Protein AF-A0A382BN89-F1 (afdb_monomer_lite)

Radius of gyration: 46.48 Å; chains: 1; bounding box: 108×66×119 Å

Structure (mmCIF, N/CA/C/O backbone):
data_AF-A0A382BN89-F1
#
_entry.id   AF-A0A382BN89-F1
#
loop_
_atom_site.group_PDB
_atom_site.id
_atom_site.type_symbol
_atom_site.label_atom_id
_atom_site.label_alt_id
_atom_site.label_comp_id
_atom_site.label_asym_id
_atom_site.label_entity_id
_atom_site.label_seq_id
_atom_site.pdbx_PDB_ins_code
_atom_site.Cartn_x
_atom_site.Cartn_y
_atom_site.Cartn_z
_atom_site.occupancy
_atom_site.B_iso_or_equiv
_atom_site.auth_seq_id
_atom_site.auth_comp_id
_atom_site.auth_asym_id
_atom_site.auth_atom_id
_atom_site.pdbx_PDB_model_num
ATOM 1 N N . CYS A 1 1 ? 16.163 19.726 -10.196 1.00 53.50 1 CYS A N 1
ATOM 2 C CA . CYS A 1 1 ? 17.459 19.181 -9.715 1.00 53.50 1 CYS A CA 1
ATOM 3 C C . CYS A 1 1 ? 18.553 20.237 -9.928 1.00 53.50 1 CYS A C 1
ATOM 5 O O . CYS A 1 1 ? 18.219 21.359 -10.292 1.00 53.50 1 CYS A O 1
ATOM 7 N N . VAL A 1 2 ? 19.839 19.921 -9.718 1.00 55.44 2 VAL A N 1
ATOM 8 C CA . VAL A 1 2 ? 20.966 20.857 -9.963 1.00 55.44 2 VAL A CA 1
ATOM 9 C C . VAL A 1 2 ? 21.041 21.385 -11.410 1.00 55.44 2 VAL A C 1
ATOM 11 O O . VAL A 1 2 ? 21.708 22.376 -11.665 1.00 55.44 2 VAL A O 1
ATOM 14 N N . LEU A 1 3 ? 20.307 20.758 -12.338 1.00 62.34 3 LEU A N 1
ATOM 15 C CA . LEU A 1 3 ? 20.132 21.163 -13.737 1.00 62.34 3 LEU A CA 1
ATOM 16 C C . LEU A 1 3 ? 18.914 22.078 -13.985 1.00 62.34 3 LEU A C 1
ATOM 18 O O . LEU A 1 3 ? 18.556 22.311 -15.137 1.00 62.34 3 LEU A O 1
ATOM 22 N N . GLY A 1 4 ? 18.240 22.544 -12.930 1.00 66.25 4 GLY A N 1
ATOM 23 C CA . GLY A 1 4 ? 16.957 23.245 -13.017 1.00 66.25 4 GLY A CA 1
ATOM 24 C C . GLY A 1 4 ? 15.750 22.300 -13.046 1.00 66.25 4 GLY A C 1
ATOM 25 O O . GLY A 1 4 ? 15.849 21.122 -12.675 1.00 66.25 4 GLY A O 1
ATOM 26 N N . SER A 1 5 ? 14.593 22.834 -13.438 1.00 73.62 5 SER A N 1
ATOM 27 C CA . SER A 1 5 ? 13.358 22.067 -13.638 1.00 73.62 5 SER A CA 1
ATOM 28 C C . SER A 1 5 ? 13.319 21.518 -15.062 1.00 73.62 5 SER A C 1
ATOM 30 O O . SER A 1 5 ? 13.489 22.272 -16.017 1.00 73.62 5 SER A O 1
ATOM 32 N N . LYS A 1 6 ? 13.100 20.209 -15.203 1.00 75.56 6 LYS A N 1
ATOM 33 C CA . LYS A 1 6 ? 12.946 19.528 -16.494 1.00 75.56 6 LYS A CA 1
ATOM 34 C C . LYS A 1 6 ? 11.637 18.749 -16.500 1.00 75.56 6 LYS A C 1
ATOM 36 O O . LYS A 1 6 ? 11.270 18.180 -15.475 1.00 75.56 6 LYS A O 1
ATOM 41 N N . THR A 1 7 ? 10.974 18.701 -17.649 1.00 81.44 7 THR A N 1
ATOM 42 C CA . THR A 1 7 ? 9.819 17.824 -17.872 1.00 81.44 7 THR A CA 1
ATOM 43 C C . THR A 1 7 ? 10.314 16.409 -18.148 1.00 81.44 7 THR A C 1
ATOM 45 O O . THR A 1 7 ? 11.244 16.227 -18.934 1.00 81.44 7 THR A O 1
ATOM 48 N N . TYR A 1 8 ? 9.711 15.416 -17.497 1.00 78.81 8 TYR A N 1
ATOM 49 C CA . TYR A 1 8 ? 10.018 14.003 -17.698 1.00 78.81 8 TYR A CA 1
ATOM 50 C C . TYR A 1 8 ? 8.718 13.193 -17.878 1.00 78.81 8 TYR A C 1
ATOM 52 O O . TYR A 1 8 ? 7.753 13.478 -17.167 1.00 78.81 8 TYR A O 1
ATOM 60 N N . PRO A 1 9 ? 8.697 12.174 -18.761 1.00 82.88 9 PRO A N 1
ATOM 61 C CA . PRO A 1 9 ? 9.740 11.871 -19.742 1.00 82.88 9 PRO A CA 1
ATOM 62 C C . PRO A 1 9 ? 9.801 12.924 -20.855 1.00 82.88 9 PRO A C 1
ATOM 64 O O . PRO A 1 9 ? 8.826 13.618 -21.136 1.00 82.88 9 PRO A O 1
ATOM 67 N N . ILE A 1 10 ? 10.965 13.056 -21.492 1.00 83.00 10 ILE A N 1
ATOM 68 C CA . ILE A 1 10 ? 11.097 13.861 -22.712 1.00 83.00 10 ILE A CA 1
ATOM 69 C C . ILE A 1 10 ? 10.578 13.001 -23.858 1.00 83.00 10 ILE A C 1
ATOM 71 O O . ILE A 1 10 ? 11.221 12.020 -24.219 1.00 83.00 10 ILE A O 1
ATOM 75 N N . VAL A 1 11 ? 9.401 13.346 -24.373 1.00 80.50 11 VAL A N 1
ATOM 76 C CA . VAL A 1 11 ? 8.688 12.585 -25.417 1.00 80.50 11 VAL A CA 1
ATOM 77 C C . VAL A 1 11 ? 8.789 13.223 -26.802 1.00 80.50 11 VAL A C 1
ATOM 79 O O . VAL A 1 11 ? 8.400 12.612 -27.788 1.00 80.50 11 VAL A O 1
ATOM 82 N N . GLU A 1 12 ? 9.352 14.428 -26.885 1.00 77.00 12 GLU A N 1
ATOM 83 C CA . GLU A 1 12 ? 9.571 15.163 -28.128 1.00 77.00 12 GLU A CA 1
ATOM 84 C C . GLU A 1 12 ? 10.910 15.897 -28.054 1.00 77.00 12 GLU A C 1
ATOM 86 O O . GLU A 1 12 ? 11.265 16.455 -27.012 1.00 77.00 12 GLU A O 1
ATOM 91 N N . THR A 1 13 ? 11.642 15.922 -29.167 1.00 82.31 13 THR A N 1
ATOM 92 C CA . THR A 1 13 ? 12.875 16.704 -29.315 1.00 82.31 13 THR A CA 1
ATOM 93 C C . THR A 1 13 ? 13.010 17.242 -30.724 1.00 82.31 13 THR A C 1
ATOM 95 O O . THR A 1 13 ? 12.707 16.547 -31.690 1.00 82.31 13 THR A O 1
ATOM 98 N N . THR A 1 14 ? 13.539 18.455 -30.846 1.00 87.06 14 THR A N 1
ATOM 99 C CA . THR A 1 14 ? 13.849 19.048 -32.144 1.00 87.06 14 THR A CA 1
ATOM 100 C C . THR A 1 14 ? 15.172 18.508 -32.668 1.00 87.06 14 THR A C 1
ATOM 102 O O . THR A 1 14 ? 16.217 18.695 -32.044 1.00 87.06 14 THR A O 1
ATOM 105 N N . THR A 1 15 ? 15.130 17.876 -33.837 1.00 92.25 15 THR A N 1
ATOM 106 C CA . THR A 1 15 ? 16.325 17.489 -34.600 1.00 92.25 15 THR A CA 1
ATOM 107 C C . THR A 1 15 ? 16.607 18.440 -35.753 1.00 92.25 15 THR A C 1
ATOM 109 O O . THR A 1 15 ? 17.735 18.476 -36.229 1.00 92.25 15 THR A O 1
ATOM 112 N N . ALA A 1 16 ? 15.610 19.221 -36.178 1.00 94.19 16 ALA A N 1
ATOM 113 C CA . ALA A 1 16 ? 15.686 20.140 -37.304 1.00 94.19 16 ALA A CA 1
ATOM 114 C C . ALA A 1 16 ? 16.182 21.533 -36.886 1.00 94.19 16 ALA A C 1
ATOM 116 O O . ALA A 1 16 ? 15.582 22.184 -36.031 1.00 94.19 16 ALA A O 1
ATOM 117 N N . PHE A 1 17 ? 17.231 22.024 -37.544 1.00 95.69 17 PHE A N 1
ATOM 118 C CA . PHE A 1 17 ? 17.836 23.327 -37.279 1.00 95.69 17 PHE A CA 1
ATOM 119 C C . PHE A 1 17 ? 18.077 24.097 -38.575 1.00 95.69 17 PHE A C 1
ATOM 121 O O . PHE A 1 17 ? 18.435 23.520 -39.603 1.00 95.69 17 PHE A O 1
ATOM 128 N N . ALA A 1 18 ? 17.898 25.417 -38.517 1.00 96.19 18 ALA A N 1
ATOM 129 C CA . ALA A 1 18 ? 18.202 26.304 -39.631 1.00 96.19 18 ALA A CA 1
ATOM 130 C C . ALA A 1 18 ? 19.699 26.641 -39.656 1.00 96.19 18 ALA A C 1
ATOM 132 O O . ALA A 1 18 ? 20.263 27.075 -38.648 1.00 96.19 18 ALA A O 1
ATOM 133 N N . VAL A 1 19 ? 20.325 26.483 -40.820 1.00 96.44 19 VAL A N 1
ATOM 134 C CA . VAL A 1 19 ? 21.715 26.880 -41.058 1.00 96.44 19 VAL A CA 1
ATOM 135 C C . VAL A 1 19 ? 21.827 28.402 -40.987 1.00 96.44 19 VAL A C 1
ATOM 137 O O . VAL A 1 19 ? 21.118 29.133 -41.684 1.00 96.44 19 VAL A O 1
ATOM 140 N N . LEU A 1 20 ? 22.728 28.896 -40.146 1.00 95.38 20 LEU A N 1
ATOM 141 C CA . LEU A 1 20 ? 22.964 30.324 -39.980 1.00 95.38 20 LEU A CA 1
ATOM 142 C C . LEU A 1 20 ? 23.762 30.890 -41.154 1.00 95.38 20 LEU A C 1
ATOM 144 O O . LEU A 1 20 ? 24.606 30.232 -41.757 1.00 95.38 20 LEU A O 1
ATOM 148 N N . SER A 1 21 ? 23.522 32.165 -41.455 1.00 89.94 21 SER A N 1
ATOM 149 C CA . SER A 1 21 ? 24.325 32.906 -42.431 1.00 89.94 21 SER A CA 1
ATOM 150 C C . SER A 1 21 ? 25.722 33.249 -41.907 1.00 89.94 21 SER A C 1
ATOM 152 O O . SER A 1 21 ? 26.615 33.565 -42.692 1.00 89.94 21 SER A O 1
ATOM 154 N N . SER A 1 22 ? 25.912 33.241 -40.584 1.00 82.81 22 SER A N 1
ATOM 155 C CA . SER A 1 22 ? 27.219 33.406 -39.958 1.00 82.81 22 SER A CA 1
ATOM 156 C C . SER A 1 22 ? 28.018 32.112 -40.091 1.00 82.81 22 SER A C 1
ATOM 158 O O . SER A 1 22 ? 27.525 31.047 -39.743 1.00 82.81 22 SER A O 1
ATOM 160 N N . PHE A 1 23 ? 29.261 32.216 -40.571 1.00 87.56 23 PHE A N 1
ATOM 161 C CA . PHE A 1 23 ? 30.200 31.092 -40.649 1.00 87.56 23 PHE A CA 1
ATOM 162 C C . PHE A 1 23 ? 29.685 29.911 -41.500 1.00 87.56 23 PHE A C 1
ATOM 164 O O . PHE A 1 23 ? 29.565 28.788 -41.026 1.00 87.56 23 PHE A O 1
ATOM 171 N N . LEU A 1 24 ? 29.396 30.170 -42.780 1.00 92.56 24 LEU A N 1
ATOM 172 C CA . LEU A 1 24 ? 29.063 29.144 -43.771 1.00 92.56 24 LEU A CA 1
ATOM 173 C C . LEU A 1 24 ? 30.274 28.886 -44.678 1.00 92.56 24 LEU A C 1
ATOM 175 O O . LEU A 1 24 ? 30.556 29.655 -45.600 1.00 92.56 24 LEU A O 1
ATOM 179 N N . LEU A 1 25 ? 31.025 27.833 -44.370 1.00 94.38 25 LEU A N 1
ATOM 180 C CA . LEU A 1 25 ? 32.183 27.372 -45.137 1.00 94.38 25 LEU A CA 1
ATOM 181 C C . LEU A 1 25 ? 31.767 26.241 -46.089 1.00 94.38 25 LEU A C 1
ATOM 183 O O . LEU A 1 25 ? 30.589 25.979 -46.282 1.00 94.38 25 LEU A O 1
ATOM 187 N N . THR A 1 26 ? 32.724 25.587 -46.750 1.00 93.38 26 THR A N 1
ATOM 188 C CA . THR A 1 26 ? 32.432 24.452 -47.644 1.00 93.38 26 THR A CA 1
ATOM 189 C C . THR A 1 26 ? 32.148 23.158 -46.881 1.00 93.38 26 THR A C 1
ATOM 191 O O . THR A 1 26 ? 31.384 22.321 -47.360 1.00 93.38 26 THR A O 1
ATOM 194 N N . SER A 1 27 ? 32.782 22.973 -45.722 1.00 95.19 27 SER A N 1
ATOM 195 C CA . SER A 1 27 ? 32.684 21.781 -44.870 1.00 95.19 27 SER A CA 1
ATOM 196 C C . SER A 1 27 ? 32.338 22.113 -43.417 1.00 95.19 27 SER A C 1
ATOM 198 O O . SER A 1 27 ? 32.492 21.257 -42.554 1.00 95.19 27 SER A O 1
ATOM 200 N N . ALA A 1 28 ? 31.917 23.345 -43.124 1.00 96.62 28 ALA A N 1
ATOM 201 C CA . ALA A 1 28 ? 31.502 23.731 -41.783 1.00 96.62 28 ALA A CA 1
ATOM 202 C C . ALA A 1 28 ? 30.415 24.804 -41.820 1.00 96.62 28 ALA A C 1
ATOM 204 O O . ALA A 1 28 ? 30.458 25.705 -42.657 1.00 96.62 28 ALA A O 1
ATOM 205 N N . PHE A 1 29 ? 29.463 24.719 -40.899 1.00 97.50 29 PHE A N 1
ATOM 206 C CA . PHE A 1 29 ? 28.353 25.661 -40.785 1.00 97.50 29 PHE A CA 1
ATOM 207 C C . PHE A 1 29 ? 27.913 25.818 -39.328 1.00 97.50 29 PHE A C 1
ATOM 209 O O . PHE A 1 29 ? 28.292 25.022 -38.468 1.00 97.50 29 PHE A O 1
ATOM 216 N N . GLN A 1 30 ? 27.113 26.844 -39.042 1.00 97.50 30 GLN A N 1
ATOM 217 C CA . GLN A 1 30 ? 26.572 27.091 -37.705 1.00 97.50 30 GLN A CA 1
ATOM 218 C C . GLN A 1 30 ? 25.059 26.918 -37.650 1.00 97.50 30 GLN A C 1
ATOM 220 O O . GLN A 1 30 ? 24.356 27.160 -38.631 1.00 97.50 30 GLN A O 1
ATOM 225 N N . VAL A 1 31 ? 24.569 26.547 -36.473 1.00 96.38 31 VAL A N 1
ATOM 226 C CA . VAL A 1 31 ? 23.145 26.493 -36.116 1.00 96.38 31 VAL A CA 1
ATOM 227 C C . VAL A 1 31 ? 22.950 27.051 -34.706 1.00 96.38 31 VAL A C 1
ATOM 229 O O . VAL A 1 31 ? 23.880 27.048 -33.894 1.00 96.38 31 VAL A O 1
ATOM 232 N N . ASP A 1 32 ? 21.739 27.514 -34.408 1.00 94.62 32 ASP A N 1
ATOM 233 C CA . ASP A 1 32 ? 21.337 27.885 -33.049 1.00 94.62 32 ASP A CA 1
ATOM 234 C C . ASP A 1 32 ? 20.685 26.682 -32.355 1.00 94.62 32 ASP A C 1
ATOM 236 O O . ASP A 1 32 ? 19.668 26.161 -32.817 1.00 94.62 32 ASP A O 1
ATOM 240 N N . LEU A 1 33 ? 21.300 26.232 -31.264 1.00 91.25 33 LEU A N 1
ATOM 241 C CA . LEU A 1 33 ? 20.876 25.091 -30.452 1.00 91.25 33 LEU A CA 1
ATOM 242 C C . LEU A 1 33 ? 20.254 25.524 -29.114 1.00 91.25 33 LEU A C 1
ATOM 244 O O . LEU A 1 33 ? 19.847 24.668 -28.323 1.00 91.25 33 LEU A O 1
ATOM 248 N N . GLY A 1 34 ? 20.196 26.832 -28.843 1.00 90.19 34 GLY A N 1
ATOM 249 C CA . GLY A 1 34 ? 19.837 27.396 -27.545 1.00 90.19 34 GLY A CA 1
ATOM 250 C C . GLY A 1 34 ? 20.984 27.347 -26.531 1.00 90.19 34 GLY A C 1
ATOM 251 O O . GLY A 1 34 ? 21.948 26.595 -26.676 1.00 90.19 34 GLY A O 1
ATOM 252 N N . THR A 1 35 ? 20.909 28.181 -25.493 1.00 89.75 35 THR A N 1
ATOM 253 C CA . THR A 1 35 ? 21.959 28.310 -24.469 1.00 89.75 35 THR A CA 1
ATOM 254 C C . THR A 1 35 ? 21.933 27.170 -23.447 1.00 89.75 35 THR A C 1
ATOM 256 O O . THR A 1 35 ? 20.899 26.557 -23.177 1.00 89.75 35 THR A O 1
ATOM 259 N N . SER A 1 36 ? 23.084 26.894 -22.831 1.00 87.06 36 SER A N 1
ATOM 260 C CA . SER A 1 36 ? 23.227 25.904 -21.764 1.00 87.06 36 SER A CA 1
ATOM 261 C C . SER A 1 36 ? 24.208 26.391 -20.705 1.00 87.06 36 SER A C 1
ATOM 263 O O . SER A 1 36 ? 25.331 26.785 -21.008 1.00 87.06 36 SER A O 1
ATOM 265 N N . ALA A 1 37 ? 23.800 26.312 -19.437 1.00 85.50 37 ALA A N 1
ATOM 266 C CA . ALA A 1 37 ? 24.667 26.606 -18.293 1.00 85.50 37 ALA A CA 1
ATOM 267 C C . ALA A 1 37 ? 25.694 25.490 -18.011 1.00 85.50 37 ALA A C 1
ATOM 269 O O . ALA A 1 37 ? 26.571 25.653 -17.165 1.00 85.50 37 ALA A O 1
ATOM 270 N N . VAL A 1 38 ? 25.571 24.347 -18.690 1.00 84.81 38 VAL A N 1
ATOM 271 C CA . VAL A 1 38 ? 26.469 23.199 -18.556 1.00 84.81 38 VAL A CA 1
ATOM 272 C C . VAL A 1 38 ? 27.416 23.189 -19.749 1.00 84.81 38 VAL A C 1
ATOM 274 O O . VAL A 1 38 ? 26.971 23.290 -20.889 1.00 84.81 38 VAL A O 1
ATOM 277 N N . GLY A 1 39 ? 28.718 23.062 -19.491 1.00 86.38 39 GLY A N 1
ATOM 278 C CA . GLY A 1 39 ? 29.709 22.880 -20.549 1.00 86.38 39 GLY A CA 1
ATOM 279 C C . GLY A 1 39 ? 29.579 21.502 -21.200 1.00 86.38 39 GLY A C 1
ATOM 280 O O . GLY A 1 39 ? 29.445 20.498 -20.496 1.00 86.38 39 GLY A O 1
ATOM 281 N N . HIS A 1 40 ? 29.648 21.466 -22.530 1.00 89.81 40 HIS A N 1
ATOM 282 C CA . HIS A 1 40 ? 29.645 20.240 -23.329 1.00 89.81 40 HIS A CA 1
ATOM 283 C C . HIS A 1 40 ? 30.912 20.191 -24.173 1.00 89.81 40 HIS A C 1
ATOM 285 O O . HIS A 1 40 ? 31.307 21.197 -24.757 1.00 89.81 40 HIS A O 1
ATOM 291 N N . THR A 1 41 ? 31.540 19.025 -24.247 1.00 94.50 41 THR A N 1
ATOM 292 C CA . THR A 1 41 ? 32.717 18.786 -25.088 1.00 94.50 41 THR A CA 1
ATOM 293 C C . THR A 1 41 ? 32.395 17.671 -26.063 1.00 94.50 41 THR A C 1
ATOM 295 O O . THR A 1 41 ? 31.937 16.613 -25.639 1.00 94.50 41 THR A O 1
ATOM 298 N N . TYR A 1 42 ? 32.606 17.893 -27.357 1.00 95.62 42 TYR A N 1
ATOM 299 C CA . TYR A 1 42 ? 32.409 16.857 -28.365 1.00 95.62 42 TYR A CA 1
ATOM 300 C C . TYR A 1 42 ? 33.370 15.685 -28.162 1.00 95.62 42 TYR A C 1
ATOM 302 O O . TYR A 1 42 ? 34.537 15.869 -27.815 1.00 95.62 42 TYR A O 1
ATOM 310 N N . VAL A 1 43 ? 32.847 14.476 -28.346 1.00 94.62 43 VAL A N 1
ATOM 311 C CA . VAL A 1 43 ? 33.590 13.223 -28.201 1.00 94.62 43 VAL A CA 1
ATOM 312 C C . VAL A 1 43 ? 33.686 12.526 -29.551 1.00 94.62 43 VAL A C 1
ATOM 314 O O . VAL A 1 43 ? 34.788 12.209 -29.995 1.00 94.62 43 VAL A O 1
ATOM 317 N N . SER A 1 44 ? 32.544 12.263 -30.192 1.00 94.62 44 SER A N 1
ATOM 318 C CA . SER A 1 44 ? 32.470 11.522 -31.454 1.00 94.62 44 SER A CA 1
ATOM 319 C C . SER A 1 44 ? 31.052 11.525 -32.042 1.00 94.62 44 SER A C 1
ATOM 321 O O . SER A 1 44 ? 30.115 12.089 -31.473 1.00 94.62 44 SER A O 1
ATOM 323 N N . GLY A 1 45 ? 30.882 10.840 -33.174 1.00 92.81 45 GLY A N 1
ATOM 324 C CA . GLY A 1 45 ? 29.578 10.589 -33.777 1.00 92.81 45 GLY A CA 1
ATOM 325 C C . GLY A 1 45 ? 29.021 11.800 -34.516 1.00 92.81 45 GLY A C 1
ATOM 326 O O . GLY A 1 45 ? 29.750 12.677 -34.960 1.00 92.81 45 GLY A O 1
ATOM 327 N N . GLY A 1 46 ? 27.704 11.842 -34.656 1.00 95.00 46 GLY A N 1
ATOM 328 C CA . GLY A 1 46 ? 27.024 12.935 -35.326 1.00 95.00 46 GLY A CA 1
ATOM 329 C C . GLY A 1 46 ? 26.785 12.689 -36.814 1.00 95.00 46 GLY A C 1
ATOM 330 O O . GLY A 1 46 ? 27.665 12.270 -37.568 1.00 95.00 46 GLY A O 1
ATOM 331 N N . THR A 1 47 ? 25.568 12.980 -37.255 1.00 96.75 47 THR A N 1
ATOM 332 C CA . THR A 1 47 ? 25.179 12.993 -38.665 1.00 96.75 47 THR A CA 1
ATOM 333 C C . THR A 1 47 ? 24.339 14.227 -38.951 1.00 96.75 47 THR A C 1
ATOM 335 O O . THR A 1 47 ? 23.436 14.562 -38.186 1.00 96.75 47 THR A O 1
ATOM 338 N N . VAL A 1 48 ? 24.633 14.879 -40.072 1.00 97.38 48 VAL A N 1
ATOM 339 C CA . VAL A 1 48 ? 23.790 15.907 -40.683 1.00 97.38 48 VAL A CA 1
ATOM 340 C C . VAL A 1 48 ? 22.968 15.248 -41.781 1.00 97.38 48 VAL A C 1
ATOM 342 O O . VAL A 1 48 ? 23.534 14.661 -42.702 1.00 97.38 48 VAL A O 1
ATOM 345 N N . VAL A 1 49 ? 21.648 15.368 -41.716 1.00 96.38 49 VAL A N 1
ATOM 346 C CA . VAL A 1 49 ? 20.741 14.952 -42.789 1.00 96.38 49 VAL A CA 1
ATOM 347 C C . VAL A 1 49 ? 20.169 16.199 -43.442 1.00 96.38 49 VAL A C 1
ATOM 349 O O . VAL A 1 49 ? 19.519 17.020 -42.792 1.00 96.38 49 VAL A O 1
ATOM 352 N N . LYS A 1 50 ? 20.444 16.366 -44.733 1.00 95.31 50 LYS A N 1
ATOM 353 C CA . LYS A 1 50 ? 19.938 17.496 -45.520 1.00 95.31 50 LYS A CA 1
ATOM 354 C C . LYS A 1 50 ? 18.465 17.295 -45.887 1.00 95.31 50 LYS A C 1
ATOM 356 O O . LYS A 1 50 ? 17.950 16.182 -45.830 1.00 95.31 50 LYS A O 1
ATOM 361 N N . GLY A 1 51 ? 17.811 18.355 -46.368 1.00 90.69 51 GLY A N 1
ATOM 362 C CA . GLY A 1 51 ? 16.430 18.285 -46.867 1.00 90.69 51 GLY A CA 1
ATOM 363 C C . GLY A 1 51 ? 16.213 17.336 -48.059 1.00 90.69 51 GLY A C 1
ATOM 364 O O . GLY A 1 51 ? 15.083 16.935 -48.308 1.00 90.69 51 GLY A O 1
ATOM 365 N N . ASP A 1 52 ? 17.278 16.947 -48.769 1.00 91.69 52 ASP A N 1
ATOM 366 C CA . ASP A 1 52 ? 17.245 15.941 -49.844 1.00 91.69 52 ASP A CA 1
ATOM 367 C C . ASP A 1 52 ? 17.468 14.494 -49.351 1.00 91.69 52 ASP A C 1
ATOM 369 O O . ASP A 1 52 ? 17.525 13.573 -50.162 1.00 91.69 52 ASP A O 1
ATOM 373 N N . GLY A 1 53 ? 17.625 14.287 -48.037 1.00 90.56 53 GLY A N 1
ATOM 374 C CA . GLY A 1 53 ? 17.887 12.985 -47.418 1.00 90.56 53 GLY A CA 1
ATOM 375 C C . GLY A 1 53 ? 19.358 12.555 -47.410 1.00 90.56 53 GLY A C 1
ATOM 376 O O . GLY A 1 53 ? 19.692 11.550 -46.783 1.00 90.56 53 GLY A O 1
ATOM 377 N N . THR A 1 54 ? 20.270 13.299 -48.046 1.00 94.56 54 THR A N 1
ATOM 378 C CA . THR A 1 54 ? 21.702 12.958 -48.000 1.00 94.56 54 THR A CA 1
ATOM 379 C C . THR A 1 54 ? 22.219 13.077 -46.570 1.00 94.56 54 THR A C 1
ATOM 381 O O . THR A 1 54 ? 22.016 14.098 -45.904 1.00 94.56 54 THR A O 1
ATOM 384 N N . ARG A 1 55 ? 22.966 12.061 -46.140 1.00 95.69 55 ARG A N 1
ATOM 385 C CA . ARG A 1 55 ? 23.547 11.958 -44.802 1.00 95.69 55 ARG A CA 1
ATOM 386 C C . ARG A 1 55 ? 25.045 12.264 -44.855 1.00 95.69 55 ARG A C 1
ATOM 388 O O . ARG A 1 55 ? 25.767 11.682 -45.662 1.00 95.69 55 ARG A O 1
ATOM 395 N N . LEU A 1 56 ? 25.515 13.177 -44.010 1.00 96.69 56 LEU A N 1
ATOM 396 C CA . LEU A 1 56 ? 26.916 13.592 -43.908 1.00 96.69 56 LEU A CA 1
ATOM 397 C C . LEU A 1 56 ? 27.419 13.344 -42.485 1.00 96.69 56 LEU A C 1
ATOM 399 O O . LEU A 1 56 ? 26.820 13.827 -41.527 1.00 96.69 56 LEU A O 1
ATOM 403 N N . ALA A 1 57 ? 28.531 12.626 -42.341 1.00 96.94 57 ALA A N 1
ATOM 404 C CA . ALA A 1 57 ? 29.150 12.407 -41.037 1.00 96.94 57 ALA A CA 1
ATOM 405 C C . ALA A 1 57 ? 29.729 13.714 -40.471 1.00 96.94 57 ALA A C 1
ATOM 407 O O . ALA A 1 57 ? 30.346 14.494 -41.208 1.00 96.94 57 ALA A O 1
ATOM 408 N N . ILE A 1 58 ? 29.557 13.929 -39.168 1.00 97.69 58 ILE A N 1
ATOM 409 C CA . ILE A 1 58 ? 30.176 15.032 -38.429 1.00 97.69 58 ILE A CA 1
ATOM 410 C C . ILE A 1 58 ? 31.568 14.586 -37.976 1.00 97.69 58 ILE A C 1
ATOM 412 O O . ILE A 1 58 ? 31.749 13.492 -37.449 1.00 97.69 58 ILE A O 1
ATOM 416 N N . THR A 1 59 ? 32.575 15.421 -38.219 1.00 97.25 59 THR A N 1
ATOM 417 C CA . THR A 1 59 ? 33.954 15.175 -37.771 1.00 97.25 59 THR A CA 1
ATOM 418 C C . THR A 1 59 ? 34.336 16.028 -36.576 1.00 97.25 59 THR A C 1
ATOM 420 O O . THR A 1 59 ? 35.222 15.631 -35.827 1.00 97.25 59 THR A O 1
ATOM 423 N N . ASP A 1 60 ? 33.683 17.177 -36.397 1.00 96.81 60 ASP A N 1
ATOM 424 C CA . ASP A 1 60 ? 33.888 18.059 -35.251 1.00 96.81 60 ASP A CA 1
ATOM 425 C C . ASP A 1 60 ? 32.611 18.842 -34.920 1.00 96.81 60 ASP A C 1
ATOM 427 O O . ASP A 1 60 ? 31.838 19.194 -35.819 1.00 96.81 60 ASP A O 1
ATOM 431 N N . PHE A 1 61 ? 32.407 19.113 -33.633 1.00 97.06 61 PHE A N 1
ATOM 432 C CA . PHE A 1 61 ? 31.270 19.861 -33.105 1.00 97.06 61 PHE A CA 1
ATOM 433 C C . PHE A 1 61 ? 31.727 20.773 -31.963 1.00 97.06 61 PHE A C 1
ATOM 435 O O . PHE A 1 61 ? 32.043 20.311 -30.868 1.00 97.06 61 PHE A O 1
ATOM 442 N N . ASP A 1 62 ? 31.719 22.082 -32.201 1.00 95.19 62 ASP A N 1
ATOM 443 C CA . ASP A 1 62 ? 32.071 23.081 -31.192 1.00 95.19 62 ASP A CA 1
ATOM 444 C C . ASP A 1 62 ? 30.822 23.842 -30.740 1.00 95.19 62 ASP A C 1
ATOM 446 O O . ASP A 1 62 ? 30.191 24.549 -31.529 1.00 95.19 62 ASP A O 1
ATOM 450 N N . TYR A 1 63 ? 30.446 23.685 -29.471 1.00 95.00 63 TYR A N 1
ATOM 451 C CA . TYR A 1 63 ? 29.244 24.289 -28.904 1.00 95.00 63 TYR A CA 1
ATOM 452 C C . TYR A 1 63 ? 29.576 25.355 -27.866 1.00 95.00 63 TYR A C 1
ATOM 454 O O . TYR A 1 63 ? 30.145 25.083 -26.806 1.00 95.00 63 TYR A O 1
ATOM 462 N N . ASN A 1 64 ? 29.110 26.574 -28.126 1.00 92.88 64 ASN A N 1
ATOM 463 C CA . ASN A 1 64 ? 29.203 27.673 -27.182 1.00 92.88 64 ASN A CA 1
ATOM 464 C C . ASN A 1 64 ? 27.924 27.766 -26.339 1.00 92.88 64 ASN A C 1
ATOM 466 O O . ASN A 1 64 ? 26.932 28.367 -26.748 1.00 92.88 64 ASN A O 1
ATOM 470 N N . GLY A 1 65 ? 27.973 27.238 -25.114 1.00 88.44 65 GLY A N 1
ATOM 471 C CA . GLY A 1 65 ? 26.832 27.258 -24.189 1.00 88.44 65 GLY A CA 1
ATOM 472 C C . GLY A 1 65 ? 26.325 28.652 -23.798 1.00 88.44 65 GLY A C 1
ATOM 473 O O . GLY A 1 65 ? 25.162 28.791 -23.424 1.00 88.44 65 GLY A O 1
ATOM 474 N N . SER A 1 66 ? 27.152 29.698 -23.920 1.00 91.50 66 SER A N 1
ATOM 475 C CA . SER A 1 66 ? 26.751 31.074 -23.582 1.00 91.50 66 SER A CA 1
ATOM 476 C C . SER A 1 66 ? 25.950 31.746 -24.695 1.00 91.50 66 SER A C 1
ATOM 478 O O . SER A 1 66 ? 25.039 32.517 -24.401 1.00 91.50 66 SER A O 1
ATOM 480 N N . THR A 1 67 ? 26.277 31.472 -25.960 1.00 92.88 67 THR A N 1
ATOM 481 C CA . THR A 1 67 ? 25.562 32.036 -27.119 1.00 92.88 67 THR A CA 1
ATOM 482 C C . THR A 1 67 ? 24.507 31.092 -27.685 1.00 92.88 67 THR A C 1
ATOM 484 O O . THR A 1 67 ? 23.609 31.552 -28.378 1.00 92.88 67 THR A O 1
ATOM 487 N N . GLY A 1 68 ? 24.611 29.794 -27.393 1.00 92.06 68 GLY A N 1
ATOM 488 C CA . GLY A 1 68 ? 23.763 28.741 -27.946 1.00 92.06 68 GLY A CA 1
ATOM 489 C C . GLY A 1 68 ? 24.166 28.271 -29.343 1.00 92.06 68 GLY A C 1
ATOM 490 O O . GLY A 1 68 ? 23.497 27.423 -29.923 1.00 92.06 68 GLY A O 1
ATOM 491 N N . ILE A 1 69 ? 25.273 28.782 -29.884 1.00 95.00 69 ILE A N 1
ATOM 492 C CA . ILE A 1 69 ? 25.715 28.466 -31.244 1.00 95.00 69 ILE A CA 1
ATOM 493 C C . ILE A 1 69 ? 26.520 27.167 -31.257 1.00 95.00 69 ILE A C 1
ATOM 495 O O . ILE A 1 69 ? 27.507 27.037 -30.528 1.00 95.00 69 ILE A O 1
ATOM 499 N N . GLY A 1 70 ? 26.116 26.234 -32.119 1.00 95.50 70 GLY A N 1
ATOM 500 C CA . GLY A 1 70 ? 26.884 25.041 -32.469 1.00 95.50 70 GLY A CA 1
ATOM 501 C C . GLY A 1 70 ? 27.537 25.201 -33.840 1.00 95.50 70 GLY A C 1
ATOM 502 O O . GLY A 1 70 ? 26.846 25.476 -34.820 1.00 95.50 70 GLY A O 1
ATOM 503 N N . THR A 1 71 ? 28.854 25.024 -33.917 1.00 96.56 71 THR A N 1
ATOM 504 C CA . THR A 1 71 ? 29.617 24.954 -35.169 1.00 96.56 71 THR A CA 1
ATOM 505 C C . THR A 1 71 ? 29.835 23.488 -35.528 1.00 96.56 71 THR A C 1
ATOM 507 O O . THR A 1 71 ? 30.471 22.754 -34.775 1.00 96.56 71 THR A O 1
ATOM 510 N N . ILE A 1 72 ? 29.303 23.058 -36.671 1.00 97.75 72 ILE A N 1
ATOM 511 C CA . ILE A 1 72 ? 29.384 21.680 -37.165 1.00 97.75 72 ILE A CA 1
ATOM 512 C C . ILE A 1 72 ? 30.387 21.618 -38.307 1.00 97.75 72 ILE A C 1
ATOM 514 O O . ILE A 1 72 ? 30.256 22.374 -39.267 1.00 97.75 72 ILE A O 1
ATOM 518 N N . THR A 1 73 ? 31.326 20.676 -38.241 1.00 97.56 73 THR A N 1
ATOM 519 C CA . THR A 1 73 ? 32.225 20.336 -39.352 1.00 97.56 73 THR A CA 1
ATOM 520 C C . THR A 1 73 ? 31.854 18.969 -39.919 1.00 97.56 73 THR A C 1
ATOM 522 O O . THR A 1 73 ? 31.782 17.986 -39.181 1.00 97.56 73 THR A O 1
ATOM 525 N N . THR A 1 74 ? 31.628 18.890 -41.229 1.00 97.25 74 THR A N 1
ATOM 526 C CA . THR A 1 74 ? 31.281 17.654 -41.940 1.00 97.25 74 THR A CA 1
ATOM 527 C C . THR A 1 74 ? 32.503 17.016 -42.598 1.00 97.25 74 THR A C 1
ATOM 529 O O . THR A 1 74 ? 33.407 17.707 -43.066 1.00 97.25 74 THR A O 1
ATOM 532 N N . ALA A 1 75 ? 32.497 15.684 -42.714 1.00 94.38 75 ALA A N 1
ATOM 533 C CA . ALA A 1 75 ? 33.592 14.912 -43.315 1.00 94.38 75 ALA A CA 1
ATOM 534 C C . ALA A 1 75 ? 33.863 15.249 -44.795 1.00 94.38 75 ALA A C 1
ATOM 536 O O . ALA A 1 75 ? 34.955 15.010 -45.308 1.00 94.38 75 ALA A O 1
ATOM 537 N N . VAL A 1 76 ? 32.856 15.779 -45.489 1.00 94.69 76 VAL A N 1
ATOM 538 C CA . VAL A 1 76 ? 32.906 16.180 -46.900 1.00 94.69 76 VAL A CA 1
ATOM 539 C C . VAL A 1 76 ? 32.219 17.532 -47.086 1.00 94.69 76 VAL A C 1
ATOM 541 O O . VAL A 1 76 ? 31.569 18.039 -46.171 1.00 94.69 76 VAL A O 1
ATOM 544 N N . THR A 1 77 ? 32.343 18.124 -48.276 1.00 95.06 77 THR A N 1
ATOM 545 C CA . THR A 1 77 ? 31.640 19.364 -48.633 1.00 95.06 77 THR A CA 1
ATOM 546 C C . THR A 1 77 ? 30.123 19.196 -48.516 1.00 95.06 77 THR A C 1
ATOM 548 O O . THR A 1 77 ? 29.565 18.256 -49.082 1.00 95.06 77 THR A O 1
ATOM 551 N N . HIS A 1 78 ? 29.449 20.112 -47.813 1.00 94.00 78 HIS A N 1
ATOM 552 C CA . HIS A 1 78 ? 28.021 19.970 -47.500 1.00 94.00 78 HIS A CA 1
ATOM 553 C C . HIS A 1 78 ? 27.073 20.602 -48.531 1.00 94.00 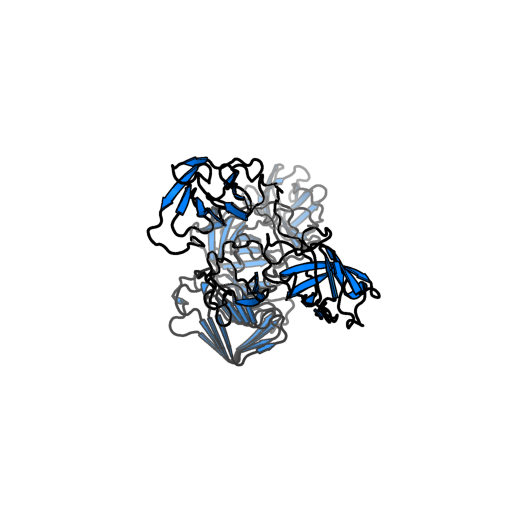78 HIS A C 1
ATOM 555 O O . HIS A 1 78 ? 25.931 20.162 -48.638 1.00 94.00 78 HIS A O 1
ATOM 561 N N . ASN A 1 79 ? 27.528 21.593 -49.312 1.00 94.06 79 ASN A N 1
ATOM 562 C CA . ASN A 1 79 ? 26.711 22.325 -50.300 1.00 94.06 79 ASN A CA 1
ATOM 563 C C . ASN A 1 79 ? 25.404 22.906 -49.712 1.00 94.06 79 ASN A C 1
ATOM 565 O O . ASN A 1 79 ? 24.351 22.819 -50.335 1.00 94.06 79 ASN A O 1
ATOM 569 N N . LEU A 1 80 ? 25.482 23.473 -48.505 1.00 95.00 80 LEU A N 1
ATOM 570 C CA . LEU A 1 80 ? 24.342 24.077 -47.804 1.00 95.00 80 LEU A CA 1
ATOM 571 C C . LEU A 1 80 ? 24.342 25.584 -48.035 1.00 95.00 80 LEU A C 1
ATOM 573 O O . LEU A 1 80 ? 25.407 26.191 -48.172 1.00 95.00 80 LEU A O 1
ATOM 577 N N . SER A 1 81 ? 23.154 26.168 -48.028 1.00 95.00 81 SER A N 1
ATOM 578 C CA . SER A 1 81 ? 22.903 27.604 -48.045 1.00 95.00 81 SER A CA 1
ATOM 579 C C . SER A 1 81 ? 22.394 28.078 -46.685 1.00 95.00 81 SER A C 1
ATOM 581 O O . SER A 1 81 ? 21.883 27.305 -45.876 1.00 95.00 81 SER A O 1
ATOM 583 N N . ALA A 1 82 ? 22.518 29.380 -46.425 1.00 93.75 82 ALA A N 1
ATOM 584 C CA . ALA A 1 82 ? 21.887 29.980 -45.256 1.00 93.75 82 ALA A CA 1
ATOM 585 C C . ALA A 1 82 ? 20.366 29.748 -45.299 1.00 93.75 82 ALA A C 1
ATOM 587 O O . ALA A 1 82 ? 19.754 29.849 -46.362 1.00 93.75 82 ALA A O 1
ATOM 588 N N . SER A 1 83 ? 19.775 29.471 -44.136 1.00 93.44 83 SER A N 1
ATOM 589 C CA . SER A 1 83 ? 18.364 29.106 -43.947 1.00 93.44 83 SER A CA 1
ATOM 590 C C . SER A 1 83 ? 17.944 27.727 -44.462 1.00 93.44 83 SER A C 1
ATOM 592 O O . SER A 1 83 ? 16.786 27.357 -44.258 1.00 93.44 83 SER A O 1
ATOM 594 N N . ASP A 1 84 ? 18.853 26.932 -45.039 1.00 96.31 84 ASP A N 1
ATOM 595 C CA . ASP A 1 84 ? 18.573 25.513 -45.256 1.00 96.31 84 ASP A CA 1
ATOM 596 C C . ASP A 1 84 ? 18.265 24.846 -43.910 1.00 96.31 84 ASP A C 1
ATOM 598 O O . ASP A 1 84 ? 18.884 25.147 -42.888 1.00 96.31 84 ASP A O 1
ATOM 602 N N . THR A 1 85 ? 17.289 23.940 -43.900 1.00 96.06 85 THR A N 1
ATOM 603 C CA . THR A 1 85 ? 16.972 23.140 -42.715 1.00 96.06 85 THR A CA 1
ATOM 604 C C . THR A 1 85 ? 17.718 21.818 -42.790 1.00 96.06 85 THR A C 1
ATOM 606 O O . THR A 1 85 ? 17.618 21.095 -43.784 1.00 96.06 85 THR A O 1
ATOM 609 N N . VAL A 1 86 ? 18.450 21.498 -41.728 1.00 96.44 86 VAL A N 1
ATOM 610 C CA . VAL A 1 86 ? 19.156 20.225 -41.572 1.00 96.44 86 VAL A CA 1
ATOM 611 C C . VAL A 1 86 ? 18.676 19.516 -40.321 1.00 96.44 86 VAL A C 1
ATOM 613 O O . VAL A 1 86 ? 18.366 20.165 -39.325 1.00 96.44 86 VAL A O 1
ATOM 616 N N . ASN A 1 87 ? 18.644 18.188 -40.354 1.00 95.94 87 ASN A N 1
ATOM 617 C CA . ASN A 1 87 ? 18.469 17.397 -39.148 1.00 95.94 87 ASN A CA 1
ATOM 618 C C . ASN A 1 87 ? 19.824 16.961 -38.591 1.00 95.94 87 ASN A C 1
ATOM 620 O O . ASN A 1 87 ? 20.699 16.540 -39.348 1.00 95.94 87 ASN A O 1
ATOM 624 N N . LEU A 1 88 ? 19.991 17.059 -37.276 1.00 96.19 88 LEU A N 1
ATOM 625 C CA . LEU A 1 88 ? 21.177 16.606 -36.557 1.00 96.19 88 LEU A CA 1
ATOM 626 C C . LEU A 1 88 ? 20.821 15.391 -35.704 1.00 96.19 88 LEU A C 1
ATOM 628 O O . LEU A 1 88 ? 19.820 15.419 -34.990 1.00 96.19 88 LEU A O 1
ATOM 632 N N . PHE A 1 89 ? 21.663 14.360 -35.744 1.00 95.31 89 PHE A N 1
ATOM 633 C CA . PHE A 1 89 ? 21.475 13.130 -34.972 1.00 95.31 89 PHE A CA 1
ATOM 634 C C . PHE A 1 89 ? 22.787 12.630 -34.384 1.00 95.31 89 PHE A C 1
ATOM 636 O O . PHE A 1 89 ? 23.832 12.748 -35.024 1.00 95.31 89 PHE A O 1
ATOM 643 N N . GLY A 1 90 ? 22.729 12.002 -33.209 1.00 93.69 90 GLY A N 1
ATOM 644 C CA . GLY A 1 90 ? 23.800 11.124 -32.729 1.00 93.69 90 GLY A CA 1
ATOM 645 C C . GLY A 1 90 ? 25.122 11.813 -32.370 1.00 93.69 90 GLY A C 1
ATOM 646 O O . GLY A 1 90 ? 26.160 11.154 -32.396 1.00 93.69 90 GLY A O 1
ATOM 647 N N . ILE A 1 91 ? 25.127 13.117 -32.076 1.00 95.12 91 ILE A N 1
ATOM 648 C CA . ILE A 1 91 ? 26.331 13.854 -31.658 1.00 95.12 91 ILE A CA 1
ATOM 649 C C . ILE A 1 91 ? 26.648 13.464 -30.214 1.00 95.12 91 ILE A C 1
ATOM 651 O O . ILE A 1 91 ? 25.862 13.747 -29.310 1.00 95.12 91 ILE A O 1
ATOM 655 N N . ILE A 1 92 ? 27.787 12.819 -29.976 1.00 94.19 92 ILE A N 1
ATOM 656 C CA . ILE A 1 92 ? 28.178 12.377 -28.637 1.00 94.19 92 ILE A CA 1
ATOM 657 C C . ILE A 1 92 ? 28.999 13.483 -27.980 1.00 94.19 92 ILE A C 1
ATOM 659 O O . ILE A 1 92 ? 30.055 13.880 -28.479 1.00 94.19 92 ILE A O 1
ATOM 663 N N . THR A 1 93 ? 28.524 13.967 -26.837 1.00 93.50 93 THR A N 1
ATOM 664 C CA . THR A 1 93 ? 29.211 14.967 -26.018 1.00 93.50 93 THR A CA 1
ATOM 665 C C . THR A 1 93 ? 29.453 14.442 -24.609 1.00 93.50 93 THR A C 1
ATOM 667 O O . THR A 1 93 ? 28.742 13.571 -24.109 1.00 93.50 93 THR A O 1
ATOM 670 N N . ASN A 1 94 ? 30.471 14.972 -23.941 1.00 92.88 94 ASN A N 1
ATOM 671 C CA . ASN A 1 94 ? 30.694 14.770 -22.521 1.00 92.88 94 ASN A CA 1
ATOM 672 C C . ASN A 1 94 ? 30.361 16.050 -21.757 1.00 92.88 94 ASN A C 1
ATOM 674 O O . ASN A 1 94 ? 30.686 17.154 -22.197 1.00 92.88 94 ASN A O 1
ATOM 678 N N . CYS A 1 95 ? 29.743 15.895 -20.593 1.00 88.00 95 CYS A N 1
ATOM 679 C CA . CYS A 1 95 ? 29.467 16.989 -19.671 1.00 88.00 95 CYS A CA 1
ATOM 680 C C . CYS A 1 95 ? 29.723 16.532 -18.228 1.00 88.00 95 CYS A C 1
ATOM 682 O O . CYS A 1 95 ? 30.061 15.375 -17.976 1.00 88.00 95 CYS A O 1
ATOM 684 N N . ALA A 1 96 ? 29.509 17.417 -17.253 1.00 85.81 96 ALA A N 1
ATOM 685 C CA . ALA A 1 96 ? 29.658 17.085 -15.831 1.00 85.81 96 ALA A CA 1
ATOM 686 C C . ALA A 1 96 ? 28.740 15.935 -15.344 1.00 85.81 96 ALA A C 1
ATOM 688 O O . ALA A 1 96 ? 28.936 15.425 -14.247 1.00 85.81 96 ALA A O 1
ATOM 689 N N . TYR A 1 97 ? 27.755 15.522 -16.150 1.00 81.31 97 TYR A N 1
ATOM 690 C CA . TYR A 1 97 ? 26.779 14.467 -15.846 1.00 81.31 97 TYR A CA 1
ATOM 691 C C . TYR A 1 97 ? 26.948 13.226 -16.739 1.00 81.31 97 TYR A C 1
ATOM 693 O O . TYR A 1 97 ? 25.990 12.478 -16.965 1.00 81.31 97 TYR A O 1
ATOM 701 N N . GLY A 1 98 ? 28.154 13.046 -17.283 1.00 84.12 98 GLY A N 1
ATOM 702 C CA . GLY A 1 98 ? 28.540 11.919 -18.125 1.00 84.12 98 GLY A CA 1
ATOM 703 C C . GLY A 1 98 ? 28.360 12.168 -19.621 1.00 84.12 98 GLY A C 1
ATOM 704 O O . GLY A 1 98 ? 28.072 13.285 -20.068 1.00 84.12 98 GLY A O 1
ATOM 705 N N . THR A 1 99 ? 28.531 11.092 -20.384 1.00 89.50 99 THR A N 1
ATOM 706 C CA . THR A 1 99 ? 28.382 11.072 -21.839 1.00 89.50 99 THR A CA 1
ATOM 707 C C . THR A 1 99 ? 26.906 11.151 -22.226 1.00 89.50 99 THR A C 1
ATOM 709 O O . THR A 1 99 ? 26.056 10.482 -21.634 1.00 89.50 99 THR A O 1
ATOM 712 N N . LYS A 1 100 ? 26.584 12.014 -23.190 1.00 88.31 100 LYS A N 1
ATOM 713 C CA . LYS A 1 100 ? 25.226 12.281 -23.672 1.00 88.31 100 LYS A CA 1
ATOM 714 C C . LYS A 1 100 ? 25.194 12.262 -25.194 1.00 88.31 100 LYS A C 1
ATOM 716 O O . LYS A 1 100 ? 26.194 12.538 -25.848 1.00 88.31 100 LYS A O 1
ATOM 721 N N . VAL A 1 101 ? 24.019 11.958 -25.734 1.00 91.94 101 VAL A N 1
ATOM 722 C CA . VAL A 1 101 ? 23.721 12.068 -27.163 1.00 91.94 101 VAL A CA 1
ATOM 723 C C . VAL A 1 101 ? 22.893 13.325 -27.395 1.00 91.94 101 VAL A C 1
ATOM 725 O O . VAL A 1 101 ? 21.924 13.572 -26.672 1.00 91.94 101 VAL A O 1
ATOM 728 N N . TYR A 1 102 ? 23.278 14.107 -28.397 1.00 90.62 102 TYR A N 1
ATOM 729 C CA . TYR A 1 102 ? 22.578 15.296 -28.851 1.00 90.62 102 TYR A CA 1
ATOM 730 C C . TYR A 1 102 ? 22.143 15.165 -30.327 1.00 90.62 102 TYR A C 1
ATOM 732 O O . TYR A 1 102 ? 22.928 14.697 -31.155 1.00 90.62 102 TYR A O 1
ATOM 740 N N . PRO A 1 103 ? 20.938 15.639 -30.692 1.00 91.62 103 PRO A N 1
ATOM 741 C CA . PRO A 1 103 ? 19.833 16.006 -29.801 1.00 91.62 103 PRO A CA 1
ATOM 742 C C . PRO A 1 103 ? 19.406 14.838 -28.907 1.00 91.62 103 PRO A C 1
ATOM 744 O O . PRO A 1 103 ? 19.598 13.679 -29.275 1.00 91.62 103 PRO A O 1
ATOM 747 N N . GLN A 1 104 ? 18.875 15.145 -27.719 1.00 87.94 104 GLN A N 1
ATOM 748 C CA . GLN A 1 104 ? 18.471 14.121 -26.753 1.00 87.94 104 GLN A CA 1
ATOM 749 C C . GLN A 1 104 ? 17.436 13.178 -27.383 1.00 87.94 104 GLN A C 1
ATOM 751 O O . GLN A 1 104 ? 16.498 13.634 -28.018 1.00 87.94 104 GLN A O 1
ATOM 756 N N . MET A 1 105 ? 17.588 11.867 -27.208 1.00 90.12 105 MET A N 1
ATOM 757 C CA . MET A 1 105 ? 16.635 10.902 -27.763 1.00 90.12 105 MET A CA 1
ATOM 758 C C . MET A 1 105 ? 15.328 10.897 -26.941 1.00 90.12 105 MET A C 1
ATOM 760 O O . MET A 1 105 ? 15.401 10.824 -25.705 1.00 90.12 105 MET A O 1
ATOM 764 N N . PRO A 1 106 ? 14.144 10.974 -27.580 1.00 90.69 106 PRO A N 1
ATOM 765 C CA . PRO A 1 106 ? 12.866 10.871 -26.886 1.00 90.69 106 PRO A CA 1
ATOM 766 C C . PRO A 1 106 ? 12.622 9.488 -26.278 1.00 90.69 106 PRO A C 1
ATOM 768 O O . PRO A 1 106 ? 13.052 8.466 -26.810 1.00 90.69 106 PRO A O 1
ATOM 771 N N . HIS A 1 107 ? 11.871 9.460 -25.182 1.00 88.81 107 HIS A N 1
ATOM 772 C CA . HIS A 1 107 ? 11.327 8.239 -24.596 1.00 88.81 107 HIS A CA 1
ATOM 773 C C . HIS A 1 107 ? 9.900 8.008 -25.094 1.00 88.81 107 HIS A C 1
ATOM 775 O O . HIS A 1 107 ? 9.162 8.958 -25.348 1.00 88.81 107 HIS A O 1
ATOM 781 N N . ALA A 1 108 ? 9.469 6.746 -25.138 1.00 89.62 108 ALA A N 1
ATOM 782 C CA . ALA A 1 108 ? 8.092 6.412 -25.495 1.00 89.62 108 ALA A CA 1
ATOM 783 C C . ALA A 1 108 ? 7.055 6.886 -24.460 1.00 89.62 108 ALA A C 1
ATOM 785 O O . ALA A 1 108 ? 5.892 7.073 -24.799 1.00 89.62 108 ALA A O 1
ATOM 786 N N . GLY A 1 109 ? 7.458 7.062 -23.195 1.00 89.25 109 GLY A N 1
ATOM 787 C CA . GLY A 1 109 ? 6.558 7.474 -22.112 1.00 89.25 109 GLY A CA 1
ATOM 788 C C . GLY A 1 109 ? 5.520 6.420 -21.711 1.00 89.25 109 GLY A C 1
ATOM 789 O O . GLY A 1 109 ? 4.535 6.752 -21.057 1.00 89.25 109 GLY A O 1
ATOM 790 N N . VAL A 1 110 ? 5.734 5.156 -22.089 1.00 90.31 110 VAL A N 1
ATOM 791 C CA . VAL A 1 110 ? 4.866 4.020 -21.752 1.00 90.31 110 VAL A CA 1
ATOM 792 C C . VAL A 1 110 ? 5.648 3.040 -20.884 1.00 90.31 110 VAL A C 1
ATOM 794 O O . VAL A 1 110 ? 6.677 2.518 -21.317 1.00 90.31 110 VAL A O 1
ATOM 797 N N . TYR A 1 111 ? 5.141 2.762 -19.682 1.00 89.12 111 TYR A N 1
ATOM 798 C CA . TYR A 1 111 ? 5.812 1.934 -18.677 1.00 89.12 111 TYR A CA 1
ATOM 799 C C . TYR A 1 111 ? 4.890 0.813 -18.178 1.00 89.12 111 TYR A C 1
ATOM 801 O O . TYR A 1 111 ? 3.690 1.052 -18.013 1.00 89.12 111 TYR A O 1
ATOM 809 N N . PRO A 1 112 ? 5.417 -0.397 -17.915 1.00 85.31 112 PRO A N 1
ATOM 810 C CA . PRO A 1 112 ? 4.661 -1.433 -17.228 1.00 85.31 112 PRO A CA 1
ATOM 811 C C . PRO A 1 112 ? 4.472 -1.034 -15.759 1.00 85.31 112 PRO A C 1
ATOM 813 O O . PRO A 1 112 ? 5.422 -0.643 -15.077 1.00 85.31 112 PRO A O 1
ATOM 816 N N . VAL A 1 113 ? 3.235 -1.120 -15.273 1.00 83.44 113 VAL A N 1
ATOM 817 C CA . VAL A 1 113 ? 2.906 -0.828 -13.873 1.00 83.44 113 VAL A CA 1
ATOM 818 C C . VAL A 1 113 ? 3.207 -2.062 -13.026 1.00 83.44 113 VAL A C 1
ATOM 820 O O . VAL A 1 113 ? 2.728 -3.152 -13.330 1.00 83.44 113 VAL A O 1
ATOM 823 N N . SER A 1 114 ? 4.002 -1.892 -11.970 1.00 66.12 114 SER A N 1
ATOM 824 C CA . SER A 1 114 ? 4.457 -2.978 -11.096 1.00 66.12 114 SER A CA 1
ATOM 825 C C . SER A 1 114 ? 3.583 -3.174 -9.855 1.00 66.12 114 SER A C 1
ATOM 827 O O . SER A 1 114 ? 3.496 -4.287 -9.345 1.00 66.12 114 SER A O 1
ATOM 829 N N . VAL A 1 115 ? 2.917 -2.120 -9.372 1.00 64.25 115 VAL A N 1
ATOM 830 C CA . VAL A 1 115 ? 1.957 -2.166 -8.253 1.00 64.25 115 VAL A CA 1
ATOM 831 C C . VAL A 1 115 ? 0.836 -1.168 -8.516 1.00 64.25 115 VAL A C 1
ATOM 833 O O . VAL A 1 115 ? 1.108 -0.048 -8.953 1.00 64.25 115 VAL A O 1
ATOM 836 N N . VAL A 1 116 ? -0.403 -1.558 -8.210 1.00 64.00 116 VAL A N 1
ATOM 837 C CA . VAL A 1 116 ? -1.591 -0.698 -8.286 1.00 64.00 116 VAL A CA 1
ATOM 838 C C . VAL A 1 116 ? -2.285 -0.680 -6.923 1.00 64.00 116 VAL A C 1
ATOM 840 O O . VAL A 1 116 ? -2.806 -1.700 -6.477 1.00 64.00 116 VAL A O 1
ATOM 843 N N . GLY A 1 117 ? -2.279 0.478 -6.266 1.00 64.81 117 GLY A N 1
ATOM 844 C CA . GLY A 1 117 ? -3.201 0.829 -5.185 1.00 64.81 117 GLY A CA 1
ATOM 845 C C . GLY A 1 117 ? -4.379 1.651 -5.719 1.00 64.81 117 GLY A C 1
ATOM 846 O O . GLY A 1 117 ? -4.477 1.899 -6.919 1.00 64.81 117 GLY A O 1
ATOM 847 N N . THR A 1 118 ? -5.274 2.106 -4.839 1.00 64.88 118 THR A N 1
ATOM 848 C CA . THR A 1 118 ? -6.417 2.948 -5.249 1.00 64.88 118 THR A CA 1
ATOM 849 C C . THR A 1 118 ? -5.980 4.301 -5.809 1.00 64.88 118 THR A C 1
ATOM 851 O O . THR A 1 118 ? -6.566 4.763 -6.781 1.00 64.88 118 THR A O 1
ATOM 854 N N . ASP A 1 119 ? -4.923 4.891 -5.238 1.00 78.38 119 ASP A N 1
ATOM 855 C CA . ASP A 1 119 ? -4.445 6.244 -5.569 1.00 78.38 119 ASP A CA 1
ATOM 856 C C . ASP A 1 119 ? -2.928 6.310 -5.834 1.00 78.38 119 ASP A C 1
ATOM 858 O O . ASP A 1 119 ? -2.360 7.388 -6.006 1.00 78.38 119 ASP A O 1
ATOM 862 N N . ILE A 1 120 ? -2.247 5.159 -5.838 1.00 79.50 120 ILE A N 1
ATOM 863 C CA . ILE A 1 120 ? -0.792 5.052 -6.002 1.00 79.50 120 ILE A CA 1
ATOM 864 C C . ILE A 1 120 ? -0.498 3.980 -7.045 1.00 79.50 120 ILE A C 1
ATOM 866 O O . ILE A 1 120 ? -1.053 2.884 -6.993 1.00 79.50 120 ILE A O 1
ATOM 870 N N . LEU A 1 121 ? 0.417 4.278 -7.960 1.00 83.00 121 LEU A N 1
ATOM 871 C CA . LEU A 1 121 ? 1.004 3.297 -8.862 1.00 83.00 121 LEU A CA 1
ATOM 872 C C . LEU A 1 121 ? 2.521 3.389 -8.792 1.00 83.00 121 LEU A C 1
ATOM 874 O O . LEU A 1 121 ? 3.070 4.470 -8.579 1.00 83.00 121 LEU A O 1
ATOM 878 N N . ASN A 1 122 ? 3.183 2.261 -9.022 1.00 81.81 122 ASN A N 1
ATOM 879 C CA . ASN A 1 122 ? 4.632 2.200 -9.165 1.00 81.81 122 ASN A CA 1
ATOM 880 C C . ASN A 1 122 ? 4.983 1.616 -10.532 1.00 81.81 122 ASN A C 1
ATOM 882 O O . ASN A 1 122 ? 4.280 0.749 -11.049 1.00 81.81 122 ASN A O 1
ATOM 886 N N . PHE A 1 123 ? 6.083 2.077 -11.111 1.00 82.44 123 PHE A N 1
ATOM 887 C CA . PHE A 1 123 ? 6.674 1.512 -12.319 1.00 82.44 123 PHE A CA 1
ATOM 888 C C . PHE A 1 123 ? 8.193 1.587 -12.207 1.00 82.44 123 PHE A C 1
ATOM 890 O O . PHE A 1 123 ? 8.735 2.364 -11.417 1.00 82.44 123 PHE A O 1
ATOM 897 N N . PHE A 1 124 ? 8.883 0.745 -12.969 1.00 79.19 124 PHE A N 1
ATOM 898 C CA . PHE A 1 124 ? 10.336 0.738 -12.959 1.00 79.19 124 PHE A CA 1
ATOM 899 C C . PHE A 1 124 ? 10.884 1.941 -13.731 1.00 79.19 124 PHE A C 1
ATOM 901 O O . PHE A 1 124 ? 10.473 2.214 -14.860 1.00 79.19 124 PHE A O 1
ATOM 908 N N . LEU A 1 125 ? 11.848 2.622 -13.118 1.00 80.19 125 LEU A N 1
ATOM 909 C CA . LEU A 1 125 ? 12.742 3.552 -13.786 1.00 80.19 125 LEU A CA 1
ATOM 910 C C . LEU A 1 125 ? 14.189 3.124 -13.513 1.00 80.19 125 LEU A C 1
ATOM 912 O O . LEU A 1 125 ? 14.478 2.641 -12.414 1.00 80.19 125 LEU A O 1
ATOM 916 N N . PRO A 1 126 ? 15.100 3.307 -14.481 1.00 74.38 126 PRO A N 1
ATOM 917 C CA . PRO A 1 126 ? 16.518 3.044 -14.284 1.00 74.38 126 PRO A CA 1
ATOM 918 C C . PRO A 1 126 ? 17.096 3.853 -13.127 1.00 74.38 126 PRO A C 1
ATOM 920 O O . PRO A 1 126 ? 16.641 4.957 -12.823 1.00 74.38 126 PRO A O 1
ATOM 923 N N . THR A 1 127 ? 18.159 3.315 -12.532 1.00 72.56 127 THR A N 1
ATOM 924 C CA . THR A 1 127 ? 18.923 3.996 -11.489 1.00 72.56 127 THR A CA 1
ATOM 925 C C . THR A 1 127 ? 19.503 5.319 -11.991 1.00 72.56 127 THR A C 1
ATOM 927 O O . THR A 1 127 ? 19.916 5.449 -13.141 1.00 72.56 127 THR A O 1
ATOM 930 N N . SER A 1 128 ? 19.587 6.294 -11.093 1.00 73.38 128 SER A N 1
ATOM 931 C CA . SER A 1 128 ? 20.025 7.657 -11.354 1.00 73.38 128 SER A CA 1
ATOM 932 C C . SER A 1 128 ? 20.810 8.144 -10.151 1.00 73.38 128 SER A C 1
ATOM 934 O O . SER A 1 128 ? 20.270 8.186 -9.046 1.00 73.38 128 SER A O 1
ATOM 936 N N . ASP A 1 129 ? 22.038 8.592 -10.400 1.00 71.38 129 ASP A N 1
ATOM 937 C CA . ASP A 1 129 ? 22.920 9.199 -9.393 1.00 71.38 129 ASP A CA 1
ATOM 938 C C . ASP A 1 129 ? 22.513 10.641 -9.042 1.00 71.38 129 ASP A C 1
ATOM 940 O O . ASP A 1 129 ? 23.087 11.287 -8.166 1.00 71.38 129 ASP A O 1
ATOM 944 N N . ILE A 1 130 ? 21.518 11.179 -9.751 1.00 73.31 130 ILE A N 1
ATOM 945 C CA . ILE A 1 130 ? 20.946 12.496 -9.495 1.00 73.31 130 ILE A CA 1
ATOM 946 C C . ILE A 1 130 ? 19.667 12.321 -8.680 1.00 73.31 130 ILE A C 1
ATOM 948 O O . ILE A 1 130 ? 18.767 11.584 -9.080 1.00 73.31 130 ILE A O 1
ATOM 952 N N . VAL A 1 131 ? 19.565 13.067 -7.578 1.00 75.12 131 VAL A N 1
ATOM 953 C CA . VAL A 1 131 ? 18.331 13.177 -6.791 1.00 75.12 131 VAL A CA 1
ATOM 954 C C . VAL A 1 131 ? 17.252 13.883 -7.615 1.00 75.12 131 VAL A C 1
ATOM 956 O O . VAL A 1 131 ? 17.434 15.019 -8.079 1.00 75.12 131 VAL A O 1
ATOM 959 N N . HIS A 1 132 ? 16.105 13.223 -7.761 1.00 78.69 132 HIS A N 1
ATOM 960 C CA . HIS A 1 132 ? 14.930 13.759 -8.442 1.00 78.69 132 HIS A CA 1
ATOM 961 C C . HIS A 1 132 ? 13.931 14.283 -7.417 1.00 78.69 132 HIS A C 1
ATOM 963 O O . HIS A 1 132 ? 13.385 13.523 -6.625 1.00 78.69 132 HIS A O 1
ATOM 969 N N . ASN A 1 133 ? 13.674 15.589 -7.464 1.00 83.12 133 ASN A N 1
ATOM 970 C CA . ASN A 1 133 ? 12.639 16.226 -6.659 1.00 83.12 133 ASN A CA 1
ATOM 971 C C . ASN A 1 133 ? 11.484 16.603 -7.577 1.00 83.12 133 ASN A C 1
ATOM 973 O O . ASN A 1 133 ? 11.675 17.395 -8.506 1.00 83.12 133 ASN A O 1
ATOM 977 N N . TYR A 1 134 ? 10.305 16.050 -7.307 1.00 87.62 134 TYR A N 1
ATOM 978 C CA . TYR A 1 134 ? 9.083 16.476 -7.969 1.00 87.62 134 TYR A CA 1
ATOM 979 C C . TYR A 1 134 ? 8.756 17.922 -7.591 1.00 87.62 134 TYR A C 1
ATOM 981 O O . TYR A 1 134 ? 8.750 18.276 -6.412 1.00 87.62 134 TYR A O 1
ATOM 989 N N . THR A 1 135 ? 8.505 18.758 -8.597 1.00 86.75 135 THR A N 1
ATOM 990 C CA . THR A 1 135 ? 8.149 20.168 -8.399 1.00 86.75 135 THR A CA 1
ATOM 991 C C . THR A 1 135 ? 6.663 20.416 -8.621 1.00 86.75 135 THR A C 1
ATOM 993 O O . THR A 1 135 ? 6.025 21.027 -7.768 1.00 86.75 135 THR A O 1
ATOM 996 N N . SER A 1 136 ? 6.116 19.977 -9.758 1.00 89.19 136 SER A N 1
ATOM 997 C CA . SER A 1 136 ? 4.705 20.144 -10.129 1.00 89.19 136 SER A CA 1
ATOM 998 C C . SER A 1 136 ? 4.387 19.471 -11.472 1.00 89.19 136 SER A C 1
ATOM 1000 O O . SER A 1 136 ? 5.283 19.243 -12.286 1.00 89.19 136 SER A O 1
ATOM 1002 N N . GLY A 1 137 ? 3.095 19.245 -11.728 1.00 88.81 137 GLY A N 1
ATOM 1003 C CA . GLY A 1 137 ? 2.549 18.845 -13.025 1.00 88.81 137 GLY A CA 1
ATOM 1004 C C . GLY A 1 137 ? 2.589 17.341 -13.305 1.00 88.81 137 GLY A C 1
ATOM 1005 O O . GLY A 1 137 ? 2.896 16.527 -12.445 1.00 88.81 137 GLY A O 1
ATOM 1006 N N . GLY A 1 138 ? 2.279 16.982 -14.549 1.00 88.12 138 GLY A N 1
ATOM 1007 C CA . GLY A 1 138 ? 2.269 15.600 -15.016 1.00 88.12 138 GLY A CA 1
ATOM 1008 C C . GLY A 1 138 ? 0.887 14.943 -14.962 1.00 88.12 138 GLY A C 1
ATOM 1009 O O . GLY A 1 138 ? 0.008 15.314 -14.182 1.00 88.12 138 GLY A O 1
ATOM 1010 N N . GLU A 1 139 ? 0.701 13.975 -15.852 1.00 90.38 139 GLU A N 1
ATOM 1011 C CA . GLU A 1 139 ? -0.569 13.301 -16.088 1.00 90.38 139 GLU A CA 1
ATOM 1012 C C . GLU A 1 139 ? -0.309 11.824 -16.375 1.00 90.38 139 GLU A C 1
ATOM 1014 O O . GLU A 1 139 ? 0.585 11.486 -17.153 1.00 90.38 139 GLU A O 1
ATOM 1019 N N . VAL A 1 140 ? -1.092 10.951 -15.752 1.00 90.19 140 VAL A N 1
ATOM 1020 C CA . VAL A 1 140 ? -1.088 9.511 -16.014 1.00 90.19 140 VAL A CA 1
ATOM 1021 C C . VAL A 1 140 ? -2.326 9.161 -16.822 1.00 90.19 140 VAL A C 1
ATOM 1023 O O . VAL A 1 140 ? -3.415 9.669 -16.558 1.00 90.19 140 VAL A O 1
ATOM 1026 N N . LYS A 1 141 ? -2.157 8.275 -17.805 1.00 91.62 141 LYS A N 1
ATOM 1027 C CA . LYS A 1 141 ? -3.236 7.744 -18.638 1.00 91.62 141 LYS A CA 1
ATOM 1028 C C . LYS A 1 141 ? -3.092 6.237 -18.771 1.00 91.62 141 LYS A C 1
ATOM 1030 O O . LYS A 1 141 ? -1.976 5.726 -18.857 1.00 91.62 141 LYS A O 1
ATOM 1035 N N . ASN A 1 142 ? -4.214 5.541 -18.894 1.00 89.50 142 ASN A N 1
ATOM 1036 C CA . ASN A 1 142 ? -4.205 4.148 -19.326 1.00 89.50 142 ASN A CA 1
ATOM 1037 C C . ASN A 1 142 ? -3.857 4.087 -20.813 1.00 89.50 142 ASN A C 1
ATOM 1039 O O . ASN A 1 142 ? -4.379 4.881 -21.594 1.00 89.50 142 ASN A O 1
ATOM 1043 N N . VAL A 1 143 ? -3.008 3.136 -21.201 1.00 90.69 143 VAL A N 1
ATOM 1044 C CA . VAL A 1 143 ? -2.550 2.954 -22.584 1.00 90.69 143 VAL A CA 1
ATOM 1045 C C . VAL A 1 143 ? -3.092 1.636 -23.128 1.00 90.69 143 VAL A C 1
ATOM 1047 O O . VAL A 1 143 ? -2.988 0.600 -22.476 1.00 90.69 143 VAL A O 1
ATOM 1050 N N . THR A 1 144 ? -3.659 1.660 -24.333 1.00 91.88 144 THR A N 1
ATOM 1051 C CA . THR A 1 144 ? -3.990 0.453 -25.109 1.00 91.88 144 THR A CA 1
ATOM 1052 C C . THR A 1 144 ? -3.172 0.451 -26.390 1.00 91.88 144 THR A C 1
ATOM 1054 O O . THR A 1 144 ? -3.255 1.400 -27.167 1.00 91.88 144 THR A O 1
ATOM 1057 N N . LEU A 1 145 ? -2.379 -0.601 -26.596 1.00 92.00 145 LEU A N 1
ATOM 1058 C CA . LEU A 1 145 ? -1.490 -0.748 -27.748 1.00 92.00 145 LEU A CA 1
ATOM 1059 C C . LEU A 1 145 ? -2.199 -1.436 -28.911 1.00 92.00 145 LEU A C 1
ATOM 1061 O O . LEU A 1 145 ? -2.950 -2.392 -28.721 1.00 92.00 145 LEU A O 1
ATOM 1065 N N . LEU A 1 146 ? -1.908 -0.967 -30.118 1.00 94.19 146 LEU A N 1
ATOM 1066 C CA . LEU A 1 146 ? -2.430 -1.488 -31.373 1.00 94.19 146 LEU A CA 1
ATOM 1067 C C . LEU A 1 146 ? -1.263 -1.728 -32.329 1.00 94.19 146 LEU A C 1
ATOM 1069 O O . LEU A 1 146 ? -0.476 -0.820 -32.597 1.00 94.19 146 LEU A O 1
ATOM 1073 N N . ASN A 1 147 ? -1.164 -2.939 -32.871 1.00 94.69 147 ASN A N 1
ATOM 1074 C CA . ASN A 1 147 ? -0.170 -3.246 -33.895 1.00 94.69 147 ASN A CA 1
ATOM 1075 C C . ASN A 1 147 ? -0.537 -2.534 -35.202 1.00 94.69 147 ASN A C 1
ATOM 1077 O O . ASN A 1 147 ? -1.689 -2.575 -35.639 1.00 94.69 147 ASN A O 1
ATOM 1081 N N . ALA A 1 148 ? 0.451 -1.908 -35.833 1.00 93.69 148 ALA A N 1
ATOM 1082 C CA . ALA A 1 148 ? 0.330 -1.313 -37.155 1.00 93.69 148 ALA A CA 1
ATOM 1083 C C . ALA A 1 148 ? 1.252 -2.062 -38.123 1.00 93.69 148 ALA A C 1
ATOM 1085 O O . ALA A 1 148 ? 2.464 -2.079 -37.941 1.00 93.69 148 ALA A O 1
ATOM 1086 N N . GLY A 1 149 ? 0.680 -2.691 -39.151 1.00 90.62 149 GLY A N 1
ATOM 1087 C CA . GLY A 1 149 ? 1.441 -3.538 -40.074 1.00 90.62 149 GLY A CA 1
ATOM 1088 C C . GLY A 1 149 ? 1.949 -4.834 -39.432 1.00 90.62 149 GLY A C 1
ATOM 1089 O O . GLY A 1 149 ? 1.522 -5.217 -38.340 1.00 90.62 149 GLY A O 1
ATOM 1090 N N . SER A 1 150 ? 2.849 -5.518 -40.135 1.00 91.69 150 SER A N 1
ATOM 1091 C CA . SER A 1 150 ? 3.445 -6.784 -39.696 1.00 91.69 150 SER A CA 1
ATOM 1092 C C . SER A 1 150 ? 4.760 -6.555 -38.956 1.00 91.69 150 SER A C 1
ATOM 1094 O O . SER A 1 150 ? 5.485 -5.613 -39.264 1.00 91.69 150 SER A O 1
ATOM 1096 N N . ALA A 1 151 ? 5.088 -7.451 -38.027 1.00 94.38 151 ALA A N 1
ATOM 1097 C CA . ALA A 1 151 ? 6.403 -7.471 -37.405 1.00 94.38 151 ALA A CA 1
ATOM 1098 C C . ALA A 1 151 ? 7.493 -7.911 -38.398 1.00 94.38 151 ALA A C 1
ATOM 1100 O O . ALA A 1 151 ? 7.259 -8.765 -39.259 1.00 94.38 151 ALA A O 1
ATOM 1101 N N . THR A 1 152 ? 8.692 -7.365 -38.232 1.00 96.44 152 THR A N 1
ATOM 1102 C CA . THR A 1 152 ? 9.904 -7.722 -38.978 1.00 96.44 152 THR A CA 1
ATOM 1103 C C . THR A 1 152 ? 10.954 -8.315 -38.040 1.00 96.44 152 THR A C 1
ATOM 1105 O O . THR A 1 152 ? 10.967 -8.045 -36.838 1.00 96.44 152 THR A O 1
ATOM 1108 N N . ASN A 1 153 ? 11.838 -9.160 -38.574 1.00 97.44 153 ASN A N 1
ATOM 1109 C CA . ASN A 1 153 ? 12.866 -9.825 -37.774 1.00 97.44 153 ASN A CA 1
ATOM 1110 C C . ASN A 1 153 ? 14.082 -8.923 -37.569 1.00 97.44 153 ASN A C 1
ATOM 1112 O O . ASN A 1 153 ? 14.539 -8.256 -38.498 1.00 97.44 153 ASN A O 1
ATOM 1116 N N . ILE A 1 154 ? 14.653 -8.983 -36.370 1.00 97.81 154 ILE A N 1
ATOM 1117 C CA . ILE A 1 154 ? 15.926 -8.339 -36.058 1.00 97.81 154 ILE A CA 1
ATOM 1118 C C . ILE A 1 154 ? 17.057 -9.260 -36.505 1.00 97.81 154 ILE A C 1
ATOM 1120 O O . ILE A 1 154 ? 17.088 -10.441 -36.164 1.00 97.81 154 ILE A O 1
ATOM 1124 N N . THR A 1 155 ? 18.000 -8.707 -37.262 1.00 97.19 155 THR A N 1
ATOM 1125 C CA . THR A 1 155 ? 19.247 -9.383 -37.654 1.00 97.19 155 THR A CA 1
ATOM 1126 C C . THR A 1 155 ? 20.483 -8.717 -37.058 1.00 97.19 155 THR A C 1
ATOM 1128 O O . THR A 1 155 ? 21.581 -9.262 -37.153 1.00 97.19 155 THR A O 1
ATOM 1131 N N . GLY A 1 156 ? 20.320 -7.547 -36.438 1.00 96.38 156 GLY A N 1
ATOM 1132 C CA . GLY A 1 156 ? 21.377 -6.847 -35.724 1.00 96.38 156 GLY A CA 1
ATOM 1133 C C . GLY A 1 156 ? 20.803 -5.967 -34.622 1.00 96.38 156 GLY A C 1
ATOM 1134 O O . GLY A 1 156 ? 19.863 -5.213 -34.851 1.00 96.38 156 GLY A O 1
ATOM 1135 N N . PHE A 1 157 ? 21.385 -6.059 -33.431 1.00 96.69 157 PHE A N 1
ATOM 1136 C CA . PHE A 1 157 ? 21.095 -5.194 -32.291 1.00 96.69 157 PHE A CA 1
ATOM 1137 C C . PHE A 1 157 ? 22.430 -4.668 -31.762 1.00 96.69 157 PHE A C 1
ATOM 1139 O O . PHE A 1 157 ? 23.245 -5.437 -31.250 1.00 96.69 157 PHE A O 1
ATOM 1146 N N . ASN A 1 158 ? 22.682 -3.373 -31.935 1.00 95.19 158 ASN A N 1
ATOM 1147 C CA . ASN A 1 158 ? 23.924 -2.741 -31.502 1.00 95.19 158 ASN A CA 1
ATOM 1148 C C . ASN A 1 158 ? 23.617 -1.685 -30.444 1.00 95.19 158 ASN A C 1
ATOM 1150 O O . ASN A 1 158 ? 23.101 -0.619 -30.769 1.00 95.19 158 ASN A O 1
ATOM 1154 N N . TYR A 1 159 ? 23.925 -2.010 -29.193 1.00 92.75 159 TYR A N 1
ATOM 1155 C CA . TYR A 1 159 ? 23.689 -1.168 -28.027 1.00 92.75 159 TYR A CA 1
ATOM 1156 C C . TYR A 1 159 ? 25.000 -0.538 -27.553 1.00 92.75 159 TYR A C 1
ATOM 1158 O O . TYR A 1 159 ? 25.912 -1.250 -27.130 1.00 92.75 159 TYR A O 1
ATOM 1166 N N . ALA A 1 160 ? 25.090 0.793 -27.592 1.00 90.62 160 ALA A N 1
ATOM 1167 C CA . ALA A 1 160 ? 26.234 1.519 -27.049 1.00 90.62 160 ALA A CA 1
ATOM 1168 C C . ALA A 1 160 ? 26.070 1.739 -25.535 1.00 90.62 160 ALA A C 1
ATOM 1170 O O . ALA A 1 160 ? 25.290 2.588 -25.097 1.00 90.62 160 ALA A O 1
ATOM 1171 N N . ASN A 1 161 ? 26.821 0.995 -24.718 1.00 86.56 161 ASN A N 1
ATOM 1172 C CA . ASN A 1 161 ? 26.696 1.019 -23.255 1.00 86.56 161 ASN A CA 1
ATOM 1173 C C . ASN A 1 161 ? 27.060 2.371 -22.618 1.00 86.56 161 ASN A C 1
ATOM 1175 O O . ASN A 1 161 ? 26.560 2.687 -21.539 1.00 86.56 161 ASN A O 1
ATOM 1179 N N . GLU A 1 162 ? 27.900 3.183 -23.261 1.00 85.06 162 GLU A N 1
ATOM 1180 C CA . GLU A 1 162 ? 28.346 4.472 -22.716 1.00 85.06 162 GLU A CA 1
ATOM 1181 C C . GLU A 1 162 ? 27.294 5.580 -22.828 1.00 85.06 162 GLU A C 1
ATOM 1183 O O . GLU A 1 162 ? 27.349 6.558 -22.081 1.00 85.06 162 GLU A O 1
ATOM 1188 N N . ASN A 1 163 ? 26.372 5.478 -23.788 1.00 87.62 163 ASN A N 1
ATOM 1189 C CA . ASN A 1 163 ? 25.490 6.592 -24.147 1.00 87.62 163 ASN A CA 1
ATOM 1190 C C . ASN A 1 163 ? 24.045 6.189 -24.487 1.00 87.62 163 ASN A C 1
ATOM 1192 O O . ASN A 1 163 ? 23.201 7.074 -24.638 1.00 87.62 163 ASN A O 1
ATOM 1196 N N . GLY A 1 164 ? 23.751 4.890 -24.579 1.00 89.38 164 GLY A N 1
ATOM 1197 C CA . GLY A 1 164 ? 22.410 4.365 -24.828 1.00 89.38 164 GLY A CA 1
ATOM 1198 C C . GLY A 1 164 ? 21.936 4.466 -26.281 1.00 89.38 164 GLY A C 1
ATOM 1199 O O . GLY A 1 164 ? 20.799 4.092 -26.573 1.00 89.38 164 GLY A O 1
ATOM 1200 N N . TYR A 1 165 ? 22.771 4.961 -27.202 1.00 92.88 165 TYR A N 1
ATOM 1201 C CA . TYR A 1 165 ? 22.454 5.004 -28.628 1.00 92.88 165 TYR A CA 1
ATOM 1202 C C . TYR A 1 165 ? 22.405 3.584 -29.184 1.00 92.88 165 TYR A C 1
ATOM 1204 O O . TYR A 1 165 ? 23.410 2.869 -29.173 1.00 92.88 165 TYR A O 1
ATOM 1212 N N . THR A 1 166 ? 21.234 3.174 -29.660 1.00 95.31 166 THR A N 1
ATOM 1213 C CA . THR A 1 166 ? 21.005 1.800 -30.106 1.00 95.31 166 THR A CA 1
ATOM 1214 C C . THR A 1 166 ? 20.557 1.787 -31.551 1.00 95.31 166 THR A C 1
ATOM 1216 O O . THR A 1 166 ? 19.638 2.520 -31.907 1.00 95.31 166 THR A O 1
ATOM 1219 N N . THR A 1 167 ? 21.177 0.941 -32.375 1.00 96.50 167 THR A N 1
ATOM 1220 C CA . THR A 1 167 ? 20.745 0.710 -33.760 1.00 96.50 167 THR A CA 1
ATOM 1221 C C . THR A 1 167 ? 20.232 -0.709 -33.943 1.00 96.50 167 THR A C 1
ATOM 1223 O O . THR A 1 167 ? 20.865 -1.669 -33.492 1.00 96.50 167 THR A O 1
ATOM 1226 N N . ILE A 1 168 ? 19.123 -0.837 -34.664 1.00 98.12 168 ILE A N 1
ATOM 1227 C CA . ILE A 1 168 ? 18.528 -2.112 -35.053 1.00 98.12 168 ILE A CA 1
ATOM 1228 C C . ILE A 1 168 ? 18.650 -2.281 -36.552 1.00 98.12 168 ILE A C 1
ATOM 1230 O O . ILE A 1 168 ? 18.235 -1.400 -37.299 1.00 98.12 168 ILE A O 1
ATOM 1234 N N . THR A 1 169 ? 19.146 -3.440 -36.974 1.00 98.12 169 THR A N 1
ATOM 1235 C CA . THR A 1 169 ? 19.031 -3.901 -38.354 1.00 98.12 169 THR A CA 1
ATOM 1236 C C . THR A 1 169 ? 17.830 -4.833 -38.459 1.00 98.12 169 THR A C 1
ATOM 1238 O O . THR A 1 169 ? 17.797 -5.895 -37.832 1.00 98.12 169 THR A O 1
ATOM 1241 N N . SER A 1 170 ? 16.847 -4.415 -39.245 1.00 97.25 170 SER A N 1
ATOM 1242 C CA . SER A 1 170 ? 15.614 -5.128 -39.553 1.00 97.25 170 SER A CA 1
ATOM 1243 C C . SER A 1 170 ? 15.241 -4.804 -40.994 1.00 97.25 170 SER A C 1
ATOM 1245 O O . SER A 1 170 ? 14.867 -3.671 -41.283 1.00 97.25 170 SER A O 1
ATOM 1247 N N . ALA A 1 171 ? 15.333 -5.788 -41.884 1.00 95.50 171 ALA A N 1
ATOM 1248 C CA . ALA A 1 171 ? 15.141 -5.552 -43.310 1.00 95.50 171 ALA A CA 1
ATOM 1249 C C . ALA A 1 171 ? 13.732 -5.036 -43.646 1.00 95.50 171 ALA A C 1
ATOM 1251 O O . ALA A 1 171 ? 12.754 -5.516 -43.064 1.00 95.50 171 ALA A O 1
ATOM 1252 N N . ASP A 1 172 ? 13.656 -4.084 -44.581 1.00 93.19 172 ASP A N 1
ATOM 1253 C CA . ASP A 1 172 ? 12.415 -3.502 -45.117 1.00 93.19 172 ASP A CA 1
ATOM 1254 C C . ASP A 1 172 ? 11.410 -3.071 -44.030 1.00 93.19 172 ASP A C 1
ATOM 1256 O O . ASP A 1 172 ? 10.204 -3.314 -44.127 1.00 93.19 172 ASP A O 1
ATOM 1260 N N . HIS A 1 173 ? 11.896 -2.440 -42.957 1.00 94.38 173 HIS A N 1
ATOM 1261 C CA . HIS A 1 173 ? 11.075 -2.173 -41.771 1.00 94.38 173 HIS A CA 1
ATOM 1262 C C . HIS A 1 173 ? 9.950 -1.146 -42.008 1.00 94.38 173 HIS A C 1
ATOM 1264 O O . HIS A 1 173 ? 8.988 -1.109 -41.242 1.00 94.38 173 HIS A O 1
ATOM 1270 N N . GLY A 1 174 ? 10.056 -0.297 -43.040 1.00 93.88 174 GLY A N 1
ATOM 1271 C CA . GLY A 1 174 ? 9.011 0.669 -43.416 1.00 93.88 174 GLY A CA 1
ATOM 1272 C C . GLY A 1 174 ? 8.660 1.683 -42.317 1.00 93.88 174 GLY A C 1
ATOM 1273 O O . GLY A 1 174 ? 7.502 2.077 -42.184 1.00 93.88 174 GLY A O 1
ATOM 1274 N N . LEU A 1 175 ? 9.650 2.055 -41.501 1.00 96.44 175 LEU A N 1
ATOM 1275 C CA . LEU A 1 175 ? 9.489 2.970 -40.369 1.00 96.44 175 LEU A CA 1
ATOM 1276 C C . LEU A 1 175 ? 9.889 4.378 -40.787 1.00 96.44 175 LEU A C 1
ATOM 1278 O O . LEU A 1 175 ? 10.791 4.559 -41.605 1.00 96.44 175 LEU A O 1
ATOM 1282 N N . GLU A 1 176 ? 9.265 5.355 -40.152 1.00 94.31 176 GLU A N 1
ATOM 1283 C CA . GLU A 1 176 ? 9.591 6.769 -40.260 1.00 94.31 176 GLU A CA 1
ATOM 1284 C C . GLU A 1 176 ? 10.037 7.308 -38.895 1.00 94.31 176 GLU A C 1
ATOM 1286 O O . GLU A 1 176 ? 9.735 6.741 -37.841 1.00 94.31 176 GLU A O 1
ATOM 1291 N N . ILE A 1 177 ? 10.772 8.422 -38.902 1.00 92.50 177 ILE A N 1
ATOM 1292 C CA . ILE A 1 177 ? 11.115 9.130 -37.663 1.00 92.50 177 ILE A CA 1
ATOM 1293 C C . ILE A 1 177 ? 9.816 9.531 -36.956 1.00 92.50 177 ILE A C 1
ATOM 1295 O O . ILE A 1 177 ? 8.916 10.098 -37.574 1.00 92.50 177 ILE A O 1
ATOM 1299 N N . GLY A 1 178 ? 9.732 9.247 -35.658 1.00 92.12 178 GLY A N 1
ATOM 1300 C CA . GLY A 1 178 ? 8.532 9.491 -34.859 1.00 92.12 178 GLY A CA 1
ATOM 1301 C C . GLY A 1 178 ? 7.564 8.320 -34.752 1.00 92.12 178 GLY A C 1
ATOM 1302 O O . GLY A 1 178 ? 6.630 8.391 -33.952 1.00 92.12 178 GLY A O 1
ATOM 1303 N N . ASP A 1 179 ? 7.800 7.230 -35.481 1.00 95.50 179 ASP A N 1
ATOM 1304 C CA . ASP A 1 179 ? 7.087 5.983 -35.232 1.00 95.50 179 ASP A CA 1
ATOM 1305 C C . ASP A 1 179 ? 7.428 5.407 -33.853 1.00 95.50 179 ASP A C 1
ATOM 1307 O O . ASP A 1 179 ? 8.514 5.613 -33.304 1.00 95.50 179 ASP A O 1
ATOM 1311 N N . TYR A 1 180 ? 6.505 4.612 -33.313 1.00 95.62 180 TYR A N 1
ATOM 1312 C CA . TYR A 1 180 ? 6.751 3.798 -32.132 1.00 95.62 180 TYR A CA 1
ATOM 1313 C C . TYR A 1 180 ? 6.881 2.336 -32.522 1.00 95.62 180 TYR A C 1
ATOM 1315 O O . TYR A 1 180 ? 6.085 1.807 -33.303 1.00 95.62 180 TYR A O 1
ATOM 1323 N N . VAL A 1 181 ? 7.867 1.666 -31.940 1.00 96.56 181 VAL A N 1
ATOM 1324 C CA . VAL A 1 181 ? 8.107 0.242 -32.162 1.00 96.56 181 VAL A CA 1
ATOM 1325 C C . VAL A 1 181 ? 8.117 -0.509 -30.848 1.00 96.56 181 VAL A C 1
ATOM 1327 O O . VAL A 1 181 ? 8.655 -0.028 -29.855 1.00 96.56 181 VAL A O 1
ATOM 1330 N N . LYS A 1 182 ? 7.534 -1.705 -30.852 1.00 95.88 182 LYS A N 1
ATOM 1331 C CA . LYS A 1 182 ? 7.649 -2.684 -29.780 1.00 95.88 182 LYS A CA 1
ATOM 1332 C C . LYS A 1 182 ? 8.678 -3.734 -30.177 1.00 95.88 182 LYS A C 1
ATOM 1334 O O . LYS A 1 182 ? 8.539 -4.371 -31.223 1.00 95.88 182 LYS A O 1
ATOM 1339 N N . LEU A 1 183 ? 9.684 -3.910 -29.332 1.00 95.69 183 LEU A N 1
ATOM 1340 C CA . LEU A 1 183 ? 10.684 -4.961 -29.455 1.00 95.69 183 LEU A CA 1
ATOM 1341 C C . LEU A 1 183 ? 10.310 -6.158 -28.581 1.00 95.69 183 LEU A C 1
ATOM 1343 O O . LEU A 1 183 ? 9.726 -5.992 -27.509 1.00 95.69 183 LEU A O 1
ATOM 1347 N N . ALA A 1 184 ? 10.655 -7.357 -29.036 1.00 93.12 184 ALA A N 1
ATOM 1348 C CA . ALA A 1 184 ? 10.450 -8.605 -28.304 1.00 93.12 184 ALA A CA 1
ATOM 1349 C C . ALA A 1 184 ? 11.547 -9.613 -28.649 1.00 93.12 184 ALA A C 1
ATOM 1351 O O . ALA A 1 184 ? 12.089 -9.542 -29.747 1.00 93.12 184 ALA A O 1
ATOM 1352 N N . ASP A 1 185 ? 11.834 -10.544 -27.738 1.00 92.00 185 ASP A N 1
ATOM 1353 C CA . ASP A 1 185 ? 12.612 -11.772 -27.969 1.00 92.00 185 ASP A CA 1
ATOM 1354 C C . ASP A 1 185 ? 14.062 -11.603 -28.461 1.00 92.00 185 ASP A C 1
ATOM 1356 O O . ASP A 1 185 ? 14.615 -12.475 -29.138 1.00 92.00 185 ASP A O 1
ATOM 1360 N N . ILE A 1 186 ? 14.713 -10.491 -28.117 1.00 94.12 186 ILE A N 1
ATOM 1361 C CA . ILE A 1 186 ? 16.110 -10.217 -28.473 1.00 94.12 186 ILE A CA 1
ATOM 1362 C C . ILE A 1 186 ? 17.021 -10.946 -27.489 1.00 94.12 186 ILE A C 1
ATOM 1364 O O . ILE A 1 186 ? 17.078 -10.604 -26.308 1.00 94.12 186 ILE A O 1
ATOM 1368 N N . LYS A 1 187 ? 17.783 -11.929 -27.963 1.00 89.81 187 LYS A N 1
ATOM 1369 C CA . LYS A 1 187 ? 18.739 -12.650 -27.124 1.00 89.81 187 LYS A CA 1
ATOM 1370 C C . LYS A 1 187 ? 20.078 -11.917 -27.087 1.00 89.81 187 LYS A C 1
ATOM 1372 O O . LYS A 1 187 ? 20.712 -11.727 -28.127 1.00 89.81 187 LYS A O 1
ATOM 1377 N N . VAL A 1 188 ? 20.533 -11.561 -25.888 1.00 89.44 188 VAL A N 1
ATOM 1378 C CA . VAL A 1 188 ? 21.813 -10.875 -25.649 1.00 89.44 188 VAL A CA 1
ATOM 1379 C C . VAL A 1 188 ? 22.657 -11.610 -24.610 1.00 89.44 188 VAL A C 1
ATOM 1381 O O . VAL A 1 188 ? 22.117 -12.213 -23.684 1.00 89.44 188 VAL A O 1
ATOM 1384 N N . SER A 1 189 ? 23.983 -11.549 -24.725 1.00 86.50 189 SER A N 1
ATOM 1385 C CA . SER A 1 189 ? 24.891 -11.890 -23.623 1.00 86.50 189 SER A CA 1
ATOM 1386 C C . SER A 1 189 ? 25.153 -10.650 -22.777 1.00 86.50 189 SER A C 1
ATOM 1388 O O . SER A 1 189 ? 25.505 -9.613 -23.341 1.00 86.50 189 SER A O 1
ATOM 1390 N N . CYS A 1 190 ? 25.064 -10.756 -21.454 1.00 79.81 190 CYS A N 1
ATOM 1391 C CA . CYS A 1 190 ? 25.357 -9.653 -20.540 1.00 79.81 190 CYS A CA 1
ATOM 1392 C C . CYS A 1 190 ? 26.699 -9.905 -19.848 1.00 79.81 190 CYS A C 1
ATOM 1394 O O . CYS A 1 190 ? 26.823 -10.907 -19.160 1.00 79.81 190 CYS A O 1
ATOM 1396 N N . THR A 1 191 ? 27.689 -9.017 -19.957 1.00 76.31 191 THR A N 1
ATOM 1397 C CA . THR A 1 191 ? 28.982 -9.172 -19.254 1.00 76.31 191 THR A CA 1
ATOM 1398 C C . THR A 1 191 ? 29.278 -7.952 -18.387 1.00 76.31 191 THR A C 1
ATOM 1400 O O . THR A 1 191 ? 29.226 -6.824 -18.873 1.00 76.31 191 THR A O 1
ATOM 1403 N N . HIS A 1 192 ? 29.599 -8.161 -17.104 1.00 69.00 192 HIS A N 1
ATOM 1404 C CA . HIS A 1 192 ? 30.007 -7.072 -16.213 1.00 69.00 192 HIS A CA 1
ATOM 1405 C C . HIS A 1 192 ? 31.523 -6.826 -16.324 1.00 69.00 192 HIS A C 1
ATOM 1407 O O . HIS A 1 192 ? 32.294 -7.756 -16.080 1.00 69.00 192 HIS A O 1
ATOM 1413 N N . PRO A 1 193 ? 31.986 -5.596 -16.603 1.00 61.16 193 PRO A N 1
ATOM 1414 C CA . PRO A 1 193 ? 33.407 -5.306 -16.820 1.00 61.16 193 PRO A CA 1
ATOM 1415 C C . PRO A 1 193 ? 34.298 -5.515 -15.578 1.00 61.16 193 PRO A C 1
ATOM 1417 O O . PRO A 1 193 ? 35.496 -5.731 -15.718 1.00 61.16 193 PRO A O 1
ATOM 1420 N N . ALA A 1 194 ? 33.733 -5.487 -14.364 1.00 54.72 194 ALA A N 1
ATOM 1421 C CA . ALA A 1 194 ? 34.469 -5.680 -13.101 1.00 54.72 194 ALA A CA 1
ATOM 1422 C C . ALA A 1 194 ? 34.501 -7.124 -12.545 1.00 54.72 194 ALA A C 1
ATOM 1424 O O . ALA A 1 194 ? 35.031 -7.333 -11.455 1.00 54.72 194 ALA A O 1
ATOM 1425 N N . VAL A 1 195 ? 33.933 -8.120 -13.238 1.00 48.91 195 VAL A N 1
ATOM 1426 C CA . VAL A 1 195 ? 33.908 -9.519 -12.762 1.00 48.91 195 VAL A CA 1
ATOM 1427 C C . VAL A 1 195 ? 34.890 -10.361 -13.580 1.00 48.91 195 VAL A C 1
ATOM 1429 O O . VAL A 1 195 ? 34.833 -10.378 -14.807 1.00 48.91 195 VAL A O 1
ATOM 1432 N N . ALA A 1 196 ? 35.814 -11.049 -12.900 1.00 38.78 196 ALA A N 1
ATOM 1433 C CA . ALA A 1 196 ? 36.824 -11.896 -13.532 1.00 38.78 196 ALA A CA 1
ATOM 1434 C C . ALA A 1 196 ? 36.194 -13.050 -14.336 1.00 38.78 196 ALA A C 1
ATOM 1436 O O . ALA A 1 196 ? 35.185 -13.637 -13.943 1.00 38.78 196 ALA A O 1
ATOM 1437 N N . VAL A 1 197 ? 36.831 -13.384 -15.462 1.00 41.06 197 VAL A N 1
ATOM 1438 C CA . VAL A 1 197 ? 36.444 -14.453 -16.394 1.00 41.06 197 VAL A CA 1
ATOM 1439 C C . VAL A 1 197 ? 36.275 -15.781 -15.640 1.00 41.06 197 VAL A C 1
ATOM 1441 O O . VAL A 1 197 ? 37.256 -16.362 -15.183 1.00 41.06 197 VAL A O 1
ATOM 1444 N N . GLY A 1 198 ? 35.029 -16.250 -15.497 1.00 43.56 198 GLY A N 1
ATOM 1445 C CA . GLY A 1 198 ? 34.693 -17.522 -14.835 1.00 43.56 198 GLY A CA 1
ATOM 1446 C C . GLY A 1 198 ? 33.356 -17.542 -14.082 1.00 43.56 198 GLY A C 1
ATOM 1447 O O . GLY A 1 198 ? 32.786 -18.612 -13.898 1.00 43.56 198 GLY A O 1
ATOM 1448 N N . SER A 1 199 ? 32.813 -16.383 -13.710 1.00 45.53 199 SER A N 1
ATOM 1449 C CA . SER A 1 199 ? 31.450 -16.230 -13.172 1.00 45.53 199 SER A CA 1
ATOM 1450 C C . SER A 1 199 ? 30.607 -15.470 -14.195 1.00 45.53 199 SER A C 1
ATOM 1452 O O . SER A 1 199 ? 30.526 -14.245 -14.185 1.00 45.53 199 SER A O 1
ATOM 1454 N N . SER A 1 200 ? 30.095 -16.230 -15.163 1.00 42.56 200 SER A N 1
ATOM 1455 C CA . SER A 1 200 ? 29.437 -15.775 -16.388 1.00 42.56 200 SER A CA 1
ATOM 1456 C C . SER A 1 200 ? 28.253 -14.856 -16.112 1.00 42.56 200 SER A C 1
ATOM 1458 O O . SER A 1 200 ? 27.265 -15.273 -15.507 1.00 42.56 200 SER A O 1
ATOM 1460 N N . GLY A 1 201 ? 28.309 -13.634 -16.639 1.00 52.31 201 GLY A N 1
ATOM 1461 C CA . GLY A 1 201 ? 27.079 -12.928 -16.939 1.00 52.31 201 GLY A CA 1
ATOM 1462 C C . GLY A 1 201 ? 26.320 -13.722 -18.014 1.00 52.31 201 GLY A C 1
ATOM 1463 O O . GLY A 1 201 ? 26.897 -14.171 -19.005 1.00 52.31 201 GLY A O 1
ATOM 1464 N N . GLY A 1 202 ? 25.070 -14.058 -17.705 1.00 68.19 202 GLY A N 1
ATOM 1465 C CA . GLY A 1 202 ? 24.272 -14.995 -18.491 1.00 68.19 202 GLY A CA 1
ATOM 1466 C C . GLY A 1 202 ? 23.752 -14.404 -19.800 1.00 68.19 202 GLY A C 1
ATOM 1467 O O . GLY A 1 202 ? 23.833 -13.199 -20.051 1.00 68.19 202 GLY A O 1
ATOM 1468 N N . GLU A 1 203 ? 23.179 -15.273 -20.625 1.00 79.50 203 GLU A N 1
ATOM 1469 C CA . GLU A 1 203 ? 22.320 -14.860 -21.731 1.00 79.50 203 GLU A CA 1
ATOM 1470 C C . GLU A 1 203 ? 20.966 -14.405 -21.171 1.00 79.50 203 GLU A C 1
ATOM 1472 O O . GLU A 1 203 ? 20.435 -15.017 -20.241 1.00 79.50 203 GLU A O 1
ATOM 1477 N N . LYS A 1 204 ? 20.395 -13.344 -21.735 1.00 81.06 204 LYS A N 1
ATOM 1478 C CA . LYS A 1 204 ? 19.058 -12.852 -21.394 1.00 81.06 204 LYS A CA 1
ATOM 1479 C C . LYS A 1 204 ? 18.229 -12.642 -22.649 1.00 81.06 204 LYS A C 1
ATOM 1481 O O . LYS A 1 204 ? 18.769 -12.380 -23.723 1.00 81.06 204 LYS A O 1
ATOM 1486 N N . ILE A 1 205 ? 16.916 -12.735 -22.482 1.00 83.25 205 ILE A N 1
ATOM 1487 C CA . ILE A 1 205 ? 15.944 -12.289 -23.473 1.00 83.25 205 ILE A CA 1
ATOM 1488 C C . ILE A 1 205 ? 15.510 -10.874 -23.097 1.00 83.25 205 ILE A C 1
ATOM 1490 O O . ILE A 1 205 ? 15.157 -10.609 -21.950 1.00 83.25 205 ILE A O 1
ATOM 1494 N N . TYR A 1 206 ? 15.594 -9.967 -24.060 1.00 85.25 206 TYR A N 1
ATOM 1495 C CA . TYR A 1 206 ? 15.227 -8.567 -23.941 1.00 85.25 206 TYR A CA 1
ATOM 1496 C C . TYR A 1 206 ? 14.042 -8.254 -24.870 1.00 85.25 206 TYR A C 1
ATOM 1498 O O . TYR A 1 206 ? 14.023 -8.738 -26.004 1.00 85.25 206 TYR A O 1
ATOM 1506 N N . PRO A 1 207 ? 13.086 -7.405 -24.458 1.00 88.25 207 PRO A N 1
ATOM 1507 C CA . PRO A 1 207 ? 12.958 -6.770 -23.149 1.00 88.25 207 PRO A CA 1
ATOM 1508 C C . PRO A 1 207 ? 12.352 -7.708 -22.100 1.00 88.25 207 PRO A C 1
ATOM 1510 O O . PRO A 1 207 ? 11.526 -8.559 -22.412 1.00 88.25 207 PRO A O 1
ATOM 1513 N N . ASP A 1 208 ? 12.728 -7.508 -20.836 1.00 79.75 208 ASP A N 1
ATOM 1514 C CA . ASP A 1 208 ? 12.000 -8.083 -19.703 1.00 79.75 208 ASP A CA 1
ATOM 1515 C C . ASP A 1 208 ? 10.716 -7.272 -19.495 1.00 79.75 208 ASP A C 1
ATOM 1517 O O . ASP A 1 208 ? 10.755 -6.106 -19.083 1.00 79.75 208 ASP A O 1
ATOM 1521 N N . THR A 1 209 ? 9.576 -7.890 -19.799 1.00 75.50 209 THR A N 1
ATOM 1522 C CA . THR A 1 209 ? 8.265 -7.230 -19.795 1.00 75.50 209 THR A CA 1
ATOM 1523 C C . THR A 1 209 ? 7.794 -6.807 -18.405 1.00 75.50 209 THR A C 1
ATOM 1525 O O . THR A 1 209 ? 6.824 -6.057 -18.296 1.00 75.50 209 THR A O 1
ATOM 1528 N N . THR A 1 210 ? 8.453 -7.268 -17.338 1.00 67.06 210 THR A N 1
ATOM 1529 C CA . THR A 1 210 ? 8.129 -6.872 -15.959 1.00 67.06 210 THR A CA 1
ATOM 1530 C C . THR A 1 210 ? 8.716 -5.512 -15.580 1.00 67.06 210 THR A C 1
ATOM 1532 O O . THR A 1 210 ? 8.192 -4.845 -14.688 1.00 67.06 210 THR A O 1
ATOM 1535 N N . ILE A 1 211 ? 9.774 -5.074 -16.272 1.00 73.19 211 ILE A N 1
ATOM 1536 C CA . ILE A 1 211 ? 10.501 -3.827 -15.976 1.00 73.19 211 ILE A CA 1
ATOM 1537 C C . ILE A 1 211 ? 10.610 -2.881 -17.179 1.00 73.19 211 ILE A C 1
ATOM 1539 O O . ILE A 1 211 ? 10.949 -1.713 -17.009 1.00 73.19 211 ILE A O 1
ATOM 1543 N N . SER A 1 212 ? 10.311 -3.349 -18.391 1.00 84.69 212 SER A N 1
ATOM 1544 C CA . SER A 1 212 ? 10.310 -2.542 -19.611 1.00 84.69 212 SER A CA 1
ATOM 1545 C C . SER A 1 212 ? 9.071 -2.827 -20.451 1.00 84.69 212 SER A C 1
ATOM 1547 O O . SER A 1 212 ? 8.659 -3.971 -20.610 1.00 84.69 212 SER A O 1
ATOM 1549 N N . SER A 1 213 ? 8.484 -1.784 -21.040 1.00 88.25 213 SER A N 1
ATOM 1550 C CA . SER A 1 213 ? 7.388 -1.945 -22.003 1.00 88.25 213 SER A CA 1
ATOM 1551 C C . SER A 1 213 ? 7.875 -2.522 -23.335 1.00 88.25 213 SER A C 1
ATOM 1553 O O . SER A 1 213 ? 7.066 -3.005 -24.131 1.00 88.25 213 SER A O 1
ATOM 1555 N N . GLY A 1 214 ? 9.187 -2.454 -23.591 1.00 91.75 214 GLY A N 1
ATOM 1556 C CA . GLY A 1 214 ? 9.777 -2.778 -24.882 1.00 91.75 214 GLY A CA 1
ATOM 1557 C C . GLY A 1 214 ? 9.440 -1.778 -25.984 1.00 91.75 214 GLY A C 1
ATOM 1558 O O . GLY A 1 214 ? 9.667 -2.089 -27.149 1.00 91.75 214 GLY A O 1
ATOM 1559 N N . ILE A 1 215 ? 8.862 -0.621 -25.643 1.00 94.25 215 ILE A N 1
ATOM 1560 C CA . ILE A 1 215 ? 8.399 0.369 -26.614 1.00 94.25 215 ILE A CA 1
ATOM 1561 C C . ILE A 1 215 ? 9.412 1.498 -26.727 1.00 94.25 215 ILE A C 1
ATOM 1563 O O . ILE A 1 215 ? 9.777 2.116 -25.727 1.00 94.25 215 ILE A O 1
ATOM 1567 N N . PHE A 1 216 ? 9.799 1.809 -27.960 1.00 94.56 216 PHE A N 1
ATOM 1568 C CA . PHE A 1 216 ? 10.778 2.842 -28.270 1.00 94.56 216 PHE A CA 1
ATOM 1569 C C . PHE A 1 216 ? 10.248 3.806 -29.319 1.00 94.56 216 PHE A C 1
ATOM 1571 O O . PHE A 1 216 ? 9.489 3.427 -30.210 1.00 94.56 216 PHE A O 1
ATOM 1578 N N . TYR A 1 217 ? 10.669 5.059 -29.187 1.00 94.56 217 TYR A N 1
ATOM 1579 C CA . TYR A 1 217 ? 10.471 6.098 -30.185 1.00 94.56 217 TYR A CA 1
ATOM 1580 C C . TYR A 1 217 ? 11.580 5.991 -31.236 1.00 94.56 217 TYR A C 1
ATOM 1582 O O . TYR A 1 217 ? 12.759 6.013 -30.876 1.00 94.56 217 TYR A O 1
ATOM 1590 N N . VAL A 1 218 ? 11.223 5.891 -32.516 1.00 95.56 218 VAL A N 1
ATOM 1591 C CA . VAL A 1 218 ? 12.189 5.879 -33.623 1.00 95.56 218 VAL A CA 1
ATOM 1592 C C . VAL A 1 218 ? 12.799 7.273 -33.756 1.00 95.56 218 VAL A C 1
ATOM 1594 O O . VAL A 1 218 ? 12.155 8.213 -34.222 1.00 95.56 218 VAL A O 1
ATOM 1597 N N . TYR A 1 219 ? 14.050 7.399 -33.313 1.00 95.19 219 TYR A N 1
ATOM 1598 C CA . TYR A 1 219 ? 14.799 8.655 -33.276 1.00 95.19 219 TYR A CA 1
ATOM 1599 C C . TYR A 1 219 ? 15.395 9.018 -34.638 1.00 95.19 219 TYR A C 1
ATOM 1601 O O . TYR A 1 219 ? 15.377 10.183 -35.023 1.00 95.19 219 TYR A O 1
ATOM 1609 N N . ASP A 1 220 ? 15.915 8.029 -35.364 1.00 95.12 220 ASP A N 1
ATOM 1610 C CA . ASP A 1 220 ? 16.540 8.207 -36.675 1.00 95.12 220 ASP A CA 1
ATOM 1611 C C . ASP A 1 220 ? 16.302 6.965 -37.539 1.00 95.12 220 ASP A C 1
ATOM 1613 O O . ASP A 1 220 ? 16.326 5.837 -37.041 1.00 95.12 220 ASP A O 1
ATOM 1617 N N . VAL A 1 221 ? 16.093 7.173 -38.835 1.00 95.56 221 VAL A N 1
ATOM 1618 C CA . VAL A 1 221 ? 16.021 6.113 -39.846 1.00 95.56 221 VAL A CA 1
ATOM 1619 C C . VAL A 1 221 ? 17.264 6.255 -40.714 1.00 95.56 221 VAL A C 1
ATOM 1621 O O . VAL A 1 221 ? 17.381 7.180 -41.521 1.00 95.56 221 VAL A O 1
ATOM 1624 N N . ILE A 1 222 ? 18.238 5.376 -40.482 1.00 95.44 222 ILE A N 1
ATOM 1625 C CA . ILE A 1 222 ? 19.571 5.448 -41.089 1.00 95.44 222 ILE A CA 1
ATOM 1626 C C . ILE A 1 222 ? 19.486 5.059 -42.566 1.00 95.44 222 ILE A C 1
ATOM 1628 O O . ILE A 1 222 ? 20.044 5.758 -43.415 1.00 95.44 222 ILE A O 1
ATOM 1632 N N . ASP A 1 223 ? 18.757 3.983 -42.853 1.00 94.81 223 ASP A N 1
ATOM 1633 C CA . ASP A 1 223 ? 18.435 3.481 -44.188 1.00 94.81 223 ASP A CA 1
ATOM 1634 C C . ASP A 1 223 ? 17.168 2.601 -44.136 1.00 94.81 223 ASP A C 1
ATOM 1636 O O . ASP A 1 223 ? 16.501 2.536 -43.109 1.00 94.81 223 ASP A O 1
ATOM 1640 N N . GLU A 1 224 ? 16.813 1.939 -45.243 1.00 95.25 224 GLU A N 1
ATOM 1641 C CA . GLU A 1 224 ? 15.615 1.083 -45.355 1.00 95.25 224 GLU A CA 1
ATOM 1642 C C . GLU A 1 224 ? 15.631 -0.162 -44.440 1.00 95.25 224 GLU A C 1
ATOM 1644 O O . GLU A 1 224 ? 14.594 -0.792 -44.221 1.00 95.25 224 GLU A O 1
ATOM 1649 N N . ASN A 1 225 ? 16.809 -0.521 -43.921 1.00 97.06 225 ASN A N 1
ATOM 1650 C CA . ASN A 1 225 ? 17.049 -1.717 -43.121 1.00 97.06 225 ASN A CA 1
ATOM 1651 C C . ASN A 1 225 ? 17.512 -1.392 -41.698 1.00 97.06 225 ASN A C 1
ATOM 1653 O O . ASN A 1 225 ? 17.650 -2.313 -40.889 1.00 97.06 225 ASN A O 1
ATOM 1657 N N . THR A 1 226 ? 17.790 -0.127 -41.378 1.00 97.44 226 THR A N 1
ATOM 1658 C CA . THR A 1 226 ? 18.434 0.256 -40.123 1.00 97.44 226 THR A CA 1
ATOM 1659 C C . THR A 1 226 ? 17.823 1.521 -39.540 1.00 97.44 226 THR A C 1
ATOM 1661 O O . THR A 1 226 ? 17.802 2.577 -40.171 1.00 97.44 226 THR A O 1
ATOM 1664 N N . PHE A 1 227 ? 17.420 1.448 -38.274 1.00 97.56 227 PHE A N 1
ATOM 1665 C CA . PHE A 1 227 ? 16.921 2.592 -37.512 1.00 97.56 227 PHE A CA 1
ATOM 1666 C C . PHE A 1 227 ? 17.571 2.660 -36.128 1.00 97.56 227 PHE A C 1
ATOM 1668 O O . PHE A 1 227 ? 18.192 1.696 -35.669 1.00 97.56 227 PHE A O 1
ATOM 1675 N N . ALA A 1 228 ? 17.440 3.806 -35.464 1.00 96.19 228 ALA A N 1
ATOM 1676 C CA . ALA A 1 228 ? 18.018 4.064 -34.154 1.00 96.19 228 ALA A CA 1
ATOM 1677 C C . ALA A 1 228 ? 17.001 4.633 -33.160 1.00 96.19 228 ALA A C 1
ATOM 1679 O O . ALA A 1 228 ? 16.044 5.314 -33.535 1.00 96.19 228 ALA A O 1
ATOM 1680 N N . PHE A 1 229 ? 17.239 4.374 -31.877 1.00 95.19 229 PHE A N 1
ATOM 1681 C CA . PHE A 1 229 ? 16.485 4.933 -30.756 1.00 95.19 229 PHE A CA 1
ATOM 1682 C C . PHE A 1 229 ? 17.343 4.992 -29.489 1.00 95.19 229 PHE A C 1
ATOM 1684 O O . PHE A 1 229 ? 18.447 4.442 -29.426 1.00 95.19 229 PHE A O 1
ATOM 1691 N N . GLY A 1 230 ? 16.821 5.681 -28.473 1.00 90.50 230 GLY A N 1
ATOM 1692 C CA . GLY A 1 230 ? 17.467 5.805 -27.173 1.00 90.50 230 GLY A CA 1
ATOM 1693 C C . GLY A 1 230 ? 17.069 4.702 -26.206 1.00 90.50 230 GLY A C 1
ATOM 1694 O O . GLY A 1 230 ? 15.887 4.406 -26.038 1.00 90.50 230 GLY A O 1
ATOM 1695 N N . MET A 1 231 ? 18.069 4.139 -25.539 1.00 88.69 231 MET A N 1
ATOM 1696 C CA . MET A 1 231 ? 17.916 3.249 -24.395 1.00 88.69 231 MET A CA 1
ATOM 1697 C C . MET A 1 231 ? 18.628 3.830 -23.178 1.00 88.69 231 MET A C 1
ATOM 1699 O O . MET A 1 231 ? 19.537 4.652 -23.300 1.00 88.69 231 MET A O 1
ATOM 1703 N N . ASP A 1 232 ? 18.250 3.363 -21.996 1.00 84.94 232 ASP A N 1
ATOM 1704 C CA . ASP A 1 232 ? 18.992 3.675 -20.783 1.00 84.94 232 ASP A CA 1
ATOM 1705 C C . ASP A 1 232 ? 20.371 3.006 -20.782 1.00 84.94 232 ASP A C 1
ATOM 1707 O O . ASP A 1 232 ? 20.585 1.942 -21.374 1.00 84.94 232 ASP A O 1
ATOM 1711 N N . ILE A 1 233 ? 21.328 3.647 -20.111 1.00 84.38 233 ILE A N 1
ATOM 1712 C CA . ILE A 1 233 ? 22.692 3.131 -19.985 1.00 84.38 233 ILE A CA 1
ATOM 1713 C C . ILE A 1 233 ? 22.750 1.957 -19.001 1.00 84.38 233 ILE A C 1
ATOM 1715 O O . ILE A 1 233 ? 22.012 1.897 -18.018 1.00 84.38 233 ILE A O 1
ATOM 1719 N N . SER A 1 234 ? 23.663 1.026 -19.255 1.00 79.50 234 SER A N 1
ATOM 1720 C CA . SER A 1 234 ? 23.866 -0.177 -18.459 1.00 79.50 234 SER A CA 1
ATOM 1721 C C . SER A 1 234 ? 25.340 -0.306 -18.121 1.00 79.50 234 SER A C 1
ATOM 1723 O O . SER A 1 234 ? 26.208 -0.097 -18.965 1.00 79.50 234 SER A O 1
ATOM 1725 N N . THR A 1 235 ? 25.630 -0.699 -16.883 1.00 77.94 235 THR A N 1
ATOM 1726 C CA . THR A 1 235 ? 26.990 -1.064 -16.465 1.00 77.94 235 THR A CA 1
ATOM 1727 C C . THR A 1 235 ? 27.440 -2.402 -17.054 1.00 77.94 235 THR A C 1
ATOM 1729 O O . THR A 1 235 ? 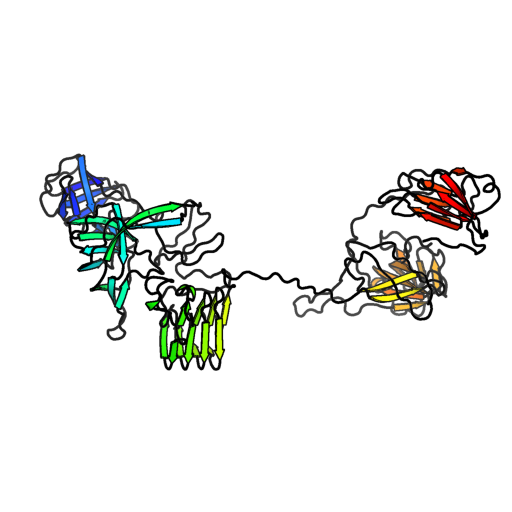28.624 -2.728 -17.003 1.00 77.94 235 THR A O 1
ATOM 1732 N N . PHE A 1 236 ? 26.511 -3.179 -17.617 1.00 78.44 236 PHE A N 1
ATOM 1733 C CA . PHE A 1 236 ? 26.794 -4.414 -18.331 1.00 78.44 236 PHE A CA 1
ATOM 1734 C C . PHE A 1 236 ? 26.942 -4.132 -19.823 1.00 78.44 236 PHE A C 1
ATOM 1736 O O . PHE A 1 236 ? 26.149 -3.405 -20.420 1.00 78.44 236 PHE A O 1
ATOM 1743 N N . VAL A 1 237 ? 27.929 -4.779 -20.432 1.00 84.62 237 VAL A N 1
ATOM 1744 C CA . VAL A 1 237 ? 28.063 -4.832 -21.885 1.00 84.62 237 VAL A CA 1
ATOM 1745 C C . VAL A 1 237 ? 27.085 -5.878 -22.410 1.00 84.62 237 VAL A C 1
ATOM 1747 O O . VAL A 1 237 ? 27.099 -7.022 -21.943 1.00 84.62 237 VAL A O 1
ATOM 1750 N N . HIS A 1 238 ? 26.252 -5.491 -23.378 1.00 87.00 238 HIS A N 1
ATOM 1751 C CA . HIS A 1 238 ? 25.284 -6.375 -24.029 1.00 87.00 238 HIS A CA 1
ATOM 1752 C C . HIS A 1 238 ? 25.726 -6.657 -25.459 1.00 87.00 238 HIS A C 1
ATOM 1754 O O . HIS A 1 238 ? 25.852 -5.730 -26.254 1.00 87.00 238 HIS A O 1
ATOM 1760 N N . ALA A 1 239 ? 25.942 -7.927 -25.794 1.00 90.25 239 ALA A N 1
ATOM 1761 C CA . ALA A 1 239 ? 26.224 -8.336 -27.169 1.00 90.25 239 ALA A CA 1
ATOM 1762 C C . ALA A 1 239 ? 25.048 -9.133 -27.730 1.00 90.25 239 ALA A C 1
ATOM 1764 O O . ALA A 1 239 ? 24.552 -10.056 -27.083 1.00 90.25 239 ALA A O 1
ATOM 1765 N N . TYR A 1 240 ? 24.599 -8.770 -28.929 1.00 94.44 240 TYR A N 1
ATOM 1766 C CA . TYR A 1 240 ? 23.530 -9.478 -29.622 1.00 94.44 240 TYR A CA 1
ATOM 1767 C C . TYR A 1 240 ? 23.963 -10.887 -30.013 1.00 94.44 240 TYR A C 1
ATOM 1769 O O . TYR A 1 240 ? 25.033 -11.083 -30.589 1.00 94.44 240 TYR A O 1
ATOM 1777 N N . LEU A 1 241 ? 23.110 -11.861 -29.705 1.00 91.88 241 LEU A N 1
ATOM 1778 C CA . LEU A 1 241 ? 23.336 -13.260 -30.040 1.00 91.88 241 LEU A CA 1
ATOM 1779 C C . LEU A 1 241 ? 22.419 -13.708 -31.175 1.00 91.88 241 LEU A C 1
ATOM 1781 O O . LEU A 1 241 ? 22.893 -14.287 -32.149 1.00 91.88 241 LEU A O 1
ATOM 1785 N N . SER A 1 242 ? 21.107 -13.498 -31.033 1.00 94.06 242 SER A N 1
ATOM 1786 C CA . SER A 1 242 ? 20.102 -13.953 -32.007 1.00 94.06 242 SER A CA 1
ATOM 1787 C C . SER A 1 242 ? 18.697 -13.452 -31.659 1.00 94.06 242 SER A C 1
ATOM 1789 O O . SER A 1 242 ? 18.482 -12.858 -30.602 1.00 94.06 242 SER A O 1
ATOM 1791 N N . GLY A 1 243 ? 17.730 -13.764 -32.522 1.00 93.44 243 GLY A N 1
ATOM 1792 C CA . GLY A 1 243 ? 16.311 -13.527 -32.270 1.00 93.44 243 GLY A CA 1
ATOM 1793 C C . GLY A 1 243 ? 15.926 -12.059 -32.389 1.00 93.44 243 GLY A C 1
ATOM 1794 O O . GLY A 1 243 ? 16.707 -11.225 -32.850 1.00 93.44 243 GLY A O 1
ATOM 1795 N N . GLY A 1 244 ? 14.717 -11.750 -31.951 1.00 95.88 244 GLY A N 1
ATOM 1796 C CA . GLY A 1 244 ? 14.211 -10.394 -31.938 1.00 95.88 244 GLY A CA 1
ATOM 1797 C C . GLY A 1 244 ? 13.195 -10.105 -33.036 1.00 95.88 244 GLY A C 1
ATOM 1798 O O . GLY A 1 244 ? 13.402 -10.455 -34.199 1.00 95.88 244 GLY A O 1
ATOM 1799 N N . THR A 1 245 ? 12.133 -9.389 -32.680 1.00 96.56 245 THR A N 1
ATOM 1800 C CA . THR A 1 245 ? 11.179 -8.813 -33.638 1.00 96.56 245 THR A CA 1
ATOM 1801 C C . THR A 1 245 ? 10.965 -7.330 -33.376 1.00 96.56 245 THR A C 1
ATOM 1803 O O . THR A 1 245 ? 10.963 -6.904 -32.219 1.00 96.56 245 THR A O 1
ATOM 1806 N N . VAL A 1 246 ? 10.720 -6.569 -34.439 1.00 97.44 246 VAL A N 1
ATOM 1807 C CA . VAL A 1 246 ? 10.260 -5.179 -34.403 1.00 97.44 246 VAL A CA 1
ATOM 1808 C C . VAL A 1 246 ? 8.812 -5.147 -34.874 1.00 97.44 246 VAL A C 1
ATOM 1810 O O . VAL A 1 246 ? 8.519 -5.560 -35.990 1.00 97.44 246 VAL A O 1
ATOM 1813 N N . GLN A 1 247 ? 7.900 -4.639 -34.051 1.00 96.69 247 GLN A N 1
ATOM 1814 C CA . GLN A 1 247 ? 6.512 -4.389 -34.438 1.00 96.69 247 GLN A CA 1
ATOM 1815 C C . GLN A 1 247 ? 6.230 -2.894 -34.341 1.00 96.69 247 GLN A C 1
ATOM 1817 O O . GLN A 1 247 ? 6.290 -2.334 -33.248 1.00 96.69 247 GLN A O 1
ATOM 1822 N N . LYS A 1 248 ? 5.859 -2.241 -35.446 1.00 96.81 248 LYS A N 1
ATOM 1823 C CA . LYS A 1 248 ? 5.328 -0.873 -35.381 1.00 96.81 248 LYS A CA 1
ATOM 1824 C C . LYS A 1 248 ? 4.017 -0.876 -34.592 1.00 96.81 248 LYS A C 1
ATOM 1826 O O . LYS A 1 248 ? 3.151 -1.729 -34.814 1.00 96.81 248 LYS A O 1
ATOM 1831 N N . VAL A 1 249 ? 3.872 0.057 -33.658 1.00 96.31 249 VAL A N 1
ATOM 1832 C CA . VAL A 1 249 ? 2.707 0.167 -32.776 1.00 96.31 249 VAL A CA 1
ATOM 1833 C C . VAL A 1 249 ? 2.154 1.585 -32.768 1.00 96.31 249 VAL A C 1
ATOM 1835 O O . VAL A 1 249 ? 2.865 2.567 -32.952 1.00 96.31 249 VAL A O 1
ATOM 1838 N N . THR A 1 250 ? 0.855 1.680 -32.524 1.00 94.38 250 THR A N 1
ATOM 1839 C CA . THR A 1 250 ? 0.165 2.915 -32.148 1.00 94.38 250 THR A CA 1
ATOM 1840 C C . THR A 1 250 ? -0.554 2.685 -30.823 1.00 94.38 250 THR A C 1
ATOM 1842 O O . THR A 1 250 ? -0.636 1.552 -30.340 1.00 94.38 250 THR A O 1
ATOM 1845 N N . TRP A 1 251 ? -1.072 3.742 -30.202 1.00 92.25 251 TRP A N 1
ATOM 1846 C CA . TRP A 1 251 ? -1.846 3.593 -28.977 1.00 92.25 251 TRP A CA 1
ATOM 1847 C C . TRP A 1 251 ? -2.995 4.580 -28.860 1.00 92.25 251 TRP A C 1
ATOM 1849 O O . TRP A 1 251 ? -2.970 5.686 -29.400 1.00 92.25 251 TRP A O 1
ATOM 1859 N N . THR A 1 252 ? -3.980 4.184 -28.063 1.00 92.88 252 THR A N 1
ATOM 1860 C CA . THR A 1 252 ? -5.017 5.071 -27.537 1.00 92.88 252 THR A CA 1
ATOM 1861 C C . THR A 1 252 ? -4.830 5.250 -26.040 1.00 92.88 252 THR A C 1
ATOM 1863 O O . THR A 1 252 ? -4.364 4.336 -25.355 1.00 92.88 252 THR A O 1
ATOM 1866 N N . THR A 1 253 ? -5.223 6.416 -25.526 1.00 92.81 253 THR A N 1
ATOM 1867 C CA . THR A 1 253 ? -5.162 6.713 -24.093 1.00 92.81 253 THR A CA 1
ATOM 1868 C C . THR A 1 253 ? -6.538 7.013 -23.514 1.00 92.81 253 THR A C 1
ATOM 1870 O O . THR A 1 253 ? -7.410 7.533 -24.210 1.00 92.81 253 THR A O 1
ATOM 1873 N N . SER A 1 254 ? -6.742 6.684 -22.240 1.00 92.44 254 SER A N 1
ATOM 1874 C CA . SER A 1 254 ? -7.975 6.981 -21.502 1.00 92.44 254 SER A CA 1
ATOM 1875 C C . SER A 1 254 ? -7.683 7.322 -20.040 1.00 92.44 254 SER A C 1
ATOM 1877 O O . SER A 1 254 ? -6.582 7.077 -19.551 1.00 92.44 254 SER A O 1
ATOM 1879 N N . ASN A 1 255 ? -8.691 7.843 -19.335 1.00 88.94 255 ASN A N 1
ATOM 1880 C CA . ASN A 1 255 ? -8.653 8.131 -17.893 1.00 88.94 255 ASN A CA 1
ATOM 1881 C C . ASN A 1 255 ? -7.478 9.029 -17.468 1.00 88.94 255 ASN A C 1
ATOM 1883 O O . ASN A 1 255 ? -6.627 8.589 -16.698 1.00 88.94 255 ASN A O 1
ATOM 1887 N N . PRO A 1 256 ? -7.408 10.271 -17.974 1.00 91.75 256 PRO A N 1
ATOM 1888 C CA . PRO A 1 256 ? -6.365 11.200 -17.572 1.00 91.75 256 PRO A CA 1
ATOM 1889 C C . PRO A 1 256 ? -6.491 11.559 -16.087 1.00 91.75 256 PRO A C 1
ATOM 1891 O O . PRO A 1 256 ? -7.541 12.027 -15.643 1.00 91.75 256 PRO A O 1
ATOM 1894 N N . LEU A 1 257 ? -5.418 11.351 -15.328 1.00 89.94 257 LEU A N 1
ATOM 1895 C CA . LEU A 1 257 ? -5.318 11.707 -13.914 1.00 89.94 257 LEU A CA 1
ATOM 1896 C C . LEU A 1 257 ? -4.107 12.612 -13.689 1.00 89.94 257 LEU A C 1
ATOM 1898 O O . LEU A 1 257 ? -2.992 12.282 -14.091 1.00 89.94 257 LEU A O 1
ATOM 1902 N N . SER A 1 258 ? -4.315 13.754 -13.033 1.00 92.25 258 SER A N 1
ATOM 1903 C CA . SER A 1 258 ? -3.224 14.662 -12.672 1.00 92.25 258 SER A CA 1
ATOM 1904 C C . SER A 1 258 ? -2.391 14.094 -11.526 1.00 92.25 258 SER A C 1
ATOM 1906 O O . SER A 1 258 ? -2.935 13.613 -10.532 1.00 92.25 258 SER A O 1
ATOM 1908 N N . LEU A 1 259 ? -1.068 14.195 -11.642 1.00 90.06 259 LEU A N 1
ATOM 1909 C CA . LEU A 1 259 ? -0.145 13.758 -10.598 1.00 90.06 259 LEU A CA 1
ATOM 1910 C C . LEU A 1 259 ? -0.148 14.741 -9.419 1.00 90.06 259 LEU A C 1
ATOM 1912 O O . LEU A 1 259 ? 0.108 15.936 -9.577 1.00 90.06 259 LEU A O 1
ATOM 1916 N N . LEU A 1 260 ? -0.406 14.224 -8.215 1.00 89.50 260 LEU A N 1
ATOM 1917 C CA . LEU A 1 260 ? -0.277 14.997 -6.977 1.00 89.50 260 LEU A CA 1
ATOM 1918 C C . LEU A 1 260 ? 1.182 15.057 -6.509 1.00 89.50 260 LEU A C 1
ATOM 1920 O O . LEU A 1 260 ? 1.662 16.111 -6.094 1.00 89.50 260 LEU A O 1
ATOM 1924 N N . SER A 1 261 ? 1.889 13.932 -6.599 1.00 88.56 261 SER A N 1
ATOM 1925 C CA . SER A 1 261 ? 3.302 13.796 -6.258 1.00 88.56 261 SER A CA 1
ATOM 1926 C C . SER A 1 261 ? 3.975 12.743 -7.138 1.00 88.56 261 SER A C 1
ATOM 1928 O O . SER A 1 261 ? 3.320 11.878 -7.719 1.00 88.56 261 SER A O 1
ATOM 1930 N N . PHE A 1 262 ? 5.301 12.820 -7.228 1.00 86.44 262 PHE A N 1
ATOM 1931 C CA . PHE A 1 262 ? 6.140 11.778 -7.804 1.00 86.44 262 PHE A CA 1
ATOM 1932 C C . PHE A 1 262 ? 7.350 11.563 -6.895 1.00 86.44 262 PHE A C 1
ATOM 1934 O O . PHE A 1 262 ? 8.050 12.515 -6.537 1.00 86.44 262 PHE A O 1
ATOM 1941 N N . THR A 1 263 ? 7.595 10.313 -6.515 1.00 84.69 263 THR A N 1
ATOM 1942 C CA . THR A 1 263 ? 8.741 9.932 -5.689 1.00 84.69 263 THR A CA 1
ATOM 1943 C C . THR A 1 263 ? 9.625 8.992 -6.484 1.00 84.69 263 THR A C 1
ATOM 1945 O O . THR A 1 263 ? 9.219 7.891 -6.839 1.00 84.69 263 THR A O 1
ATOM 1948 N N . TYR A 1 264 ? 10.854 9.426 -6.732 1.00 81.25 264 TYR A N 1
ATOM 1949 C CA . TYR A 1 264 ? 11.898 8.579 -7.283 1.00 81.25 264 TYR A CA 1
ATOM 1950 C C . TYR A 1 264 ? 12.772 8.061 -6.141 1.00 81.25 264 TYR A C 1
ATOM 1952 O O . TYR A 1 264 ? 13.283 8.854 -5.349 1.00 81.25 264 TYR A O 1
ATOM 1960 N N . ASN A 1 265 ? 12.952 6.744 -6.056 1.00 73.62 265 ASN A N 1
ATOM 1961 C CA . ASN A 1 265 ? 13.783 6.110 -5.038 1.00 73.62 265 ASN A CA 1
ATOM 1962 C C . ASN A 1 265 ? 14.789 5.166 -5.707 1.00 73.62 265 ASN A C 1
ATOM 1964 O O . ASN A 1 265 ? 14.397 4.153 -6.283 1.00 73.62 265 ASN A O 1
ATOM 1968 N N . SER A 1 266 ? 16.076 5.509 -5.621 1.00 66.06 266 SER A N 1
ATOM 1969 C CA . SER A 1 266 ? 17.177 4.728 -6.198 1.00 66.06 266 SER A CA 1
ATOM 1970 C C . SER A 1 266 ? 17.408 3.383 -5.502 1.00 66.06 266 SER A C 1
ATOM 1972 O O . SER A 1 266 ? 17.948 2.475 -6.126 1.00 66.06 266 SER A O 1
ATOM 1974 N N . ASP A 1 267 ? 16.970 3.241 -4.247 1.00 60.47 267 ASP A N 1
ATOM 1975 C CA . ASP A 1 267 ? 17.289 2.106 -3.365 1.00 60.47 267 ASP A CA 1
ATOM 1976 C C . ASP A 1 267 ? 16.081 1.177 -3.146 1.00 60.47 267 ASP A C 1
ATOM 1978 O O . ASP A 1 267 ? 16.041 0.388 -2.191 1.00 60.47 267 ASP A O 1
ATOM 1982 N N . GLY A 1 268 ? 15.060 1.313 -3.997 1.00 62.59 268 GLY A N 1
ATOM 1983 C CA . GLY A 1 268 ? 13.777 0.634 -3.865 1.00 62.59 268 GLY A CA 1
ATOM 1984 C C . GLY A 1 268 ? 12.861 1.283 -2.822 1.00 62.59 268 GLY A C 1
ATOM 1985 O O . GLY A 1 268 ? 13.287 1.754 -1.764 1.00 62.59 268 GLY A O 1
ATOM 1986 N N . ILE A 1 269 ? 11.565 1.304 -3.126 1.00 63.78 269 ILE A N 1
ATOM 1987 C CA . ILE A 1 269 ? 10.537 1.898 -2.269 1.00 63.78 269 ILE A CA 1
ATOM 1988 C C . ILE A 1 269 ? 10.247 0.943 -1.102 1.00 63.78 269 ILE A C 1
ATOM 1990 O O . ILE A 1 269 ? 9.905 -0.216 -1.327 1.00 63.78 269 ILE A O 1
ATOM 1994 N N . ILE A 1 270 ? 10.392 1.433 0.136 1.00 76.19 270 ILE A N 1
ATOM 1995 C CA . ILE A 1 270 ? 9.861 0.750 1.324 1.00 76.19 270 ILE A CA 1
ATOM 1996 C C . ILE A 1 270 ? 8.338 0.865 1.261 1.00 76.19 270 ILE A C 1
ATOM 1998 O O . ILE A 1 270 ? 7.819 1.975 1.127 1.00 76.19 270 ILE A O 1
ATOM 2002 N N . ASN A 1 271 ? 7.635 -0.261 1.325 1.00 73.06 271 ASN A N 1
ATOM 2003 C CA . ASN A 1 271 ? 6.177 -0.272 1.320 1.00 73.06 271 ASN A CA 1
ATOM 2004 C C . ASN A 1 271 ? 5.594 0.097 2.699 1.00 73.06 271 ASN A C 1
ATOM 2006 O O . ASN A 1 271 ? 6.317 0.306 3.674 1.00 73.06 271 ASN A O 1
ATOM 2010 N N . GLU A 1 272 ? 4.267 0.158 2.801 1.00 76.06 272 GLU A N 1
ATOM 2011 C CA . GLU A 1 272 ? 3.561 0.469 4.055 1.00 76.06 272 GLU A CA 1
ATOM 2012 C C . GLU A 1 272 ? 3.819 -0.539 5.191 1.00 76.06 272 GLU A C 1
ATOM 2014 O O . GLU A 1 272 ? 3.599 -0.230 6.361 1.00 76.06 272 GLU A O 1
ATOM 2019 N N . HIS A 1 273 ? 4.333 -1.724 4.859 1.00 78.50 273 HIS A N 1
ATOM 2020 C CA . HIS A 1 273 ? 4.685 -2.787 5.796 1.00 78.50 273 HIS A CA 1
ATOM 2021 C C . HIS A 1 273 ? 6.160 -2.748 6.228 1.00 78.50 273 HIS A C 1
ATOM 2023 O O . HIS A 1 273 ? 6.595 -3.590 7.013 1.00 78.50 273 HIS A O 1
ATOM 2029 N N . GLY A 1 274 ? 6.933 -1.762 5.760 1.00 84.44 274 GLY A N 1
ATOM 2030 C CA . GLY A 1 274 ? 8.339 -1.601 6.125 1.00 84.44 274 GLY A CA 1
ATOM 2031 C C . GLY A 1 274 ? 9.302 -2.502 5.347 1.00 84.44 274 GLY A C 1
ATOM 2032 O O . GLY A 1 274 ? 10.475 -2.576 5.712 1.00 84.44 274 GLY A O 1
ATOM 2033 N N . THR A 1 275 ? 8.846 -3.162 4.277 1.00 88.06 275 THR A N 1
ATOM 2034 C CA . THR A 1 275 ? 9.654 -4.091 3.476 1.00 88.06 275 THR A CA 1
ATOM 2035 C C . THR A 1 275 ? 9.902 -3.569 2.055 1.00 88.06 275 THR A C 1
ATOM 2037 O O . THR A 1 275 ? 9.243 -2.639 1.583 1.00 88.06 275 THR A O 1
ATOM 2040 N N . LYS A 1 276 ? 10.892 -4.139 1.359 1.00 85.19 276 LYS A N 1
ATOM 2041 C CA . LYS A 1 276 ? 11.269 -3.794 -0.025 1.00 85.19 276 LYS A CA 1
ATOM 2042 C C . LYS A 1 276 ? 11.128 -4.997 -0.956 1.00 85.19 276 LYS A C 1
ATOM 2044 O O . LYS A 1 276 ? 11.108 -6.146 -0.508 1.00 85.19 276 LYS A O 1
ATOM 2049 N N . ARG A 1 277 ? 11.044 -4.749 -2.267 1.00 83.25 277 ARG A N 1
ATOM 2050 C CA . ARG A 1 277 ? 11.063 -5.800 -3.298 1.00 83.25 277 ARG A CA 1
ATOM 2051 C C . ARG A 1 277 ? 12.312 -5.698 -4.173 1.00 83.25 277 ARG A C 1
ATOM 2053 O O . ARG A 1 277 ? 12.646 -4.593 -4.601 1.00 83.25 277 ARG A O 1
ATOM 2060 N N . PRO A 1 278 ? 12.990 -6.826 -4.451 1.00 81.75 278 PRO A N 1
ATOM 2061 C CA . PRO A 1 278 ? 14.077 -6.862 -5.411 1.00 81.75 278 PRO A CA 1
ATOM 2062 C C . PRO A 1 278 ? 13.542 -6.574 -6.816 1.00 81.75 278 PRO A C 1
ATOM 2064 O O . PRO A 1 278 ? 12.434 -6.981 -7.165 1.00 81.75 278 PRO A O 1
ATOM 2067 N N . THR A 1 279 ? 14.347 -5.891 -7.624 1.00 67.38 279 THR A N 1
ATOM 2068 C CA . THR A 1 279 ? 14.048 -5.618 -9.038 1.00 67.38 279 THR A CA 1
ATOM 2069 C C . THR A 1 279 ? 14.658 -6.655 -9.977 1.00 67.38 279 THR A C 1
ATOM 2071 O O . THR A 1 279 ? 14.285 -6.706 -11.146 1.00 67.38 279 THR A O 1
ATOM 2074 N N . ALA A 1 280 ? 15.587 -7.490 -9.497 1.00 73.81 280 ALA A N 1
ATOM 2075 C CA . ALA A 1 280 ? 16.114 -8.599 -10.279 1.00 73.81 280 ALA A CA 1
ATOM 2076 C C . ALA A 1 280 ? 15.153 -9.801 -10.276 1.00 73.81 280 ALA A C 1
ATOM 2078 O O . ALA A 1 280 ? 14.326 -9.964 -9.376 1.00 73.81 280 ALA A O 1
ATOM 2079 N N . GLY A 1 281 ? 15.290 -10.652 -11.295 1.00 77.75 281 GLY A N 1
ATOM 2080 C CA . GLY A 1 281 ? 14.432 -11.817 -11.510 1.00 77.75 281 GLY A CA 1
ATOM 2081 C C . GLY A 1 281 ? 14.557 -12.915 -10.448 1.00 77.75 281 GLY A C 1
ATOM 2082 O O . GLY A 1 281 ? 15.294 -12.800 -9.464 1.00 77.75 281 GLY A O 1
ATOM 2083 N N . ALA A 1 282 ? 13.821 -14.004 -10.669 1.00 89.75 282 ALA A N 1
ATOM 2084 C CA . ALA A 1 282 ? 13.840 -15.183 -9.813 1.00 89.75 282 ALA A CA 1
ATOM 2085 C C . ALA A 1 282 ? 14.701 -16.307 -10.411 1.00 89.75 282 ALA A C 1
ATOM 2087 O O . ALA A 1 282 ? 14.686 -16.498 -11.626 1.00 89.75 282 ALA A O 1
ATOM 2088 N N . PHE A 1 283 ? 15.397 -17.091 -9.580 1.00 92.38 283 PHE A N 1
ATOM 2089 C CA . PHE A 1 283 ? 16.074 -18.310 -10.053 1.00 92.38 283 PHE A CA 1
ATOM 2090 C C . PHE A 1 283 ? 15.077 -19.391 -10.478 1.00 92.38 283 PHE A C 1
ATOM 2092 O O . PHE A 1 283 ? 15.325 -20.124 -11.432 1.00 92.38 283 PHE A O 1
ATOM 2099 N N . VAL A 1 284 ? 13.950 -19.488 -9.771 1.00 94.50 284 VAL A N 1
ATOM 2100 C CA . VAL A 1 284 ? 12.849 -20.400 -10.089 1.00 94.50 284 VAL A CA 1
ATOM 2101 C C . VAL A 1 284 ? 11.547 -19.610 -10.135 1.00 94.50 284 VAL A C 1
ATOM 2103 O O . VAL A 1 284 ? 11.224 -18.893 -9.187 1.00 94.50 284 VAL A O 1
ATOM 2106 N N . SER A 1 285 ? 10.782 -19.756 -11.217 1.00 93.56 285 SER A N 1
ATOM 2107 C CA . SER A 1 285 ? 9.439 -19.180 -11.334 1.00 93.56 285 SER A CA 1
ATOM 2108 C C . SER A 1 285 ? 8.530 -20.000 -12.245 1.00 93.56 285 SER A C 1
ATOM 2110 O O . SER A 1 285 ? 8.997 -20.923 -12.915 1.00 93.56 285 SER A O 1
ATOM 2112 N N . LEU A 1 286 ? 7.229 -19.698 -12.227 1.00 88.75 286 LEU A N 1
ATOM 2113 C CA . LEU A 1 286 ? 6.291 -20.226 -13.218 1.00 88.75 286 LEU A CA 1
ATOM 2114 C C . LEU A 1 286 ? 6.608 -19.625 -14.593 1.00 88.75 286 LEU A C 1
ATOM 2116 O O . LEU A 1 286 ? 6.948 -18.448 -14.688 1.00 88.75 286 LEU A O 1
ATOM 2120 N N . ASP A 1 287 ? 6.488 -20.435 -15.642 1.00 90.12 287 ASP A N 1
ATOM 2121 C CA . ASP A 1 287 ? 6.693 -19.988 -17.019 1.00 90.12 287 ASP A CA 1
ATOM 2122 C C . ASP A 1 287 ? 5.531 -19.068 -17.442 1.00 90.12 287 ASP A C 1
ATOM 2124 O O . ASP A 1 287 ? 4.379 -19.510 -17.389 1.00 90.12 287 ASP A O 1
ATOM 2128 N N . PRO A 1 288 ? 5.789 -17.802 -17.824 1.00 81.81 288 PRO A N 1
ATOM 2129 C CA . PRO A 1 288 ? 4.737 -16.863 -18.207 1.00 81.81 288 PRO A CA 1
ATOM 2130 C C . PRO A 1 288 ? 4.078 -17.187 -19.560 1.00 81.81 288 PRO A C 1
ATOM 2132 O O . PRO A 1 288 ? 3.019 -16.627 -19.857 1.00 81.81 288 PRO A O 1
ATOM 2135 N N . GLY A 1 289 ? 4.690 -18.046 -20.386 1.00 83.94 289 GLY A N 1
ATOM 2136 C CA . GLY A 1 289 ? 4.239 -18.333 -21.749 1.00 83.94 289 GLY A CA 1
ATOM 2137 C C . GLY A 1 289 ? 4.058 -17.067 -22.589 1.00 83.94 289 GLY A C 1
ATOM 2138 O O . GLY A 1 289 ? 4.770 -16.074 -22.427 1.00 83.94 289 GLY A O 1
ATOM 2139 N N . THR A 1 290 ? 3.065 -17.077 -23.476 1.00 74.94 290 THR A N 1
ATOM 2140 C CA . THR A 1 290 ? 2.636 -15.876 -24.222 1.00 74.94 290 THR A CA 1
ATOM 2141 C C . THR A 1 290 ? 1.653 -14.988 -23.442 1.00 74.94 290 THR A C 1
ATOM 2143 O O . THR A 1 290 ? 1.232 -13.938 -23.934 1.00 74.94 290 THR A O 1
ATOM 2146 N N . GLY A 1 291 ? 1.294 -15.389 -22.218 1.00 70.12 291 GLY A N 1
ATOM 2147 C CA . GLY A 1 291 ? 0.403 -14.684 -21.298 1.00 70.12 291 GLY A CA 1
ATOM 2148 C C . GLY A 1 291 ? -0.458 -15.640 -20.456 1.00 70.12 291 GLY A C 1
ATOM 2149 O O . GLY A 1 291 ? -0.439 -16.850 -20.680 1.00 70.12 291 GLY A O 1
ATOM 2150 N N . PRO A 1 292 ? -1.295 -15.124 -19.529 1.00 77.31 292 PRO A N 1
ATOM 2151 C CA . PRO A 1 292 ? -1.988 -15.966 -18.547 1.00 77.31 292 PRO A CA 1
ATOM 2152 C C . PRO A 1 292 ? -2.945 -17.024 -19.095 1.00 77.31 292 PRO A C 1
ATOM 2154 O O . PRO A 1 292 ? -3.255 -17.990 -18.400 1.00 77.31 292 PRO A O 1
ATOM 2157 N N . ALA A 1 293 ? -3.421 -16.858 -20.330 1.00 83.56 293 ALA A N 1
ATOM 2158 C CA . ALA A 1 293 ? -4.303 -17.802 -21.014 1.00 83.56 293 ALA A CA 1
ATOM 2159 C C . ALA A 1 293 ? -3.555 -18.909 -21.788 1.00 83.56 293 ALA A C 1
ATOM 2161 O O . ALA A 1 293 ? -4.205 -19.752 -22.401 1.00 83.56 293 ALA A O 1
ATOM 2162 N N . ASP A 1 294 ? -2.220 -18.899 -21.806 1.00 88.38 294 ASP A N 1
ATOM 2163 C CA . ASP A 1 294 ? -1.419 -19.864 -22.558 1.00 88.38 294 ASP A CA 1
ATOM 2164 C C . ASP A 1 294 ? -1.378 -21.228 -21.858 1.00 88.38 294 ASP A C 1
ATOM 2166 O O . ASP A 1 294 ? -0.564 -21.479 -20.971 1.00 88.38 294 ASP A O 1
ATOM 2170 N N . GLU A 1 295 ? -2.259 -22.133 -22.278 1.00 95.50 295 GLU A N 1
ATOM 2171 C CA . GLU A 1 295 ? -2.374 -23.465 -21.678 1.00 95.50 295 GLU A CA 1
ATOM 2172 C C . GLU A 1 295 ? -1.133 -24.352 -21.896 1.00 95.50 295 GLU A C 1
ATOM 2174 O O . GLU A 1 295 ? -0.990 -25.374 -21.223 1.00 95.50 295 GLU A O 1
ATOM 2179 N N . THR A 1 296 ? -0.222 -23.994 -22.812 1.00 93.94 296 THR A N 1
ATOM 2180 C CA . THR A 1 296 ? 0.944 -24.835 -23.146 1.00 93.94 296 THR A CA 1
ATOM 2181 C C . THR A 1 296 ? 2.010 -24.850 -22.053 1.00 93.94 296 THR A C 1
ATOM 2183 O O . THR A 1 296 ? 2.778 -25.810 -21.962 1.00 93.94 296 THR A O 1
ATOM 2186 N N . VAL A 1 297 ? 2.019 -23.824 -21.199 1.00 91.88 297 VAL A N 1
ATOM 2187 C CA . VAL A 1 297 ? 2.963 -23.667 -20.081 1.00 91.88 297 VAL A CA 1
ATOM 2188 C C . VAL A 1 297 ? 2.339 -23.991 -18.720 1.00 91.88 297 VAL A C 1
ATOM 2190 O O . VAL A 1 297 ? 3.019 -23.969 -17.691 1.00 91.88 297 VAL A O 1
ATOM 2193 N N . TRP A 1 298 ? 1.042 -24.311 -18.688 1.00 94.50 298 TRP A N 1
ATOM 2194 C CA . TRP A 1 298 ? 0.337 -24.606 -17.445 1.00 94.50 298 TRP A CA 1
ATOM 2195 C C . TRP A 1 298 ? 0.758 -25.947 -16.849 1.00 94.50 298 TRP A C 1
ATOM 2197 O O . TRP A 1 298 ? 0.880 -26.975 -17.522 1.00 94.50 298 TRP A O 1
ATOM 2207 N N . ILE A 1 299 ? 0.881 -25.971 -15.525 1.00 94.06 299 ILE A N 1
ATOM 2208 C CA . ILE A 1 299 ? 1.139 -27.198 -14.775 1.00 94.06 299 ILE A CA 1
ATOM 2209 C C . ILE A 1 299 ? -0.192 -27.934 -14.582 1.00 94.06 299 ILE A C 1
ATOM 2211 O O . ILE A 1 299 ? -1.018 -27.536 -13.768 1.00 94.06 299 ILE A O 1
ATOM 2215 N N . THR A 1 300 ? -0.436 -29.021 -15.310 1.00 93.12 300 THR A N 1
ATOM 2216 C CA . THR A 1 300 ? -1.775 -29.651 -15.334 1.00 93.12 300 THR A CA 1
ATOM 2217 C C . THR A 1 300 ? -1.944 -30.841 -14.395 1.00 93.12 300 THR A C 1
ATOM 2219 O O . THR A 1 300 ? -3.060 -31.126 -13.967 1.00 93.12 300 THR A O 1
ATOM 2222 N N . THR A 1 301 ? -0.871 -31.573 -14.081 1.00 90.62 301 THR A N 1
ATOM 2223 C CA . THR A 1 301 ? -0.997 -32.878 -13.402 1.00 90.62 301 THR A CA 1
ATOM 2224 C C . THR A 1 301 ? -0.533 -32.862 -11.951 1.00 90.62 301 THR A C 1
ATOM 2226 O O . THR A 1 301 ? -1.203 -33.421 -11.085 1.00 90.62 301 THR A O 1
ATOM 2229 N N . LYS A 1 302 ? 0.644 -32.285 -11.682 1.00 91.94 302 LYS A N 1
ATOM 2230 C CA . LYS A 1 302 ? 1.285 -32.247 -10.359 1.00 91.94 302 LYS A CA 1
ATOM 2231 C C . LYS A 1 302 ? 2.185 -31.024 -10.270 1.00 91.94 302 LYS A C 1
ATOM 2233 O O . LYS A 1 302 ? 2.818 -30.689 -11.265 1.00 91.94 302 LYS A O 1
ATOM 2238 N N . SER A 1 303 ? 2.267 -30.416 -9.091 1.00 93.44 303 SER A N 1
ATOM 2239 C CA . SER A 1 303 ? 3.174 -29.301 -8.814 1.00 93.44 303 SER A CA 1
ATOM 2240 C C . SER A 1 303 ? 4.618 -29.656 -9.170 1.00 93.44 303 SER A C 1
ATOM 2242 O O . SER A 1 303 ? 5.064 -30.783 -8.934 1.00 93.44 303 SER A O 1
ATOM 2244 N N . THR A 1 304 ? 5.357 -28.685 -9.700 1.00 93.69 304 THR A N 1
ATOM 2245 C CA . THR A 1 304 ? 6.789 -28.835 -9.986 1.00 93.69 304 THR A CA 1
ATOM 2246 C C . THR A 1 304 ? 7.551 -29.111 -8.694 1.00 93.69 304 THR A C 1
ATOM 2248 O O . THR A 1 304 ? 7.333 -28.414 -7.707 1.00 93.69 304 THR A O 1
ATOM 2251 N N . TYR A 1 305 ? 8.449 -30.102 -8.695 1.00 95.19 305 TYR A N 1
ATOM 2252 C CA . TYR A 1 305 ? 9.287 -30.436 -7.542 1.00 95.19 305 TYR A CA 1
ATOM 2253 C C . TYR A 1 305 ? 10.734 -30.006 -7.759 1.00 95.19 305 TYR A C 1
ATOM 2255 O O . TYR A 1 305 ? 11.411 -30.511 -8.654 1.00 95.19 305 TYR A O 1
ATOM 2263 N N . VAL A 1 306 ? 11.195 -29.070 -6.931 1.00 95.62 306 VAL A N 1
ATOM 2264 C CA . VAL A 1 306 ? 12.550 -28.512 -6.967 1.00 95.62 306 VAL A CA 1
ATOM 2265 C C . VAL A 1 306 ? 13.341 -29.088 -5.803 1.00 95.62 306 VAL A C 1
ATOM 2267 O O . VAL A 1 306 ? 12.967 -28.894 -4.648 1.00 95.62 306 VAL A O 1
ATOM 2270 N N . GLN A 1 307 ? 14.426 -29.809 -6.092 1.00 95.50 307 GLN A N 1
ATOM 2271 C CA . GLN A 1 307 ? 15.206 -30.475 -5.054 1.00 95.50 307 GLN A CA 1
ATOM 2272 C C . GLN A 1 307 ? 16.715 -30.340 -5.238 1.00 95.50 307 GLN A C 1
ATOM 2274 O O . GLN A 1 307 ? 17.203 -30.406 -6.364 1.00 95.50 307 GLN A O 1
ATOM 2279 N N . ASN A 1 308 ? 17.440 -30.255 -4.117 1.00 95.19 308 ASN A N 1
ATOM 2280 C CA . ASN A 1 308 ? 18.903 -30.306 -4.054 1.00 95.19 308 ASN A CA 1
ATOM 2281 C C . ASN A 1 308 ? 19.552 -29.162 -4.843 1.00 95.19 308 ASN A C 1
ATOM 2283 O O . ASN A 1 308 ? 20.427 -29.364 -5.688 1.00 95.19 308 ASN A O 1
ATOM 2287 N N . VAL A 1 309 ? 19.069 -27.949 -4.579 1.00 94.19 309 VAL A N 1
ATOM 2288 C CA . VAL A 1 309 ? 19.505 -26.730 -5.261 1.00 94.19 309 VAL A CA 1
ATOM 2289 C C . VAL A 1 309 ? 20.091 -25.762 -4.239 1.00 94.19 309 VAL A C 1
ATOM 2291 O O . VAL A 1 309 ? 19.667 -25.696 -3.085 1.00 94.19 309 VAL A O 1
ATOM 2294 N N . THR A 1 310 ? 21.097 -24.999 -4.655 1.00 94.88 310 THR A N 1
ATOM 2295 C CA . THR A 1 310 ? 21.548 -23.806 -3.937 1.00 94.88 310 THR A CA 1
ATOM 2296 C C . THR A 1 310 ? 21.625 -22.642 -4.902 1.00 94.88 310 THR A C 1
ATOM 2298 O O . THR A 1 310 ? 22.196 -22.779 -5.983 1.00 94.88 310 THR A O 1
ATOM 2301 N N . THR A 1 311 ? 21.058 -21.508 -4.519 1.00 94.19 311 THR A N 1
ATOM 2302 C CA . THR A 1 311 ? 21.154 -20.260 -5.281 1.00 94.19 311 THR A CA 1
ATOM 2303 C C . THR A 1 311 ? 22.074 -19.282 -4.566 1.00 94.19 311 THR A C 1
ATOM 2305 O O . THR A 1 311 ? 22.125 -19.225 -3.335 1.00 94.19 311 THR A O 1
ATOM 2308 N N . PHE A 1 312 ? 22.802 -18.510 -5.367 1.00 94.56 312 PHE A N 1
ATOM 2309 C CA . PHE A 1 312 ? 23.701 -17.461 -4.908 1.00 94.56 312 PHE A CA 1
ATOM 2310 C C . PHE A 1 312 ? 23.383 -16.186 -5.672 1.00 94.56 312 PHE A C 1
ATOM 2312 O O . PHE A 1 312 ? 23.481 -16.176 -6.899 1.00 94.56 312 PHE A O 1
ATOM 2319 N N . GLY A 1 313 ? 23.019 -15.119 -4.971 1.00 88.19 313 GLY A N 1
ATOM 2320 C CA . GLY A 1 313 ? 22.689 -13.859 -5.628 1.00 88.19 313 GLY A CA 1
ATOM 2321 C C . GLY A 1 313 ? 22.669 -12.654 -4.699 1.00 88.19 313 GLY A C 1
ATOM 2322 O O . GLY A 1 313 ? 22.869 -12.757 -3.493 1.00 88.19 313 GLY A O 1
ATOM 2323 N N . GLU A 1 314 ? 22.403 -11.494 -5.284 1.00 86.25 314 GLU A N 1
ATOM 2324 C CA . GLU A 1 314 ? 22.192 -10.230 -4.582 1.00 86.25 314 GLU A CA 1
ATOM 2325 C C . GLU A 1 314 ? 20.939 -9.573 -5.173 1.00 86.25 314 GLU A C 1
ATOM 2327 O O . GLU A 1 314 ? 20.748 -9.603 -6.391 1.00 86.25 314 GLU A O 1
ATOM 2332 N N . ARG A 1 315 ? 20.063 -9.034 -4.316 1.00 84.06 315 ARG A N 1
ATOM 2333 C CA . ARG A 1 315 ? 18.853 -8.273 -4.678 1.00 84.06 315 ARG A CA 1
ATOM 2334 C C . ARG A 1 315 ? 17.976 -8.962 -5.731 1.00 84.06 315 ARG A C 1
ATOM 2336 O O . ARG A 1 315 ? 17.435 -8.305 -6.617 1.00 84.06 315 ARG A O 1
ATOM 2343 N N . CYS A 1 316 ? 17.831 -10.282 -5.631 1.00 86.94 316 CYS A N 1
ATOM 2344 C CA . CYS A 1 316 ? 17.017 -11.122 -6.516 1.00 86.94 316 CYS A CA 1
ATOM 2345 C C . CYS A 1 316 ? 16.085 -12.031 -5.709 1.00 86.94 316 CYS A C 1
ATOM 2347 O O . CYS A 1 316 ? 16.034 -11.948 -4.477 1.00 86.94 316 CYS A O 1
ATOM 2349 N N . VAL A 1 317 ? 15.324 -12.877 -6.403 1.00 95.69 317 VAL A N 1
ATOM 2350 C CA . VAL A 1 317 ? 14.422 -13.839 -5.765 1.00 95.69 317 VAL A CA 1
ATOM 2351 C C . VAL A 1 317 ? 14.943 -15.259 -5.953 1.00 95.69 317 VAL A C 1
ATOM 2353 O O . VAL A 1 317 ? 15.363 -15.645 -7.040 1.00 95.69 317 VAL A O 1
ATOM 2356 N N . GLY A 1 318 ? 14.884 -16.065 -4.904 1.00 95.38 318 GLY A N 1
ATOM 2357 C CA . GLY A 1 318 ? 15.183 -17.484 -4.987 1.00 95.38 318 GLY A CA 1
ATOM 2358 C C . GLY A 1 318 ? 14.134 -18.244 -5.783 1.00 95.38 318 GLY A C 1
ATOM 2359 O O . GLY A 1 318 ? 14.364 -18.679 -6.911 1.00 95.38 318 GLY A O 1
ATOM 2360 N N . MET A 1 319 ? 12.939 -18.349 -5.211 1.00 96.06 319 MET A N 1
ATOM 2361 C CA . MET A 1 319 ? 11.785 -18.959 -5.864 1.00 96.06 319 MET A CA 1
ATOM 2362 C C . MET A 1 319 ? 10.571 -18.038 -5.778 1.00 96.06 319 MET A C 1
ATOM 2364 O O . MET A 1 319 ? 10.138 -17.689 -4.679 1.00 96.06 319 MET A O 1
ATOM 2368 N N . LYS A 1 320 ? 10.014 -17.661 -6.933 1.00 95.25 320 LYS A N 1
ATOM 2369 C CA . LYS A 1 320 ? 8.813 -16.826 -7.044 1.00 95.25 320 LYS A CA 1
ATOM 2370 C C . LYS A 1 320 ? 7.653 -17.620 -7.643 1.00 95.25 320 LYS A C 1
ATOM 2372 O O . LYS A 1 320 ? 7.768 -18.153 -8.740 1.00 95.25 320 LYS A O 1
ATOM 2377 N N . ILE A 1 321 ? 6.525 -17.676 -6.944 1.00 96.06 321 ILE A N 1
ATOM 2378 C CA . ILE A 1 321 ? 5.311 -18.376 -7.372 1.00 96.06 321 ILE A CA 1
ATOM 2379 C C . ILE A 1 321 ? 4.206 -17.341 -7.549 1.00 96.06 321 ILE A C 1
ATOM 2381 O O . ILE A 1 321 ? 3.472 -17.040 -6.608 1.00 96.06 321 ILE A O 1
ATOM 2385 N N . ASP A 1 322 ? 4.125 -16.777 -8.751 1.00 92.25 322 ASP A N 1
ATOM 2386 C CA . ASP A 1 322 ? 3.113 -15.791 -9.118 1.00 92.25 322 ASP A CA 1
ATOM 2387 C C . ASP A 1 322 ? 1.917 -16.472 -9.785 1.00 92.25 322 ASP A C 1
ATOM 2389 O O . ASP A 1 322 ? 1.968 -16.829 -10.962 1.00 92.25 322 ASP A O 1
ATOM 2393 N N . GLY A 1 323 ? 0.837 -16.670 -9.029 1.00 88.69 323 GLY A N 1
ATOM 2394 C CA . GLY A 1 323 ? -0.351 -17.340 -9.552 1.00 88.69 323 GLY A CA 1
ATOM 2395 C C . GLY A 1 323 ? -1.128 -16.531 -10.593 1.00 88.69 323 GLY A C 1
ATOM 2396 O O . GLY A 1 323 ? -1.985 -17.103 -11.255 1.00 88.69 323 GLY A O 1
ATOM 2397 N N . SER A 1 324 ? -0.818 -15.245 -10.801 1.00 85.12 324 SER A N 1
ATOM 2398 C CA . SER A 1 324 ? -1.426 -14.461 -11.887 1.00 85.12 324 SER A CA 1
ATOM 2399 C C . SER A 1 324 ? -0.893 -14.841 -13.274 1.00 85.12 324 SER A C 1
ATOM 2401 O O . SER A 1 324 ? -1.513 -14.502 -14.282 1.00 85.12 324 SER A O 1
ATOM 2403 N N . LEU A 1 325 ? 0.227 -15.573 -13.337 1.00 87.38 325 LEU A N 1
ATOM 2404 C CA . LEU A 1 325 ? 0.830 -16.001 -14.596 1.00 87.38 325 LEU A CA 1
ATOM 2405 C C . LEU A 1 325 ? 0.047 -17.107 -15.302 1.00 87.38 325 LEU A C 1
ATOM 2407 O O . LEU A 1 325 ? 0.224 -17.244 -16.503 1.00 87.38 325 LEU A O 1
ATOM 2411 N N . HIS A 1 326 ? -0.816 -17.866 -14.612 1.00 89.56 326 HIS A N 1
ATOM 2412 C CA . HIS A 1 326 ? -1.653 -18.914 -15.214 1.00 89.56 326 HIS A CA 1
ATOM 2413 C C . HIS A 1 326 ? -3.120 -18.748 -14.782 1.00 89.56 326 HIS A C 1
ATOM 2415 O O . HIS A 1 326 ? -3.434 -18.803 -13.596 1.00 89.56 326 HIS A O 1
ATOM 2421 N N . ASN A 1 327 ? -4.046 -18.619 -15.739 1.00 87.88 327 ASN A N 1
ATOM 2422 C CA . ASN A 1 327 ? -5.495 -18.557 -15.469 1.00 87.88 327 ASN A CA 1
ATOM 2423 C C . ASN A 1 327 ? -6.111 -19.923 -15.106 1.00 87.88 327 ASN A C 1
ATOM 2425 O O . ASN A 1 327 ? -7.291 -20.002 -14.755 1.00 87.88 327 ASN A O 1
ATOM 2429 N N . GLY A 1 328 ? -5.335 -21.000 -15.216 1.00 89.50 328 GLY A N 1
ATOM 2430 C CA . GLY A 1 328 ? -5.749 -22.361 -14.908 1.00 89.50 328 GLY A CA 1
ATOM 2431 C C . GLY A 1 328 ? -4.568 -23.234 -14.491 1.00 89.50 328 GLY A C 1
ATOM 2432 O O . GLY A 1 328 ? -3.473 -22.750 -14.222 1.00 89.50 328 GLY A O 1
ATOM 2433 N N . GLY A 1 329 ? -4.801 -24.544 -14.408 1.00 92.62 329 GLY A N 1
ATOM 2434 C CA . GLY A 1 329 ? -3.795 -25.484 -13.914 1.00 92.62 329 GLY A CA 1
ATOM 2435 C C . GLY A 1 329 ? -3.446 -25.286 -12.433 1.00 92.62 329 GLY A C 1
ATOM 2436 O O . GLY A 1 329 ? -4.194 -24.700 -11.649 1.00 92.62 329 GLY A O 1
ATOM 2437 N N . LEU A 1 330 ? -2.311 -25.850 -12.033 1.00 93.81 330 LEU A N 1
ATOM 2438 C CA . LEU A 1 330 ? -1.761 -25.782 -10.687 1.00 93.81 330 LEU A CA 1
ATOM 2439 C C . LEU A 1 330 ? -0.748 -24.637 -10.599 1.00 93.81 330 LEU A C 1
ATOM 2441 O O . LEU A 1 330 ? 0.385 -24.766 -11.049 1.00 93.81 330 LEU A O 1
ATOM 2445 N N . VAL A 1 331 ? -1.099 -23.561 -9.902 1.00 93.56 331 VAL A N 1
ATOM 2446 C CA . VAL A 1 331 ? -0.185 -22.442 -9.601 1.00 93.56 331 VAL A CA 1
ATOM 2447 C C . VAL A 1 331 ? 0.690 -22.743 -8.380 1.00 93.56 331 VAL A C 1
ATOM 2449 O O . VAL A 1 331 ? 0.651 -22.052 -7.359 1.00 93.56 331 VAL A O 1
ATOM 2452 N N . SER A 1 332 ? 1.434 -23.851 -8.436 1.00 95.12 332 SER A N 1
ATOM 2453 C CA . SER A 1 332 ? 2.189 -24.341 -7.280 1.00 95.12 332 SER A CA 1
ATOM 2454 C C . SER A 1 332 ? 3.520 -24.999 -7.617 1.00 95.12 332 SER A C 1
ATOM 2456 O O . SER A 1 332 ? 3.647 -25.738 -8.594 1.00 95.12 332 SER A O 1
ATOM 2458 N N . ILE A 1 333 ? 4.496 -24.767 -6.740 1.00 95.81 333 ILE A N 1
ATOM 2459 C CA . ILE A 1 333 ? 5.829 -25.374 -6.777 1.00 95.81 333 ILE A CA 1
ATOM 2460 C C . ILE A 1 333 ? 6.108 -25.946 -5.391 1.00 95.81 333 ILE A C 1
ATOM 2462 O O . ILE A 1 333 ? 5.862 -25.278 -4.393 1.00 95.81 333 ILE A O 1
ATOM 2466 N N . VAL A 1 334 ? 6.619 -27.166 -5.302 1.00 95.56 334 VAL A N 1
ATOM 2467 C CA . VAL A 1 334 ? 7.058 -27.787 -4.049 1.00 95.56 334 VAL A CA 1
ATOM 2468 C C . VAL A 1 334 ? 8.580 -27.877 -4.032 1.00 95.56 334 VAL A C 1
ATOM 2470 O O . VAL A 1 334 ? 9.192 -28.158 -5.063 1.00 95.56 334 VAL A O 1
ATOM 2473 N N . ALA A 1 335 ? 9.201 -27.618 -2.884 1.00 96.44 335 ALA A N 1
ATOM 2474 C CA . ALA A 1 335 ? 10.656 -27.586 -2.771 1.00 96.44 335 ALA A CA 1
ATOM 2475 C C . ALA A 1 335 ? 11.169 -28.407 -1.588 1.00 96.44 335 ALA A C 1
ATOM 2477 O O . ALA A 1 335 ? 10.588 -28.375 -0.500 1.00 96.44 335 ALA A O 1
ATOM 2478 N N . ASN A 1 336 ? 12.281 -29.112 -1.810 1.00 95.44 336 ASN A N 1
ATOM 2479 C CA . ASN A 1 336 ? 13.020 -29.804 -0.762 1.00 95.44 336 ASN A CA 1
ATOM 2480 C C . ASN A 1 336 ? 14.534 -29.612 -0.890 1.00 95.44 336 ASN A C 1
ATOM 2482 O O . ASN A 1 336 ? 15.039 -29.497 -1.999 1.00 95.44 336 ASN A O 1
ATOM 2486 N N . ASP A 1 337 ? 15.273 -29.614 0.218 1.00 94.81 337 ASP A N 1
ATOM 2487 C CA . ASP A 1 337 ? 16.737 -29.458 0.226 1.00 94.81 337 ASP A CA 1
ATOM 2488 C C . ASP A 1 337 ? 17.186 -28.276 -0.658 1.00 94.81 337 ASP A C 1
ATOM 2490 O O . ASP A 1 337 ? 18.003 -28.423 -1.573 1.00 94.81 337 ASP A O 1
ATOM 2494 N N . PHE A 1 338 ? 16.568 -27.109 -0.439 1.00 95.44 338 PHE A N 1
ATOM 2495 C CA . PHE A 1 338 ? 16.761 -25.923 -1.274 1.00 95.44 338 PHE A CA 1
ATOM 2496 C C . PHE A 1 338 ? 17.237 -24.733 -0.433 1.00 95.44 338 PHE A C 1
ATOM 2498 O O . PHE A 1 338 ? 16.482 -24.143 0.348 1.00 95.44 338 PHE A O 1
ATOM 2505 N N . SER A 1 339 ? 18.511 -24.379 -0.609 1.00 95.75 339 SER A N 1
ATOM 2506 C CA . SER A 1 339 ? 19.167 -23.272 0.092 1.00 95.75 339 SER A CA 1
ATOM 2507 C C . SER A 1 339 ? 19.216 -22.002 -0.763 1.00 95.75 339 SER A C 1
ATOM 2509 O O . SER A 1 339 ? 19.636 -22.044 -1.917 1.00 95.75 339 SER A O 1
ATOM 2511 N N . GLN A 1 340 ? 18.829 -20.869 -0.183 1.00 96.19 340 GLN A N 1
ATOM 2512 C CA . GLN A 1 340 ? 18.896 -19.540 -0.791 1.00 96.19 340 GLN A CA 1
ATOM 2513 C C . GLN A 1 340 ? 19.948 -18.707 -0.064 1.00 96.19 340 GLN A C 1
ATOM 2515 O O . GLN A 1 340 ? 19.757 -18.356 1.100 1.00 96.19 340 GLN A O 1
ATOM 2520 N N . ILE A 1 341 ? 21.052 -18.386 -0.733 1.00 96.69 341 ILE A N 1
ATOM 2521 C CA . ILE A 1 341 ? 22.087 -17.486 -0.211 1.00 96.69 341 ILE A CA 1
ATOM 2522 C C . ILE A 1 341 ? 22.012 -16.213 -1.047 1.00 96.69 341 ILE A C 1
ATOM 2524 O O . ILE A 1 341 ? 22.702 -16.064 -2.057 1.00 96.69 341 ILE A O 1
ATOM 2528 N N . ILE A 1 342 ? 21.087 -15.330 -0.670 1.00 94.06 342 ILE A N 1
ATOM 2529 C CA . ILE A 1 342 ? 20.729 -14.166 -1.480 1.00 94.06 342 ILE A CA 1
ATOM 2530 C C . ILE A 1 342 ? 20.785 -12.911 -0.619 1.00 94.06 342 ILE A C 1
ATOM 2532 O O . ILE A 1 342 ? 19.904 -12.712 0.209 1.00 94.06 342 ILE A O 1
ATOM 2536 N N . ILE A 1 343 ? 21.783 -12.057 -0.842 1.00 91.19 343 ILE A N 1
ATOM 2537 C CA . ILE A 1 343 ? 21.985 -10.806 -0.092 1.00 91.19 343 ILE A CA 1
ATOM 2538 C C . ILE A 1 343 ? 20.918 -9.786 -0.498 1.00 91.19 343 ILE A C 1
ATOM 2540 O O . ILE A 1 343 ? 20.693 -9.598 -1.691 1.00 91.19 343 ILE A O 1
ATOM 2544 N N . ASP A 1 344 ? 20.252 -9.140 0.463 1.00 87.31 344 ASP A N 1
ATOM 2545 C CA . ASP A 1 344 ? 19.223 -8.102 0.236 1.00 87.31 344 ASP A CA 1
ATOM 2546 C C . ASP A 1 344 ? 18.067 -8.535 -0.696 1.00 87.31 344 ASP A C 1
ATOM 2548 O O . ASP A 1 344 ? 17.343 -7.711 -1.258 1.00 87.31 344 ASP A O 1
ATOM 2552 N N . GLY A 1 345 ? 17.902 -9.843 -0.911 1.00 92.19 345 GLY A N 1
ATOM 2553 C CA . GLY A 1 345 ? 16.882 -10.407 -1.790 1.00 92.19 345 GLY A CA 1
ATOM 2554 C C . GLY A 1 345 ? 15.745 -11.073 -1.031 1.00 92.19 345 GLY A C 1
ATOM 2555 O O . GLY A 1 345 ? 15.590 -10.907 0.180 1.00 92.19 345 GLY A O 1
ATOM 2556 N N . ILE A 1 346 ? 14.954 -11.853 -1.760 1.00 96.81 346 ILE A N 1
ATOM 2557 C CA . ILE A 1 346 ? 13.862 -12.639 -1.188 1.00 96.81 346 ILE A CA 1
ATOM 2558 C C . ILE A 1 346 ? 14.137 -14.116 -1.427 1.00 96.81 346 ILE A C 1
ATOM 2560 O O . ILE A 1 346 ? 14.340 -14.529 -2.566 1.00 96.81 346 ILE A O 1
ATOM 2564 N N . GLY A 1 347 ? 14.126 -14.927 -0.372 1.00 96.94 347 GLY A N 1
ATOM 2565 C CA . GLY A 1 347 ? 14.336 -16.366 -0.508 1.00 96.94 347 GLY A CA 1
ATOM 2566 C C . GLY A 1 347 ? 13.188 -17.026 -1.273 1.00 96.94 347 GLY A C 1
ATOM 2567 O O . GLY A 1 347 ? 13.384 -17.588 -2.350 1.00 96.94 347 GLY A O 1
ATOM 2568 N N . TYR A 1 348 ? 11.975 -16.919 -0.733 1.00 97.00 348 TYR A N 1
ATOM 2569 C CA . TYR A 1 348 ? 10.768 -17.515 -1.307 1.00 97.00 348 TYR A CA 1
ATOM 2570 C C . TYR A 1 348 ? 9.633 -16.508 -1.314 1.00 97.00 348 TYR A C 1
ATOM 2572 O O . TYR A 1 348 ? 9.354 -15.898 -0.287 1.00 97.00 348 TYR A O 1
ATOM 2580 N N . TRP A 1 349 ? 8.962 -16.358 -2.451 1.00 96.81 349 TRP A N 1
ATOM 2581 C CA . TRP A 1 349 ? 7.905 -15.371 -2.633 1.00 96.81 349 TRP A CA 1
ATOM 2582 C C . TRP A 1 349 ? 6.693 -15.990 -3.324 1.00 96.81 349 TRP A C 1
ATOM 2584 O O . TRP A 1 349 ? 6.770 -16.360 -4.493 1.00 96.81 349 TRP A O 1
ATOM 2594 N N . ALA A 1 350 ? 5.567 -16.091 -2.623 1.00 96.50 350 ALA A N 1
ATOM 2595 C CA . ALA A 1 350 ? 4.293 -16.504 -3.206 1.00 96.50 350 ALA A CA 1
ATOM 2596 C C . ALA A 1 350 ? 3.322 -15.324 -3.297 1.00 96.50 350 ALA A C 1
ATOM 2598 O O . ALA A 1 350 ? 3.191 -14.553 -2.344 1.00 96.50 350 ALA A O 1
ATOM 2599 N N . LEU A 1 351 ? 2.617 -15.209 -4.423 1.00 93.25 351 LEU A N 1
ATOM 2600 C CA . LEU A 1 351 ? 1.634 -14.155 -4.656 1.00 93.25 351 LEU A CA 1
ATOM 2601 C C . LEU A 1 351 ? 0.474 -14.601 -5.551 1.00 93.25 351 LEU A C 1
ATOM 2603 O O . LEU A 1 351 ? 0.591 -15.585 -6.280 1.00 93.25 351 LEU A O 1
ATOM 2607 N N . TYR A 1 352 ? -0.659 -13.894 -5.460 1.00 87.38 352 TYR A N 1
ATOM 2608 C CA . TYR A 1 352 ? -1.860 -14.111 -6.280 1.00 87.38 352 TYR A CA 1
ATOM 2609 C C . TYR A 1 352 ? -2.325 -15.576 -6.311 1.00 87.38 352 TYR A C 1
ATOM 2611 O O . TYR A 1 352 ? -2.402 -16.198 -7.363 1.00 87.38 352 TYR A O 1
ATOM 2619 N N . ASN A 1 353 ? -2.619 -16.153 -5.140 1.00 87.94 353 ASN A N 1
ATOM 2620 C CA . ASN A 1 353 ? -2.950 -17.578 -4.933 1.00 87.94 353 ASN A CA 1
ATOM 2621 C C . ASN A 1 353 ? -1.839 -18.596 -5.232 1.00 87.94 353 ASN A C 1
ATOM 2623 O O . ASN A 1 353 ? -2.065 -19.790 -4.989 1.00 87.94 353 ASN A O 1
ATOM 2627 N N . GLY A 1 354 ? -0.660 -18.151 -5.679 1.00 93.44 354 GLY A N 1
ATOM 2628 C CA . GLY A 1 354 ? 0.526 -18.988 -5.808 1.00 93.44 354 GLY A CA 1
ATOM 2629 C C . GLY A 1 354 ? 0.811 -19.740 -4.509 1.00 93.44 354 GLY A C 1
ATOM 2630 O O . GLY A 1 354 ? 0.684 -19.183 -3.413 1.00 93.44 354 GLY A O 1
ATOM 2631 N N . MET A 1 355 ? 1.138 -21.026 -4.620 1.00 95.00 355 MET A N 1
ATOM 2632 C CA . MET A 1 355 ? 1.282 -21.910 -3.464 1.00 95.00 355 MET A CA 1
ATOM 2633 C C . MET A 1 355 ? 2.617 -22.650 -3.463 1.00 95.00 355 MET A C 1
ATOM 2635 O O . MET A 1 355 ? 3.079 -23.131 -4.499 1.00 95.00 355 MET A O 1
ATOM 2639 N N . SER A 1 356 ? 3.198 -22.820 -2.276 1.00 95.69 356 SER A N 1
ATOM 2640 C CA . SER A 1 356 ? 4.316 -23.737 -2.098 1.00 95.69 356 SER A CA 1
ATOM 2641 C C . SER A 1 356 ? 4.279 -24.498 -0.777 1.00 95.69 356 SER A C 1
ATOM 2643 O O . SER A 1 356 ? 3.942 -23.940 0.272 1.00 95.69 356 SER A O 1
ATOM 2645 N N . GLU A 1 357 ? 4.672 -25.772 -0.844 1.00 95.12 357 GLU A N 1
ATOM 2646 C CA . GLU A 1 357 ? 5.163 -26.521 0.312 1.00 95.12 357 GLU A CA 1
ATOM 2647 C C . GLU A 1 357 ? 6.693 -26.597 0.263 1.00 95.12 357 GLU A C 1
ATOM 2649 O O . GLU A 1 357 ? 7.283 -27.017 -0.735 1.00 95.12 357 GLU A O 1
ATOM 2654 N N . LEU A 1 358 ? 7.317 -26.185 1.364 1.00 95.56 358 LEU A N 1
ATOM 2655 C CA . LEU A 1 358 ? 8.756 -26.055 1.544 1.00 95.56 358 LEU A CA 1
ATOM 2656 C C . LEU A 1 358 ? 9.200 -26.999 2.672 1.00 95.56 358 LEU A C 1
ATOM 2658 O O . LEU A 1 358 ? 8.743 -26.873 3.813 1.00 95.56 358 LEU A O 1
ATOM 2662 N N . VAL A 1 359 ? 10.089 -27.945 2.376 1.00 95.31 359 VAL A N 1
ATOM 2663 C CA . VAL A 1 359 ? 10.657 -28.896 3.350 1.00 95.31 359 VAL A CA 1
ATOM 2664 C C . VAL A 1 359 ? 12.180 -28.787 3.313 1.00 95.31 359 VAL A C 1
ATOM 2666 O O . VAL A 1 359 ? 12.736 -28.778 2.233 1.00 95.31 359 VAL A O 1
ATOM 2669 N N . SER A 1 360 ? 12.899 -28.692 4.437 1.00 94.69 360 SER A N 1
ATOM 2670 C CA . SER A 1 360 ? 14.382 -28.592 4.387 1.00 94.69 360 SER A CA 1
ATOM 2671 C C . SER A 1 360 ? 14.860 -27.414 3.516 1.00 94.69 360 SER A C 1
ATOM 2673 O O . SER A 1 360 ? 15.704 -27.528 2.625 1.00 94.69 360 SER A O 1
ATOM 2675 N N . VAL A 1 361 ? 14.221 -26.264 3.722 1.00 94.75 361 VAL A N 1
ATOM 2676 C CA . VAL A 1 361 ? 14.422 -25.060 2.922 1.00 94.75 361 VAL A CA 1
ATOM 2677 C C . VAL A 1 361 ? 15.093 -23.985 3.768 1.00 94.75 361 VAL A C 1
ATOM 2679 O O . VAL A 1 361 ? 14.562 -23.590 4.805 1.00 94.75 361 VAL A O 1
ATOM 2682 N N . PHE A 1 362 ? 16.240 -23.483 3.320 1.00 96.12 362 PHE A N 1
ATOM 2683 C CA . PHE A 1 362 ? 17.089 -22.594 4.115 1.00 96.12 362 PHE A CA 1
ATOM 2684 C C . PHE A 1 362 ? 17.267 -21.246 3.418 1.00 96.12 362 PHE A C 1
ATOM 2686 O O . PHE A 1 362 ? 17.480 -21.216 2.207 1.00 96.12 362 PHE A O 1
ATOM 2693 N N . THR A 1 363 ? 17.191 -20.135 4.152 1.00 97.44 363 THR A N 1
ATOM 2694 C CA . THR A 1 363 ? 17.497 -18.797 3.614 1.00 97.44 363 THR A CA 1
ATOM 2695 C C . THR A 1 363 ? 18.567 -18.099 4.448 1.00 97.44 363 THR A C 1
ATOM 2697 O O . THR A 1 363 ? 18.553 -18.155 5.681 1.00 97.44 363 THR A O 1
ATOM 2700 N N . TYR A 1 364 ? 19.508 -17.450 3.764 1.00 97.19 364 TYR A N 1
ATOM 2701 C CA . TYR A 1 364 ? 20.653 -16.767 4.354 1.00 97.19 364 TYR A CA 1
ATOM 2702 C C . TYR A 1 364 ? 20.845 -15.387 3.722 1.00 97.19 364 TYR A C 1
ATOM 2704 O O . TYR A 1 364 ? 20.903 -15.274 2.496 1.00 97.19 364 TYR A O 1
ATOM 2712 N N . TYR A 1 365 ? 20.988 -14.361 4.568 1.00 96.50 365 TYR A N 1
ATOM 2713 C CA . TYR A 1 365 ? 21.268 -12.963 4.189 1.00 96.50 365 TYR A CA 1
ATOM 2714 C C . TYR A 1 365 ? 20.172 -12.259 3.375 1.00 96.50 365 TYR A C 1
ATOM 2716 O O . TYR A 1 365 ? 20.375 -11.146 2.891 1.00 96.50 365 TYR A O 1
ATOM 2724 N N . CYS A 1 366 ? 19.005 -12.887 3.238 1.00 95.75 366 CYS A N 1
ATOM 2725 C CA . CYS A 1 366 ? 17.874 -12.310 2.525 1.00 95.75 366 CYS A CA 1
ATOM 2726 C C . CYS A 1 366 ? 17.303 -11.112 3.281 1.00 95.75 366 CYS A C 1
ATOM 2728 O O . CYS A 1 366 ? 17.156 -11.163 4.498 1.00 95.75 366 CYS A O 1
ATOM 2730 N N . HIS A 1 367 ? 16.882 -10.074 2.557 1.00 94.75 367 HIS A N 1
ATOM 2731 C CA . HIS A 1 367 ? 16.026 -9.041 3.135 1.00 94.75 367 HIS A CA 1
ATOM 2732 C C . HIS A 1 367 ? 14.759 -9.690 3.713 1.00 94.75 367 HIS A C 1
ATOM 2734 O O . HIS A 1 367 ? 14.387 -9.431 4.854 1.00 94.75 367 HIS A O 1
ATOM 2740 N N . ILE A 1 368 ? 14.144 -10.614 2.961 1.00 97.56 368 ILE A N 1
ATOM 2741 C CA . ILE A 1 368 ? 13.013 -11.422 3.434 1.00 97.56 368 ILE A CA 1
ATOM 2742 C C . ILE A 1 368 ? 13.271 -12.897 3.141 1.00 97.56 368 ILE A C 1
ATOM 2744 O O . ILE A 1 368 ? 13.489 -13.287 1.995 1.00 97.56 368 ILE A O 1
ATOM 2748 N N . GLY A 1 369 ? 13.213 -13.741 4.166 1.00 97.56 369 GLY A N 1
ATOM 2749 C CA . GLY A 1 369 ? 13.320 -15.187 3.998 1.00 97.56 369 GLY A CA 1
ATOM 2750 C C . GLY A 1 369 ? 12.134 -15.759 3.219 1.00 97.56 369 GLY A C 1
ATOM 2751 O O . GLY A 1 369 ? 12.288 -16.206 2.079 1.00 97.56 369 GLY A O 1
ATOM 2752 N N . TYR A 1 370 ? 10.940 -15.696 3.816 1.00 97.69 370 TYR A N 1
ATOM 2753 C CA . TYR A 1 370 ? 9.679 -16.126 3.202 1.00 97.69 370 TYR A CA 1
ATOM 2754 C C . TYR A 1 370 ? 8.693 -14.964 3.107 1.00 97.69 370 TYR A C 1
ATOM 2756 O O . TYR A 1 370 ? 8.378 -14.337 4.115 1.00 97.69 370 TYR A O 1
ATOM 2764 N N . LEU A 1 371 ? 8.168 -14.712 1.915 1.00 97.00 371 LEU A N 1
ATOM 2765 C CA . LEU A 1 371 ? 7.203 -13.660 1.647 1.00 97.00 371 LEU A CA 1
ATOM 2766 C C . LEU A 1 371 ? 5.933 -14.231 1.016 1.00 97.00 371 LEU A C 1
ATOM 2768 O O . LEU A 1 371 ? 5.982 -14.967 0.030 1.00 97.00 371 LEU A O 1
ATOM 2772 N N . SER A 1 372 ? 4.793 -13.831 1.561 1.00 96.06 372 SER A N 1
ATOM 2773 C CA . SER A 1 372 ? 3.474 -14.141 1.029 1.00 96.06 372 SER A CA 1
ATOM 2774 C C . SER A 1 372 ? 2.686 -12.853 0.826 1.00 96.06 372 SER A C 1
ATOM 2776 O O . SER A 1 372 ? 2.464 -12.124 1.787 1.00 96.06 372 SER A O 1
ATOM 2778 N N . GLU A 1 373 ? 2.245 -12.573 -0.397 1.00 91.19 373 GLU A N 1
ATOM 2779 C CA . GLU A 1 373 ? 1.473 -11.362 -0.713 1.00 91.19 373 GLU A CA 1
ATOM 2780 C C . GLU A 1 373 ? 0.226 -11.678 -1.521 1.00 91.19 373 GLU A C 1
ATOM 2782 O O . GLU A 1 373 ? 0.158 -12.716 -2.171 1.00 91.19 373 GLU A O 1
ATOM 2787 N N . PHE A 1 374 ? -0.765 -10.786 -1.524 1.00 85.44 374 PHE A N 1
ATOM 2788 C CA . PHE A 1 374 ? -1.918 -10.878 -2.431 1.00 85.44 374 PHE A CA 1
ATOM 2789 C C . PHE A 1 374 ? -2.596 -12.267 -2.432 1.00 85.44 374 PHE A C 1
ATOM 2791 O O . PHE A 1 374 ? -2.986 -12.795 -3.475 1.00 85.44 374 PHE A O 1
ATOM 2798 N N . GLY A 1 375 ? -2.698 -12.903 -1.259 1.00 84.38 375 GLY A N 1
ATOM 2799 C CA . GLY A 1 375 ? -3.274 -14.246 -1.102 1.00 84.38 375 GLY A CA 1
ATOM 2800 C C . GLY A 1 375 ? -2.373 -15.416 -1.507 1.00 84.38 375 GLY A C 1
ATOM 2801 O O . GLY A 1 375 ? -2.856 -16.541 -1.649 1.00 84.38 375 GLY A O 1
ATOM 2802 N N . GLY A 1 376 ? -1.074 -15.184 -1.702 1.00 92.25 376 GLY A N 1
ATOM 2803 C CA . GLY A 1 376 ? -0.074 -16.246 -1.765 1.00 92.25 376 GLY A CA 1
ATOM 2804 C C . GLY A 1 376 ? -0.116 -17.131 -0.516 1.00 92.25 376 GLY A C 1
ATOM 2805 O O . GLY A 1 376 ? -0.609 -16.723 0.543 1.00 92.25 376 GLY A O 1
ATOM 2806 N N . ARG A 1 377 ? 0.368 -18.370 -0.640 1.00 94.50 377 ARG A N 1
ATOM 2807 C CA . ARG A 1 377 ? 0.382 -19.344 0.460 1.00 94.50 377 ARG A CA 1
ATOM 2808 C C . ARG A 1 377 ? 1.703 -20.094 0.508 1.00 94.50 377 ARG A C 1
ATOM 2810 O O . ARG A 1 377 ? 2.031 -20.853 -0.402 1.00 94.50 377 ARG A O 1
ATOM 2817 N N . LEU A 1 378 ? 2.418 -19.934 1.614 1.00 95.75 378 LEU A N 1
ATOM 2818 C CA . LEU A 1 378 ? 3.628 -20.688 1.914 1.00 95.75 378 LEU A CA 1
ATOM 2819 C C . LEU A 1 378 ? 3.412 -21.543 3.156 1.00 95.75 378 LEU A C 1
ATOM 2821 O O . LEU A 1 378 ? 3.007 -21.047 4.209 1.00 95.75 378 LEU A O 1
ATOM 2825 N N . ARG A 1 379 ? 3.738 -22.828 3.043 1.00 95.12 379 ARG A N 1
ATOM 2826 C CA . ARG A 1 379 ? 3.892 -23.721 4.189 1.00 95.12 379 ARG A CA 1
ATOM 2827 C C . ARG A 1 379 ? 5.335 -24.195 4.233 1.00 95.12 379 ARG A C 1
ATOM 2829 O O . ARG A 1 379 ? 5.773 -24.880 3.318 1.00 95.12 379 ARG A O 1
ATOM 2836 N N . ALA A 1 380 ? 6.046 -23.873 5.309 1.00 93.56 380 ALA A N 1
ATOM 2837 C CA . ALA A 1 380 ? 7.425 -24.298 5.511 1.00 93.56 380 ALA A CA 1
ATOM 2838 C C . ALA A 1 380 ? 7.559 -25.233 6.716 1.00 93.56 380 ALA A C 1
ATOM 2840 O O . ALA A 1 380 ? 6.983 -24.989 7.777 1.00 93.56 380 ALA A O 1
ATOM 2841 N N . THR A 1 381 ? 8.331 -26.304 6.552 1.00 91.50 381 THR A N 1
ATOM 2842 C CA . THR A 1 381 ? 8.682 -27.261 7.608 1.00 91.50 381 THR A CA 1
ATOM 2843 C C . THR A 1 381 ? 10.167 -27.598 7.518 1.00 91.50 381 THR A C 1
ATOM 2845 O O . THR A 1 381 ? 10.741 -27.623 6.432 1.00 91.50 381 THR A O 1
ATOM 2848 N N . ASN A 1 382 ? 10.813 -27.838 8.662 1.00 91.25 382 ASN A N 1
ATOM 2849 C CA . ASN A 1 382 ? 12.218 -28.262 8.720 1.00 91.25 382 ASN A CA 1
ATOM 2850 C C . ASN A 1 382 ? 13.216 -27.310 8.015 1.00 91.25 382 ASN A C 1
ATOM 2852 O O . ASN A 1 382 ? 14.265 -27.760 7.576 1.00 91.25 382 ASN A O 1
ATOM 2856 N N . GLY A 1 383 ? 12.901 -26.014 7.913 1.00 91.00 383 GLY A N 1
ATOM 2857 C CA . GLY A 1 383 ? 13.738 -24.980 7.292 1.00 91.00 383 GLY A CA 1
ATOM 2858 C C . GLY A 1 383 ? 14.226 -23.905 8.271 1.00 91.00 383 GLY A C 1
ATOM 2859 O O . GLY A 1 383 ? 13.925 -23.965 9.466 1.00 91.00 383 GLY A O 1
ATOM 2860 N N . ASN A 1 384 ? 14.954 -22.902 7.771 1.00 94.44 384 ASN A N 1
ATOM 2861 C CA . ASN A 1 384 ? 15.330 -21.710 8.541 1.00 94.44 384 ASN A CA 1
ATOM 2862 C C . ASN A 1 384 ? 15.276 -20.422 7.702 1.00 94.44 384 ASN A C 1
ATOM 2864 O O . ASN A 1 384 ? 15.303 -20.444 6.473 1.00 94.44 384 ASN A O 1
ATOM 2868 N N . ASN A 1 385 ? 15.253 -19.294 8.412 1.00 96.50 385 ASN A N 1
ATOM 2869 C CA . ASN A 1 385 ? 15.588 -17.982 7.873 1.00 96.50 385 ASN A CA 1
ATOM 2870 C C . ASN A 1 385 ? 16.682 -17.391 8.764 1.00 96.50 385 ASN A C 1
ATOM 2872 O O . ASN A 1 385 ? 16.524 -17.371 9.986 1.00 96.50 385 ASN A O 1
ATOM 2876 N N . SER A 1 386 ? 17.829 -17.022 8.200 1.00 96.25 386 SER A N 1
ATOM 2877 C CA . SER A 1 386 ? 19.026 -16.677 8.977 1.00 96.25 386 SER A CA 1
ATOM 2878 C C . SER A 1 386 ? 19.755 -15.456 8.422 1.00 96.25 386 SER A C 1
ATOM 2880 O O . SER A 1 386 ? 19.932 -15.308 7.218 1.00 96.25 386 SER A O 1
ATOM 2882 N N . TYR A 1 387 ? 20.225 -14.599 9.333 1.00 95.81 387 TYR A N 1
ATOM 2883 C CA . TYR A 1 387 ? 21.085 -13.441 9.042 1.00 95.81 387 TYR A CA 1
ATOM 2884 C C . TYR A 1 387 ? 20.501 -12.417 8.048 1.00 95.81 387 TYR A C 1
ATOM 2886 O O . TYR A 1 387 ? 21.261 -11.746 7.360 1.00 95.81 387 TYR A O 1
ATOM 2894 N N . GLY A 1 388 ? 19.171 -12.325 7.974 1.00 92.44 388 GLY A N 1
ATOM 2895 C CA . GLY A 1 388 ? 18.414 -11.370 7.161 1.00 92.44 388 GLY A CA 1
ATOM 2896 C C . GLY A 1 388 ? 17.603 -10.376 8.000 1.00 92.44 388 GLY A C 1
ATOM 2897 O O . GLY A 1 388 ? 17.591 -10.492 9.227 1.00 92.44 388 GLY A O 1
ATOM 2898 N N . ASP A 1 389 ? 16.893 -9.446 7.353 1.00 94.12 389 ASP A N 1
ATOM 2899 C CA . ASP A 1 389 ? 16.085 -8.424 8.047 1.00 94.12 389 ASP A CA 1
ATOM 2900 C C . ASP A 1 389 ? 14.746 -8.986 8.548 1.00 94.12 389 ASP A C 1
ATOM 2902 O O . ASP A 1 389 ? 14.346 -8.755 9.692 1.00 94.12 389 ASP A O 1
ATOM 2906 N N . PHE A 1 390 ? 14.066 -9.772 7.707 1.00 96.12 390 PHE A N 1
ATOM 2907 C CA . PHE A 1 390 ? 12.763 -10.359 8.001 1.00 96.12 390 PHE A CA 1
ATOM 2908 C C . PHE A 1 390 ? 12.759 -11.874 7.772 1.00 96.12 390 PHE A C 1
ATOM 2910 O O . PHE A 1 390 ? 13.136 -12.376 6.714 1.00 96.12 390 PHE A O 1
ATOM 2917 N N . GLY A 1 391 ? 12.282 -12.632 8.764 1.00 95.75 391 GLY A N 1
ATOM 2918 C CA . GLY A 1 391 ? 12.197 -14.092 8.670 1.00 95.75 391 GLY A CA 1
ATOM 2919 C C . GLY A 1 391 ? 11.053 -14.563 7.769 1.00 95.75 391 GLY A C 1
ATOM 2920 O O . GLY A 1 391 ? 11.271 -15.204 6.743 1.00 95.75 391 GLY A O 1
ATOM 2921 N N . SER A 1 392 ? 9.815 -14.269 8.159 1.00 95.50 392 SER A N 1
ATOM 2922 C CA . SER A 1 392 ? 8.622 -14.614 7.384 1.00 95.50 392 SER A CA 1
ATOM 2923 C C . SER A 1 392 ? 7.610 -13.484 7.458 1.00 95.50 392 SER A C 1
ATOM 2925 O O . SER A 1 392 ? 7.332 -12.977 8.544 1.00 95.50 392 SER A O 1
ATOM 2927 N N . VAL A 1 393 ? 7.086 -13.097 6.304 1.00 96.69 393 VAL A N 1
ATOM 2928 C CA . VAL A 1 393 ? 6.247 -11.916 6.130 1.00 96.69 393 VAL A CA 1
ATOM 2929 C C . VAL A 1 393 ? 5.017 -12.298 5.316 1.00 96.69 393 VAL A C 1
ATOM 2931 O O . VAL A 1 393 ? 5.123 -12.973 4.291 1.00 96.69 393 VAL A O 1
ATOM 2934 N N . ALA A 1 394 ? 3.848 -11.879 5.791 1.00 94.38 394 ALA A N 1
ATOM 2935 C CA . ALA A 1 394 ? 2.588 -11.995 5.075 1.00 94.38 394 ALA A CA 1
ATOM 2936 C C . ALA A 1 394 ? 1.962 -10.603 4.965 1.00 94.38 394 ALA A C 1
ATOM 2938 O O . ALA A 1 394 ? 1.724 -9.962 5.989 1.00 94.38 394 ALA A O 1
ATOM 2939 N N . GLU A 1 395 ? 1.719 -10.142 3.740 1.00 90.69 395 GLU A N 1
ATOM 2940 C CA . GLU A 1 395 ? 1.228 -8.791 3.460 1.00 90.69 395 GLU A CA 1
ATOM 2941 C C . GLU A 1 395 ? -0.037 -8.837 2.594 1.00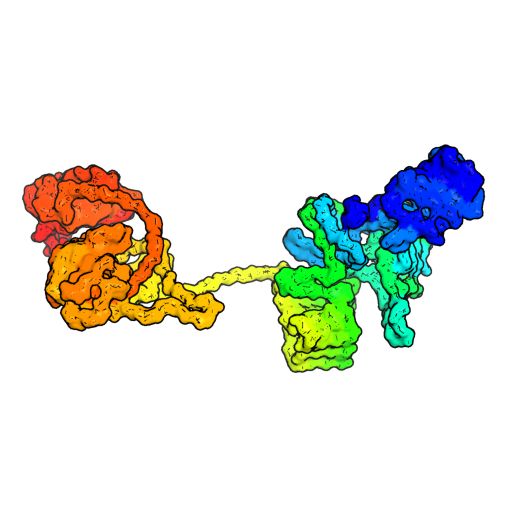 90.69 395 GLU A C 1
ATOM 2943 O O . GLU A 1 395 ? -0.088 -9.452 1.526 1.00 90.69 395 GLU A O 1
ATOM 2948 N N . GLY A 1 396 ? -1.084 -8.169 3.080 1.00 81.19 396 GLY A N 1
ATOM 2949 C CA . GLY A 1 396 ? -2.362 -8.053 2.389 1.00 81.19 396 GLY A CA 1
ATOM 2950 C C . GLY A 1 396 ? -3.180 -9.347 2.290 1.00 81.19 396 GLY A C 1
ATOM 2951 O O . GLY A 1 396 ? -2.911 -10.371 2.917 1.00 81.19 396 GLY A O 1
ATOM 2952 N N . VAL A 1 397 ? -4.233 -9.263 1.482 1.00 81.69 397 VAL A N 1
ATOM 2953 C CA . VAL A 1 397 ? -5.148 -10.357 1.124 1.00 81.69 397 VAL A CA 1
ATOM 2954 C C . VAL A 1 397 ? -5.238 -10.440 -0.395 1.00 81.69 397 VAL A C 1
ATOM 2956 O O . VAL A 1 397 ? -4.771 -9.534 -1.085 1.00 81.69 397 VAL A O 1
ATOM 2959 N N . ASN A 1 398 ? -5.822 -11.508 -0.943 1.00 78.19 398 ASN A N 1
ATOM 2960 C CA . ASN A 1 398 ? -6.029 -11.567 -2.385 1.00 78.19 398 ASN A CA 1
ATOM 2961 C C . ASN A 1 398 ? -7.005 -10.458 -2.823 1.00 78.19 398 ASN A C 1
ATOM 2963 O O . ASN A 1 398 ? -8.156 -10.487 -2.389 1.00 78.19 398 ASN A O 1
ATOM 2967 N N . PRO A 1 399 ? -6.612 -9.530 -3.716 1.00 75.19 399 PRO A N 1
ATOM 2968 C CA . PRO A 1 399 ? -7.521 -8.489 -4.202 1.00 75.19 399 PRO A CA 1
ATOM 2969 C C . PRO A 1 399 ? -8.734 -9.039 -4.969 1.00 75.19 399 PRO A C 1
ATOM 2971 O O . PRO A 1 399 ? -9.737 -8.348 -5.115 1.00 75.19 399 PRO A O 1
ATOM 2974 N N . SER A 1 400 ? -8.646 -10.277 -5.465 1.00 75.06 400 SER A N 1
ATOM 2975 C CA . SER A 1 400 ? -9.731 -10.978 -6.164 1.00 75.06 400 SER A CA 1
ATOM 2976 C C . SER A 1 400 ? -10.654 -11.763 -5.223 1.00 75.06 400 SER A C 1
ATOM 2978 O O . SER A 1 400 ? -11.653 -12.321 -5.676 1.00 75.06 400 SER A O 1
ATOM 2980 N N . GLU A 1 401 ? -10.336 -11.857 -3.928 1.00 77.75 401 GLU A N 1
ATOM 2981 C CA . GLU A 1 401 ? -11.199 -12.525 -2.954 1.00 77.75 401 GLU A CA 1
ATOM 2982 C C . GLU A 1 401 ? -12.303 -11.577 -2.468 1.00 77.75 401 GLU A C 1
ATOM 2984 O O . GLU A 1 401 ? -12.084 -10.394 -2.212 1.00 77.75 401 GLU A O 1
ATOM 2989 N N . THR A 1 402 ? -13.524 -12.096 -2.330 1.00 80.31 402 THR A N 1
ATOM 2990 C CA . THR A 1 402 ? -14.636 -11.327 -1.758 1.00 80.31 402 THR A CA 1
ATOM 2991 C C . THR A 1 402 ? -14.590 -11.424 -0.238 1.00 80.31 402 THR A C 1
ATOM 2993 O O . THR A 1 402 ? -14.802 -12.498 0.322 1.00 80.31 402 THR A O 1
ATOM 2996 N N . ALA A 1 403 ? -14.342 -10.299 0.434 1.00 79.62 403 ALA A N 1
ATOM 2997 C CA . ALA A 1 403 ? -14.294 -10.252 1.889 1.00 79.62 403 ALA A CA 1
ATOM 2998 C C . ALA A 1 403 ? -15.639 -10.654 2.520 1.00 79.62 403 ALA A C 1
ATOM 3000 O O . ALA A 1 403 ? -16.706 -10.178 2.126 1.00 79.62 403 ALA A O 1
ATOM 3001 N N . ILE A 1 404 ? -15.576 -11.492 3.554 1.00 84.56 404 ILE A N 1
ATOM 3002 C CA . ILE A 1 404 ? -16.725 -11.819 4.400 1.00 84.56 404 ILE A CA 1
ATOM 3003 C C . ILE A 1 404 ? -16.670 -10.916 5.632 1.00 84.56 404 ILE A C 1
ATOM 3005 O O . ILE A 1 404 ? -15.684 -10.911 6.367 1.00 84.56 404 ILE A O 1
ATOM 3009 N N . ILE A 1 405 ? -17.737 -10.157 5.876 1.00 79.62 405 ILE A N 1
ATOM 3010 C CA . ILE A 1 405 ? -17.823 -9.265 7.035 1.00 79.62 405 ILE A CA 1
ATOM 3011 C C . ILE A 1 405 ? -18.344 -10.058 8.237 1.00 79.62 405 ILE A C 1
ATOM 3013 O O . ILE A 1 405 ? -19.475 -10.544 8.232 1.00 79.62 405 ILE A O 1
ATOM 3017 N N . GLY A 1 406 ? -17.520 -10.168 9.280 1.00 77.12 406 GLY A N 1
ATOM 3018 C CA . GLY A 1 406 ? -17.911 -10.707 10.583 1.00 77.12 406 GLY A CA 1
ATOM 3019 C C . GLY A 1 406 ? -18.157 -9.598 11.607 1.00 77.12 406 GLY A C 1
ATOM 3020 O O . GLY A 1 406 ? -17.459 -8.586 11.615 1.00 77.12 406 GLY A O 1
ATOM 3021 N N . LYS A 1 407 ? -19.125 -9.796 12.510 1.00 76.00 407 LYS A N 1
ATOM 3022 C CA . LYS A 1 407 ? -19.276 -8.974 13.720 1.00 76.00 407 LYS A CA 1
ATOM 3023 C C . LYS A 1 407 ? -18.529 -9.660 14.863 1.00 76.00 407 LYS A C 1
ATOM 3025 O O . LYS A 1 407 ? -18.904 -10.761 15.256 1.00 76.00 407 LYS A O 1
ATOM 3030 N N . VAL A 1 408 ? -17.511 -9.006 15.418 1.00 69.19 408 VAL A N 1
ATOM 3031 C CA . VAL A 1 408 ? -16.924 -9.415 16.701 1.00 69.19 408 VAL A CA 1
ATOM 3032 C C . VAL A 1 408 ? -17.726 -8.741 17.808 1.00 69.19 408 VAL A C 1
ATOM 3034 O O . VAL A 1 408 ? -17.749 -7.516 17.901 1.00 69.19 408 VAL A O 1
ATOM 3037 N N . ASP A 1 409 ? -18.410 -9.539 18.625 1.00 65.88 409 ASP A N 1
ATOM 3038 C CA . ASP A 1 409 ? -19.142 -9.055 19.792 1.00 65.88 409 ASP A CA 1
ATOM 3039 C C . ASP A 1 409 ? -18.441 -9.522 21.069 1.00 65.88 409 ASP A C 1
ATOM 3041 O O . ASP A 1 409 ? -18.464 -10.704 21.405 1.00 65.88 409 ASP A O 1
ATOM 3045 N N . ASN A 1 410 ? -17.780 -8.592 21.761 1.00 61.41 410 ASN A N 1
ATOM 3046 C CA . ASN A 1 410 ? -17.086 -8.870 23.020 1.00 61.41 410 ASN A CA 1
ATOM 3047 C C . ASN A 1 410 ? -17.955 -8.553 24.258 1.00 61.41 410 ASN A C 1
ATOM 3049 O O . ASN A 1 410 ? -17.431 -8.380 25.358 1.00 61.41 410 ASN A O 1
ATOM 3053 N N . LYS A 1 411 ? -19.284 -8.431 24.102 1.00 67.75 411 LYS A N 1
ATOM 3054 C CA . LYS A 1 411 ? -20.231 -8.104 25.186 1.00 67.75 411 LYS A CA 1
ATOM 3055 C C . LYS A 1 411 ? -20.951 -9.362 25.694 1.00 67.75 411 LYS A C 1
ATOM 3057 O O . LYS A 1 411 ? -22.145 -9.540 25.485 1.00 67.75 411 LYS A O 1
ATOM 3062 N N . SER A 1 412 ? -20.229 -10.266 26.357 1.00 68.06 412 SER A N 1
ATOM 3063 C CA . SER A 1 412 ? -20.751 -11.596 26.730 1.00 68.06 412 SER A CA 1
ATOM 3064 C C . SER A 1 412 ? -21.523 -11.672 28.056 1.00 68.06 412 SER A C 1
ATOM 3066 O O . SER A 1 412 ? -22.037 -12.739 28.387 1.00 68.06 412 SER A O 1
ATOM 3068 N N . THR A 1 413 ? -21.598 -10.587 28.837 1.00 72.94 413 THR A N 1
ATOM 3069 C CA . THR A 1 413 ? -22.183 -10.612 30.191 1.00 72.94 413 THR A CA 1
ATOM 3070 C C . THR A 1 413 ? -23.340 -9.633 30.356 1.00 72.94 413 THR A C 1
ATOM 3072 O O . THR A 1 413 ? -23.343 -8.537 29.796 1.00 72.94 413 THR A O 1
ATOM 3075 N N . GLU A 1 414 ? -24.331 -10.041 31.146 1.00 83.38 414 GLU A N 1
ATOM 3076 C CA . GLU A 1 414 ? -25.490 -9.228 31.512 1.00 83.38 414 GLU A CA 1
ATOM 3077 C C . GLU A 1 414 ? -25.203 -8.281 32.691 1.00 83.38 414 GLU A C 1
ATOM 3079 O O . GLU A 1 414 ? -24.151 -8.358 33.337 1.00 83.38 414 GLU A O 1
ATOM 3084 N N . ALA A 1 415 ? -26.143 -7.374 32.977 1.00 85.44 415 ALA A N 1
ATOM 3085 C CA . ALA A 1 415 ? -26.049 -6.499 34.140 1.00 85.44 415 ALA A CA 1
ATOM 3086 C C . ALA A 1 415 ? -26.061 -7.318 35.447 1.00 85.44 415 ALA A C 1
ATOM 3088 O O . ALA A 1 415 ? -26.920 -8.172 35.656 1.00 85.44 415 ALA A O 1
ATOM 3089 N N . LYS A 1 416 ? -25.124 -7.033 36.356 1.00 87.44 416 LYS A N 1
ATOM 3090 C CA . LYS A 1 416 ? -24.914 -7.769 37.605 1.00 87.44 416 LYS A CA 1
ATOM 3091 C C . LYS A 1 416 ? -24.887 -6.835 38.812 1.00 87.44 416 LYS A C 1
ATOM 3093 O O . LYS A 1 416 ? -23.917 -6.096 39.023 1.00 87.44 416 LYS A O 1
ATOM 3098 N N . VAL A 1 417 ? -25.927 -6.929 39.639 1.00 86.56 417 VAL A N 1
ATOM 3099 C CA . VAL A 1 417 ? -25.999 -6.270 40.953 1.00 86.56 417 VAL A CA 1
ATOM 3100 C C . VAL A 1 417 ? -24.937 -6.866 41.882 1.00 86.56 417 VAL A C 1
ATOM 3102 O O . VAL A 1 417 ? -24.777 -8.083 41.957 1.00 86.56 417 VAL A O 1
ATOM 3105 N N . SER A 1 418 ? -24.204 -6.002 42.576 1.00 87.31 418 SER A N 1
ATOM 3106 C CA . SER A 1 418 ? -23.168 -6.363 43.551 1.00 87.31 418 SER A CA 1
ATOM 3107 C C . SER A 1 418 ? -23.450 -5.819 44.948 1.00 87.31 418 SER A C 1
ATOM 3109 O O . SER A 1 418 ? -22.978 -6.400 45.921 1.00 87.31 418 SER A O 1
ATOM 3111 N N . VAL A 1 419 ? -24.187 -4.712 45.056 1.00 85.69 419 VAL A N 1
ATOM 3112 C CA . VAL A 1 419 ? -24.520 -4.061 46.328 1.00 85.69 419 VAL A CA 1
ATOM 3113 C C . VAL A 1 419 ? -26.010 -3.752 46.342 1.00 85.69 419 VAL A C 1
ATOM 3115 O O . VAL A 1 419 ? -26.573 -3.327 45.333 1.00 85.69 419 VAL A O 1
ATOM 3118 N N . VAL A 1 420 ? -26.648 -3.976 47.487 1.00 85.38 420 VAL A N 1
ATOM 3119 C CA . VAL A 1 420 ? -28.040 -3.601 47.734 1.00 85.38 420 VAL A CA 1
ATOM 3120 C C . VAL A 1 420 ? -28.058 -2.697 48.956 1.00 85.38 420 VAL A C 1
ATOM 3122 O O . VAL A 1 420 ? -27.735 -3.139 50.056 1.00 85.38 420 VAL A O 1
ATOM 3125 N N . GLU A 1 421 ? -28.434 -1.442 48.751 1.00 85.81 421 GLU A N 1
ATOM 3126 C CA . GLU A 1 421 ? -28.506 -0.437 49.810 1.00 85.81 421 GLU A CA 1
ATOM 3127 C C . GLU A 1 421 ? -29.889 -0.471 50.454 1.00 85.81 421 GLU A C 1
ATOM 3129 O O . GLU A 1 421 ? -30.906 -0.495 49.755 1.00 85.81 421 GLU A O 1
ATOM 3134 N N . THR A 1 422 ? -29.950 -0.496 51.787 1.00 85.25 422 THR A N 1
ATOM 3135 C CA . THR A 1 422 ? -31.212 -0.614 52.536 1.00 85.25 422 THR A CA 1
ATOM 3136 C C . THR A 1 422 ? -31.169 0.228 53.805 1.00 85.25 422 THR A C 1
ATOM 3138 O O . THR A 1 422 ? -30.111 0.381 54.411 1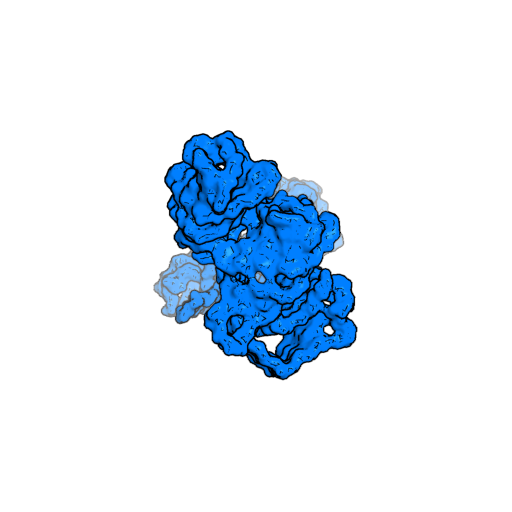.00 85.25 422 THR A O 1
ATOM 3141 N N . ASN A 1 423 ? -32.327 0.687 54.279 1.00 80.88 423 ASN A N 1
ATOM 3142 C CA . ASN A 1 423 ? -32.456 1.277 55.621 1.00 80.88 423 ASN A CA 1
ATOM 3143 C C . ASN A 1 423 ? -33.007 0.280 56.663 1.00 80.88 423 ASN A C 1
ATOM 3145 O O . ASN A 1 423 ? -33.504 0.684 57.713 1.00 80.88 423 ASN A O 1
ATOM 3149 N N . GLY A 1 424 ? -32.972 -1.022 56.362 1.00 77.69 424 GLY A N 1
ATOM 3150 C CA . GLY A 1 424 ? -33.552 -2.082 57.192 1.00 77.69 424 GLY A CA 1
ATOM 3151 C C . GLY A 1 424 ? -35.062 -2.294 57.021 1.00 77.69 424 GLY A C 1
ATOM 3152 O O . GLY A 1 424 ? -35.561 -3.341 57.428 1.00 77.69 424 GLY A O 1
ATOM 3153 N N . VAL A 1 425 ? -35.781 -1.356 56.392 1.00 77.62 425 VAL A N 1
ATOM 3154 C CA . VAL A 1 425 ? -37.221 -1.473 56.086 1.00 77.62 425 VAL A CA 1
ATOM 3155 C C . VAL A 1 425 ? -37.470 -1.505 54.576 1.00 77.62 425 VAL A C 1
ATOM 3157 O O . VAL A 1 425 ? -38.244 -2.327 54.096 1.00 77.62 425 VAL A O 1
ATOM 3160 N N . ASN A 1 426 ? -36.777 -0.649 53.823 1.00 80.06 426 ASN A N 1
ATOM 3161 C CA . ASN A 1 426 ? -36.921 -0.472 52.381 1.00 80.06 426 ASN A CA 1
ATOM 3162 C C . ASN A 1 426 ? -35.597 -0.734 51.651 1.00 80.06 426 ASN A C 1
ATOM 3164 O O . ASN A 1 426 ? -34.514 -0.452 52.175 1.00 80.06 426 ASN A O 1
ATOM 3168 N N . LEU A 1 427 ? -35.705 -1.209 50.407 1.00 81.88 427 LEU A N 1
ATOM 3169 C CA . LEU A 1 427 ? -34.611 -1.187 49.435 1.00 81.88 427 LEU A CA 1
ATOM 3170 C C . LEU A 1 427 ? -34.458 0.245 48.908 1.00 81.88 427 LEU A C 1
ATOM 3172 O O . LEU A 1 427 ? -35.444 0.844 48.482 1.00 81.88 427 LEU A O 1
ATOM 3176 N N . LEU A 1 428 ? -33.245 0.791 48.955 1.00 84.31 428 LEU A N 1
ATOM 3177 C CA . LEU A 1 428 ? -32.952 2.171 48.557 1.00 84.31 428 LEU A CA 1
ATOM 3178 C C . LEU A 1 428 ? -32.341 2.248 47.154 1.00 84.31 428 LEU A C 1
ATOM 3180 O O . LEU A 1 428 ? -32.779 3.059 46.342 1.00 84.31 428 LEU A O 1
ATOM 3184 N N . ALA A 1 429 ? -31.328 1.425 46.864 1.00 85.50 429 ALA A N 1
ATOM 3185 C CA . ALA A 1 429 ? -30.608 1.453 45.590 1.00 85.50 429 ALA A CA 1
ATOM 3186 C C . ALA A 1 429 ? -29.871 0.133 45.301 1.00 85.50 429 ALA A C 1
ATOM 3188 O O . ALA A 1 429 ? -29.615 -0.670 46.201 1.00 85.50 429 ALA A O 1
ATOM 3189 N N . PHE A 1 430 ? -29.485 -0.059 44.035 1.00 85.50 430 PHE A N 1
ATOM 3190 C CA . PHE A 1 430 ? -28.608 -1.145 43.594 1.00 85.50 430 PHE A CA 1
ATOM 3191 C C . PHE A 1 430 ? -27.278 -0.591 43.090 1.00 85.50 430 PHE A C 1
ATOM 3193 O O . PHE A 1 430 ? -27.255 0.255 42.197 1.00 85.50 430 PHE A O 1
ATOM 3200 N N . GLY A 1 431 ? -26.176 -1.112 43.623 1.00 85.81 431 GLY A N 1
ATOM 3201 C CA . GLY A 1 431 ? -24.839 -0.937 43.068 1.00 85.81 431 GLY A CA 1
ATOM 3202 C C . GLY A 1 431 ? -24.507 -2.096 42.135 1.00 85.81 431 GLY A C 1
ATOM 3203 O O . GLY A 1 431 ? -24.661 -3.262 42.505 1.00 85.81 431 GLY A O 1
ATOM 3204 N N . TYR A 1 432 ? -24.052 -1.793 40.923 1.00 85.00 432 TYR A N 1
ATOM 3205 C CA . TYR A 1 432 ? -23.752 -2.791 39.898 1.00 85.00 432 TYR A CA 1
ATOM 3206 C C . TYR A 1 432 ? -22.244 -2.991 39.759 1.00 85.00 432 TYR A C 1
ATOM 3208 O O . TYR A 1 432 ? -21.493 -2.027 39.673 1.00 85.00 432 TYR A O 1
ATOM 3216 N N . SER A 1 433 ? -21.813 -4.252 39.679 1.00 85.75 433 SER A N 1
ATOM 3217 C CA . SER A 1 433 ? -20.452 -4.597 39.221 1.00 85.75 433 SER A CA 1
ATOM 3218 C C . SER A 1 433 ? -20.327 -4.524 37.697 1.00 85.75 433 SER A C 1
ATOM 3220 O O . SER A 1 433 ? -19.248 -4.298 37.164 1.00 85.75 433 SER A O 1
ATOM 3222 N N . ASN A 1 434 ? -21.453 -4.693 37.004 1.00 84.81 434 ASN A N 1
ATOM 3223 C CA . ASN A 1 434 ? -21.631 -4.420 35.588 1.00 84.81 434 ASN A CA 1
ATOM 3224 C C . ASN A 1 434 ? -23.058 -3.889 35.419 1.00 84.81 434 ASN A C 1
ATOM 3226 O O . ASN A 1 434 ? -24.005 -4.611 35.716 1.00 84.81 434 ASN A O 1
ATOM 3230 N N . ALA A 1 435 ? -23.238 -2.638 35.002 1.00 81.81 435 ALA A N 1
ATOM 3231 C CA . ALA A 1 435 ? -24.575 -2.076 34.782 1.00 81.81 435 ALA A CA 1
ATOM 3232 C C . ALA A 1 435 ? -25.179 -2.493 33.428 1.00 81.81 435 ALA A C 1
ATOM 3234 O O . ALA A 1 435 ? -26.355 -2.240 33.172 1.00 81.81 435 ALA A O 1
ATOM 3235 N N . GLY A 1 436 ? -24.390 -3.149 32.571 1.00 81.38 436 GLY A N 1
ATOM 3236 C CA . GLY A 1 436 ? -24.773 -3.437 31.202 1.00 81.38 436 GLY A CA 1
ATOM 3237 C C . GLY A 1 436 ? -24.732 -2.199 30.300 1.00 81.38 436 GLY A C 1
ATOM 3238 O O . GLY A 1 436 ? -24.541 -1.073 30.754 1.00 81.38 436 GLY A O 1
ATOM 3239 N N . GLN A 1 437 ? -24.891 -2.404 28.994 1.00 81.38 437 GLN A N 1
ATOM 3240 C CA . GLN A 1 437 ? -24.962 -1.332 27.997 1.00 81.38 437 GLN A CA 1
ATOM 3241 C C . GLN A 1 437 ? -26.164 -1.575 27.082 1.00 81.38 437 GLN A C 1
ATOM 3243 O O . GLN A 1 437 ? -26.563 -2.719 26.893 1.00 81.38 437 GLN A O 1
ATOM 3248 N N . GLU A 1 438 ? -26.731 -0.506 26.517 1.00 80.44 438 GLU A N 1
ATOM 3249 C CA . GLU A 1 438 ? -27.804 -0.565 25.501 1.00 80.44 438 GLU A CA 1
ATOM 3250 C C . GLU A 1 438 ? -29.134 -1.201 25.965 1.00 80.44 438 GLU A C 1
ATOM 3252 O O . GLU A 1 438 ? -30.015 -1.484 25.151 1.00 80.44 438 GLU A O 1
ATOM 3257 N N . TYR A 1 439 ? -29.337 -1.372 27.275 1.00 80.62 439 TYR A N 1
ATOM 3258 C CA . TYR A 1 439 ? -30.611 -1.846 27.815 1.00 80.62 439 TYR A CA 1
ATOM 3259 C C . TYR A 1 439 ? -31.729 -0.829 27.557 1.00 80.62 439 TYR A C 1
ATOM 3261 O O . TYR A 1 439 ? -31.601 0.361 27.842 1.00 80.62 439 TYR A O 1
ATOM 3269 N N . THR A 1 440 ? -32.854 -1.324 27.043 1.00 82.25 440 THR A N 1
ATOM 3270 C CA . THR A 1 440 ? -34.107 -0.564 26.861 1.00 82.25 440 THR A CA 1
ATOM 3271 C C . THR A 1 440 ? -35.230 -1.059 27.775 1.00 82.25 440 THR A C 1
ATOM 3273 O O . THR A 1 440 ? -36.294 -0.446 27.854 1.00 82.25 440 THR A O 1
ATOM 3276 N N . SER A 1 441 ? -34.998 -2.176 28.468 1.00 82.19 441 SER A N 1
ATOM 3277 C CA . SER A 1 441 ? -35.862 -2.760 29.493 1.00 82.19 441 SER A CA 1
ATOM 3278 C C . SER A 1 441 ? -35.006 -3.592 30.457 1.00 82.19 441 SER A C 1
ATOM 3280 O O . SER A 1 441 ? -33.919 -4.032 30.084 1.00 82.19 441 SER A O 1
ATOM 3282 N N . ALA A 1 442 ? -35.471 -3.791 31.692 1.00 83.12 442 ALA A N 1
ATOM 3283 C CA . ALA A 1 442 ? -34.793 -4.610 32.696 1.00 83.12 442 ALA A CA 1
ATOM 3284 C C . ALA A 1 442 ? -35.822 -5.273 33.622 1.00 83.12 442 ALA A C 1
ATOM 3286 O O . ALA A 1 442 ? -36.824 -4.655 33.981 1.00 83.12 442 ALA A O 1
ATOM 3287 N N . THR A 1 443 ? -35.570 -6.528 34.005 1.00 82.25 443 THR A N 1
ATOM 3288 C CA . THR A 1 443 ? -36.398 -7.279 34.963 1.00 82.25 443 THR A CA 1
ATOM 3289 C C . THR A 1 443 ? -35.496 -7.828 36.068 1.00 82.25 443 THR A C 1
ATOM 3291 O O . THR A 1 443 ? -34.591 -8.603 35.761 1.00 82.25 443 THR A O 1
ATOM 3294 N N . PRO A 1 444 ? -35.695 -7.448 37.341 1.00 79.38 444 PRO A N 1
ATOM 3295 C CA . PRO A 1 444 ? -34.865 -7.937 38.431 1.00 79.38 444 PRO A CA 1
ATOM 3296 C C . PRO A 1 444 ? -35.395 -9.264 38.976 1.00 79.38 444 PRO A C 1
ATOM 3298 O O . PRO A 1 444 ? -36.601 -9.502 39.017 1.00 79.38 444 PRO A O 1
ATOM 3301 N N . THR A 1 445 ? -34.487 -10.102 39.472 1.00 79.88 445 THR A N 1
ATOM 3302 C CA . THR A 1 445 ? -34.834 -11.266 40.295 1.00 79.88 445 THR A CA 1
ATOM 3303 C C . THR A 1 445 ? -34.289 -11.037 41.698 1.00 79.88 445 THR A C 1
ATOM 3305 O O . THR A 1 445 ? -33.078 -10.943 41.878 1.00 79.88 445 THR A O 1
ATOM 3308 N N . ILE A 1 446 ? -35.171 -10.936 42.695 1.00 77.81 446 ILE A N 1
ATOM 3309 C CA . ILE A 1 446 ? -34.777 -10.818 44.105 1.00 77.81 446 ILE A CA 1
ATOM 3310 C C . ILE A 1 446 ? -34.943 -12.176 44.778 1.00 77.81 446 ILE A C 1
ATOM 3312 O O . ILE A 1 446 ? -36.020 -12.772 44.749 1.00 77.81 446 ILE A O 1
ATOM 3316 N N . SER A 1 447 ? -33.890 -12.633 45.443 1.00 79.25 447 SER A N 1
ATOM 3317 C CA . SER A 1 447 ? -33.909 -13.810 46.311 1.00 79.25 447 SER A CA 1
ATOM 3318 C C . SER A 1 447 ? -33.527 -13.424 47.742 1.00 79.25 447 SER A C 1
ATOM 3320 O O . SER A 1 447 ? -32.674 -12.562 47.931 1.00 79.25 447 SER A O 1
ATOM 3322 N N . GLY A 1 448 ? -34.102 -14.094 48.745 1.00 78.69 448 GLY A N 1
ATOM 3323 C CA . GLY A 1 448 ? -33.794 -13.862 50.163 1.00 78.69 448 GLY A CA 1
ATOM 3324 C C . GLY A 1 448 ? -34.706 -12.830 50.838 1.00 78.69 448 GLY A C 1
ATOM 3325 O O . GLY A 1 448 ? -35.886 -12.716 50.499 1.00 78.69 448 GLY A O 1
ATOM 3326 N N . SER A 1 449 ? -34.176 -12.103 51.827 1.00 68.12 449 SER A N 1
ATOM 3327 C CA . SER A 1 449 ? -34.904 -11.048 52.546 1.00 68.12 449 SER A CA 1
ATOM 3328 C C . SER A 1 449 ? -35.246 -9.901 51.591 1.00 68.12 449 SER A C 1
ATOM 3330 O O . SER A 1 449 ? -34.348 -9.239 51.080 1.00 68.12 449 SER A O 1
ATOM 3332 N N . GLY A 1 450 ? -36.538 -9.695 51.321 1.00 69.25 450 GLY A N 1
ATOM 3333 C 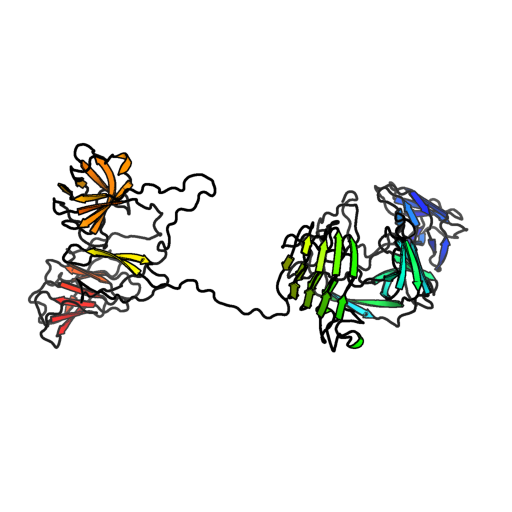CA . GLY A 1 450 ? -37.026 -8.792 50.267 1.00 69.25 450 GLY A CA 1
ATOM 3334 C C . GLY A 1 450 ? -37.709 -9.505 49.092 1.00 69.25 450 GLY A C 1
ATOM 3335 O O . GLY A 1 450 ? -38.144 -8.844 48.150 1.00 69.25 450 GLY A O 1
ATOM 3336 N N . TYR A 1 451 ? -37.837 -10.840 49.137 1.00 73.81 451 TYR A N 1
ATOM 3337 C CA . TYR A 1 451 ? -38.658 -11.598 48.189 1.00 73.81 451 TYR A CA 1
ATOM 3338 C C . TYR A 1 451 ? -40.084 -11.028 48.107 1.00 73.81 451 TYR A C 1
ATOM 3340 O O . TYR A 1 451 ? -40.741 -10.823 49.127 1.00 73.81 451 TYR A O 1
ATOM 3348 N N . GLY A 1 452 ? -40.552 -10.776 46.881 1.00 71.56 452 GLY A N 1
ATOM 3349 C CA . GLY A 1 452 ? -41.847 -10.148 46.610 1.00 71.56 452 GLY A CA 1
ATOM 3350 C C . GLY A 1 452 ? -41.818 -8.618 46.513 1.00 71.56 452 GLY A C 1
ATOM 3351 O O . GLY A 1 452 ? -42.855 -8.028 46.218 1.00 71.56 452 GLY A O 1
ATOM 3352 N N . ALA A 1 453 ? -40.666 -7.964 46.714 1.00 74.25 453 ALA A N 1
ATOM 3353 C CA . ALA A 1 453 ? -40.554 -6.535 46.442 1.00 74.25 453 ALA A CA 1
ATOM 3354 C C . ALA A 1 453 ? -40.731 -6.250 44.941 1.00 74.25 453 ALA A C 1
ATOM 3356 O O . ALA A 1 453 ? -40.164 -6.927 44.080 1.00 74.25 453 ALA A O 1
ATOM 3357 N N . VAL A 1 454 ? -41.535 -5.232 44.640 1.00 74.75 454 VAL A N 1
ATOM 3358 C CA . VAL A 1 454 ? -41.802 -4.781 43.274 1.00 74.75 454 VAL A CA 1
ATOM 3359 C C . VAL A 1 454 ? -40.793 -3.695 42.930 1.00 74.75 454 VAL A C 1
ATOM 3361 O O . VAL A 1 454 ? -40.798 -2.624 43.530 1.00 74.75 454 VAL A O 1
ATOM 3364 N N . ILE A 1 455 ? -39.925 -3.971 41.961 1.00 76.44 455 ILE A N 1
ATOM 3365 C CA . ILE A 1 455 ? -38.940 -3.013 41.453 1.00 76.44 455 ILE A CA 1
ATOM 3366 C C . ILE A 1 455 ? -39.387 -2.560 40.066 1.00 76.44 455 ILE A C 1
ATOM 3368 O O . ILE A 1 455 ? -39.724 -3.388 39.216 1.00 76.44 455 ILE A O 1
ATOM 3372 N N . LYS A 1 456 ? -39.332 -1.251 39.820 1.00 75.75 456 LYS A N 1
ATOM 3373 C CA . LYS A 1 456 ? -39.549 -0.655 38.499 1.00 75.75 456 LYS A CA 1
ATOM 3374 C C . LYS A 1 456 ? -38.263 0.033 38.037 1.00 75.75 456 LYS A C 1
ATOM 3376 O O . LYS A 1 456 ? -37.673 0.811 38.780 1.00 75.75 456 LYS A O 1
ATOM 3381 N N . TYR A 1 457 ? -37.846 -0.245 36.804 1.00 77.69 457 TYR A N 1
ATOM 3382 C CA . TYR A 1 457 ? -36.780 0.489 36.121 1.00 77.69 457 TYR A CA 1
ATOM 3383 C C . TYR A 1 457 ? -37.414 1.564 35.239 1.00 77.69 457 TYR A C 1
ATOM 3385 O O . TYR A 1 457 ? -37.819 1.294 34.110 1.00 77.69 457 TYR A O 1
ATOM 3393 N N . GLU A 1 458 ? -37.561 2.772 35.781 1.00 69.25 458 GLU A N 1
ATOM 3394 C CA . GLU A 1 458 ? -38.225 3.883 35.083 1.00 69.25 458 GLU A CA 1
ATOM 3395 C C . GLU A 1 458 ? -37.274 4.754 34.252 1.00 69.25 458 GLU A C 1
ATOM 3397 O O . GLU A 1 458 ? -37.729 5.554 33.430 1.00 69.25 458 GLU A O 1
ATOM 3402 N N . GLU A 1 459 ? -35.966 4.619 34.472 1.00 73.69 459 GLU A N 1
ATOM 3403 C CA . GLU A 1 459 ? -34.924 5.422 33.837 1.00 73.69 459 GLU A CA 1
ATOM 3404 C C . GLU A 1 459 ? -33.766 4.527 33.370 1.00 73.69 459 GLU A C 1
ATOM 3406 O O . GLU A 1 459 ? -33.260 3.700 34.127 1.00 73.69 459 GLU A O 1
ATOM 3411 N N . PHE A 1 460 ? -33.324 4.732 32.125 1.00 78.88 460 PHE A N 1
ATOM 3412 C CA . PHE A 1 460 ? -32.079 4.185 31.585 1.00 78.88 460 PHE A CA 1
ATOM 3413 C C . PHE A 1 460 ? -31.138 5.351 31.297 1.00 78.88 460 PHE A C 1
ATOM 3415 O O . PHE A 1 460 ? -31.458 6.220 30.479 1.00 78.88 460 PHE A O 1
ATOM 3422 N N . ARG A 1 461 ? -29.988 5.389 31.975 1.00 75.62 461 ARG A N 1
ATOM 3423 C CA . ARG A 1 461 ? -29.022 6.480 31.816 1.00 75.62 461 ARG A CA 1
ATOM 3424 C C . ARG A 1 461 ? -28.191 6.295 30.549 1.00 75.62 461 ARG A C 1
ATOM 3426 O O . ARG A 1 461 ? -27.742 5.191 30.248 1.00 75.62 461 ARG A O 1
ATOM 3433 N N . LYS A 1 462 ? -27.987 7.395 29.826 1.00 74.44 462 LYS A N 1
ATOM 3434 C CA . LYS A 1 462 ? -27.074 7.501 28.679 1.00 74.44 462 LYS A CA 1
ATOM 3435 C C . LYS A 1 462 ? -25.804 8.225 29.118 1.00 74.44 462 LYS A C 1
ATOM 3437 O O . LYS A 1 462 ? -25.843 8.958 30.102 1.00 74.44 462 LYS A O 1
ATOM 3442 N N . ASP A 1 463 ? -24.703 7.978 28.413 1.00 75.44 463 ASP A N 1
ATOM 3443 C CA . ASP A 1 463 ? -23.390 8.586 28.685 1.00 75.44 463 ASP A CA 1
ATOM 3444 C C . ASP A 1 463 ? -22.893 8.367 30.128 1.00 75.44 463 ASP A C 1
ATOM 3446 O O . ASP A 1 463 ? -22.202 9.197 30.717 1.00 75.44 463 ASP A O 1
ATOM 3450 N N . ALA A 1 464 ? -23.267 7.227 30.717 1.00 76.75 464 ALA A N 1
ATOM 3451 C CA . ALA A 1 464 ? -22.793 6.811 32.028 1.00 76.75 464 ALA A CA 1
ATOM 3452 C C . ALA A 1 464 ? -21.364 6.251 31.947 1.00 76.75 464 ALA A C 1
ATOM 3454 O O . ALA A 1 464 ? -20.939 5.712 30.924 1.00 76.75 464 ALA A O 1
ATOM 3455 N N . ILE A 1 465 ? -20.637 6.333 33.060 1.00 78.81 465 ILE A N 1
ATOM 3456 C CA . ILE A 1 465 ? -19.290 5.770 33.182 1.00 78.81 465 ILE A CA 1
ATOM 3457 C C . ILE A 1 465 ? -19.377 4.241 33.100 1.00 78.81 465 ILE A C 1
ATOM 3459 O O . ILE A 1 465 ? -20.038 3.613 33.927 1.00 78.81 465 ILE A O 1
ATOM 3463 N N . SER A 1 466 ? -18.698 3.643 32.117 1.00 76.75 466 SER A N 1
ATOM 3464 C CA . SER A 1 466 ? -18.648 2.186 31.939 1.00 76.75 466 SER A CA 1
ATOM 3465 C C . SER A 1 466 ? -17.452 1.527 32.626 1.00 76.75 466 SER A C 1
ATOM 3467 O O . SER A 1 466 ? -17.546 0.377 33.038 1.00 76.75 466 SER A O 1
ATOM 3469 N N . GLU A 1 467 ? -16.323 2.231 32.731 1.00 78.12 467 GLU A N 1
ATOM 3470 C CA . GLU A 1 467 ? -15.106 1.737 33.376 1.00 78.12 467 GLU A CA 1
ATOM 3471 C C . GLU A 1 467 ? -14.282 2.913 33.912 1.00 78.12 467 GLU A C 1
ATOM 3473 O O . GLU A 1 467 ? -14.144 3.940 33.247 1.00 78.12 467 GLU A O 1
ATOM 3478 N N . VAL A 1 468 ? -13.704 2.741 35.103 1.00 79.88 468 VAL A N 1
ATOM 3479 C CA . VAL A 1 468 ? -12.629 3.591 35.627 1.00 79.88 468 VAL A CA 1
ATOM 3480 C C . VAL A 1 468 ? -11.441 2.680 35.893 1.00 79.88 468 VAL A C 1
ATOM 3482 O O . VAL A 1 468 ? -11.552 1.729 36.667 1.00 79.88 468 VAL A O 1
ATOM 3485 N N . ARG A 1 469 ? -10.307 2.949 35.244 1.00 77.31 469 ARG A N 1
ATOM 3486 C CA . ARG A 1 469 ? -9.097 2.130 35.356 1.00 77.31 469 ARG A CA 1
ATOM 3487 C C . ARG A 1 469 ? -7.895 3.004 35.688 1.00 77.31 469 ARG A C 1
ATOM 3489 O O . ARG A 1 469 ? -7.702 4.049 35.076 1.00 77.31 469 ARG A O 1
ATOM 3496 N N . ILE A 1 470 ? -7.060 2.530 36.609 1.00 77.88 470 ILE A N 1
ATOM 3497 C CA . ILE A 1 470 ? -5.687 3.018 36.752 1.00 77.88 470 ILE A CA 1
ATOM 3498 C C . ILE A 1 470 ? -4.826 2.246 35.760 1.00 77.88 470 ILE A C 1
ATOM 3500 O O . ILE A 1 470 ? -4.756 1.018 35.820 1.00 77.88 470 ILE A O 1
ATOM 3504 N N . THR A 1 471 ? -4.206 2.954 34.826 1.00 78.25 471 THR A N 1
ATOM 3505 C CA . THR A 1 471 ? -3.262 2.365 33.878 1.00 78.25 471 THR A CA 1
ATOM 3506 C C . THR A 1 471 ? -1.859 2.343 34.466 1.00 78.25 471 THR A C 1
ATOM 3508 O O . THR A 1 471 ? -1.507 3.186 35.293 1.00 78.25 471 THR A O 1
ATOM 3511 N N . ASP A 1 472 ? -1.058 1.377 34.021 1.00 75.94 472 ASP A N 1
ATOM 3512 C CA . ASP A 1 472 ? 0.381 1.380 34.265 1.00 75.94 472 ASP A CA 1
ATOM 3513 C C . ASP A 1 472 ? 0.967 2.707 33.734 1.00 75.94 472 ASP A C 1
ATOM 3515 O O . ASP A 1 472 ? 0.638 3.088 32.604 1.00 75.94 472 ASP A O 1
ATOM 3519 N N . PRO A 1 473 ? 1.773 3.442 34.524 1.00 78.31 473 PRO A N 1
ATOM 3520 C CA . PRO A 1 473 ? 2.477 4.630 34.044 1.00 78.31 473 PRO A CA 1
ATOM 3521 C C . PRO A 1 473 ? 3.430 4.350 32.865 1.00 78.31 473 PRO A C 1
ATOM 3523 O O . PRO A 1 473 ? 3.884 5.298 32.223 1.00 78.31 473 PRO A O 1
ATOM 3526 N N . GLY A 1 474 ? 3.695 3.082 32.528 1.00 77.19 474 GLY A N 1
ATOM 3527 C CA . GLY A 1 474 ? 4.573 2.697 31.419 1.00 77.19 474 GLY A CA 1
ATOM 3528 C C . GLY A 1 474 ? 6.052 2.847 31.771 1.00 77.19 474 GLY A C 1
ATOM 3529 O O . GLY A 1 474 ? 6.912 2.850 30.890 1.00 77.19 474 GLY A O 1
ATOM 3530 N N . ASP A 1 475 ? 6.339 2.982 33.062 1.00 78.94 475 ASP A N 1
ATOM 3531 C CA . ASP A 1 475 ? 7.661 3.099 33.650 1.00 78.94 475 ASP A CA 1
ATOM 3532 C C . ASP A 1 475 ? 7.745 2.235 34.923 1.00 78.94 475 ASP A C 1
ATOM 3534 O O . ASP A 1 475 ? 6.787 1.585 35.332 1.00 78.94 475 ASP A O 1
ATOM 3538 N N . SER A 1 476 ? 8.913 2.196 35.566 1.00 79.19 476 SER A N 1
ATOM 3539 C CA . SER A 1 476 ? 9.092 1.440 36.815 1.00 79.19 476 SER A CA 1
ATOM 3540 C C . SER A 1 476 ? 8.503 2.143 38.048 1.00 79.19 476 SER A C 1
ATOM 3542 O O . SER A 1 476 ? 8.849 1.771 39.174 1.00 79.19 476 SER A O 1
ATOM 3544 N N . SER A 1 477 ? 7.692 3.193 37.880 1.00 81.19 477 SER A N 1
ATOM 3545 C CA . SER A 1 477 ? 7.038 3.859 39.002 1.00 81.19 477 SER A CA 1
ATOM 3546 C C . SER A 1 477 ? 5.797 3.088 39.440 1.00 81.19 477 SER A C 1
ATOM 3548 O O . SER A 1 477 ? 5.178 2.327 38.697 1.00 81.19 477 SER A O 1
ATOM 3550 N N . THR A 1 478 ? 5.441 3.244 40.708 1.00 74.44 478 THR A N 1
ATOM 3551 C CA . THR A 1 478 ? 4.271 2.573 41.250 1.00 74.44 478 THR A CA 1
ATOM 3552 C C . THR A 1 478 ? 3.011 3.226 40.693 1.00 74.44 478 THR A C 1
ATOM 3554 O O . THR A 1 478 ? 2.807 4.426 40.887 1.00 74.44 478 THR A O 1
ATOM 3557 N N . SER A 1 479 ? 2.139 2.446 40.048 1.00 75.00 479 SER A N 1
ATOM 3558 C CA . SER A 1 479 ? 0.816 2.934 39.652 1.00 75.00 479 SER A CA 1
ATOM 3559 C C . SER A 1 479 ? 0.095 3.551 40.859 1.00 75.00 479 SER A C 1
ATOM 3561 O O . SER A 1 479 ? 0.212 3.068 41.990 1.00 75.00 479 SER A O 1
ATOM 3563 N N . GLY A 1 480 ? -0.642 4.641 40.627 1.00 70.19 480 GLY A N 1
ATOM 3564 C CA . GLY A 1 480 ? -1.422 5.299 41.677 1.00 70.19 480 GLY A CA 1
ATOM 3565 C C . GLY A 1 480 ? -2.472 4.372 42.310 1.00 70.19 480 GLY A C 1
ATOM 3566 O O . GLY A 1 480 ? -2.751 3.289 41.810 1.00 70.19 480 GLY A O 1
ATOM 3567 N N . GLY A 1 481 ? -3.078 4.797 43.422 1.00 68.31 481 GLY A N 1
ATOM 3568 C CA . GLY A 1 481 ? -4.196 4.074 44.053 1.00 68.31 481 GLY A CA 1
ATOM 3569 C C . GLY A 1 481 ? -3.822 3.006 45.090 1.00 68.31 481 GLY A C 1
ATOM 3570 O O . GLY A 1 481 ? -4.710 2.411 45.693 1.00 68.31 481 GLY A O 1
ATOM 3571 N N . LEU A 1 482 ? -2.539 2.767 45.377 1.00 66.81 482 LEU A N 1
ATOM 3572 C CA . LEU A 1 482 ? -2.159 1.925 46.519 1.00 66.81 482 LEU A CA 1
ATOM 3573 C C . LEU A 1 482 ? -2.558 2.572 47.853 1.00 66.81 482 LEU A C 1
ATOM 3575 O O . LEU A 1 482 ? -2.301 3.751 48.083 1.00 66.81 482 LEU A O 1
ATOM 3579 N N . GLY A 1 483 ? -3.145 1.774 48.752 1.00 67.44 483 GLY A N 1
ATOM 3580 C CA . GLY A 1 483 ? -3.526 2.219 50.097 1.00 67.44 483 GLY A CA 1
ATOM 3581 C C . GLY A 1 483 ? -4.890 2.909 50.189 1.00 67.44 483 GLY A C 1
ATOM 3582 O O . GLY A 1 483 ? -5.078 3.750 51.068 1.00 67.44 483 GLY A O 1
ATOM 3583 N N . TYR A 1 484 ? -5.838 2.575 49.303 1.00 73.31 484 TYR A N 1
ATOM 3584 C CA . TYR A 1 484 ? -7.208 3.092 49.366 1.00 73.31 484 TYR A CA 1
ATOM 3585 C C . TYR A 1 484 ? -7.791 3.023 50.783 1.00 73.31 484 TYR A C 1
ATOM 3587 O O . TYR A 1 484 ? -7.829 1.968 51.417 1.00 73.31 484 TYR A O 1
ATOM 3595 N N . THR A 1 485 ? -8.249 4.172 51.279 1.00 80.94 485 THR A N 1
ATOM 3596 C CA . THR A 1 485 ? -8.881 4.277 52.595 1.00 80.94 485 THR A CA 1
ATOM 3597 C C . THR A 1 485 ? -10.318 3.786 52.491 1.00 80.94 485 THR A C 1
ATOM 3599 O O . THR A 1 485 ? -11.121 4.420 51.819 1.00 80.94 485 THR A O 1
ATOM 3602 N N . TYR A 1 486 ? -10.644 2.679 53.159 1.00 89.56 486 TYR A N 1
ATOM 3603 C CA . TYR A 1 486 ? -12.024 2.260 53.400 1.00 89.56 486 TYR A CA 1
ATOM 3604 C C . TYR A 1 486 ? -12.225 2.071 54.902 1.00 89.56 486 TYR A C 1
ATOM 3606 O O . TYR A 1 486 ? -11.625 1.177 55.505 1.00 89.56 486 TYR A O 1
ATOM 3614 N N . LYS A 1 487 ? -13.037 2.928 55.524 1.00 91.56 487 LYS A N 1
ATOM 3615 C CA . LYS A 1 487 ? -13.293 2.886 56.973 1.00 91.56 487 LYS A CA 1
ATOM 3616 C C . LYS A 1 487 ? -14.777 2.832 57.259 1.00 91.56 487 LYS A C 1
ATOM 3618 O O . LYS A 1 487 ? -15.501 3.708 56.817 1.00 91.56 487 LYS A O 1
ATOM 3623 N N . LEU A 1 488 ? -15.207 1.855 58.053 1.00 94.12 488 LEU A N 1
ATOM 3624 C CA . LEU A 1 488 ? -16.600 1.687 58.457 1.00 94.12 488 LEU A CA 1
ATOM 3625 C C . LEU A 1 488 ? -16.731 1.810 59.976 1.00 94.12 488 LEU A C 1
ATOM 3627 O O . LEU A 1 488 ? -16.006 1.141 60.714 1.00 94.12 488 LEU A O 1
ATOM 3631 N N . ASN A 1 489 ? -17.647 2.652 60.453 1.00 95.00 489 ASN A N 1
ATOM 3632 C CA . ASN A 1 489 ? -17.889 2.825 61.888 1.00 95.00 489 ASN A CA 1
ATOM 3633 C C . ASN A 1 489 ? -19.302 3.372 62.164 1.00 95.00 489 ASN A C 1
ATOM 3635 O O . ASN A 1 489 ? -20.129 3.485 61.258 1.00 95.00 489 ASN A O 1
ATOM 3639 N N . THR A 1 490 ? -19.580 3.689 63.426 1.00 96.44 490 THR A N 1
ATOM 3640 C CA . THR A 1 490 ? -20.848 4.262 63.888 1.00 96.44 490 THR A CA 1
ATOM 3641 C C . THR A 1 490 ? -20.640 5.704 64.349 1.00 96.44 490 THR A C 1
ATOM 3643 O O . THR A 1 490 ? -19.694 6.001 65.085 1.00 96.44 490 THR A O 1
ATOM 3646 N N . ALA A 1 491 ? -21.515 6.606 63.909 1.00 97.00 491 ALA A N 1
ATOM 3647 C CA . ALA A 1 491 ? -21.460 8.020 64.258 1.00 97.00 491 ALA A CA 1
ATOM 3648 C C . ALA A 1 491 ? -21.793 8.253 65.738 1.00 97.00 491 ALA A C 1
ATOM 3650 O O . ALA A 1 491 ? -22.402 7.414 66.401 1.00 97.00 491 ALA A O 1
ATOM 3651 N N . GLN A 1 492 ? -21.403 9.416 66.253 1.00 96.81 492 GLN A N 1
ATOM 3652 C CA . GLN A 1 492 ? -21.797 9.892 67.585 1.00 96.81 492 GLN A CA 1
ATOM 3653 C C . GLN A 1 492 ? -22.932 10.929 67.522 1.00 96.81 492 GLN A C 1
ATOM 3655 O O . GLN A 1 492 ? -23.537 11.243 68.544 1.00 96.81 492 GLN A O 1
ATOM 3660 N N . GLY A 1 493 ? -23.229 11.449 66.329 1.00 96.56 493 GLY A N 1
ATOM 3661 C CA . GLY A 1 493 ? -24.259 12.451 66.069 1.00 96.56 493 GLY A CA 1
ATOM 3662 C C . GLY A 1 493 ? -24.037 13.148 64.725 1.00 96.56 493 GLY A C 1
ATOM 3663 O O . GLY A 1 493 ? -23.113 12.793 63.991 1.00 96.56 493 GLY A O 1
ATOM 3664 N N . GLY A 1 494 ? -24.863 14.142 64.407 1.00 96.50 494 GLY A N 1
ATOM 3665 C CA . GLY A 1 494 ? -24.713 14.977 63.213 1.00 96.50 494 GLY A CA 1
ATOM 3666 C C . GLY A 1 494 ? -25.999 15.702 62.834 1.00 96.50 494 GLY A C 1
ATOM 3667 O O . GLY A 1 494 ? -27.032 15.553 63.493 1.00 96.50 494 GLY A O 1
ATOM 3668 N N . ASP A 1 495 ? -25.931 16.470 61.756 1.00 96.19 495 ASP A N 1
ATOM 3669 C CA . ASP A 1 495 ? -27.036 17.272 61.236 1.00 96.19 495 ASP A CA 1
ATOM 3670 C C . ASP A 1 495 ? -27.045 17.306 59.697 1.00 96.19 495 ASP A C 1
ATOM 3672 O O . ASP A 1 495 ? -26.374 16.519 59.024 1.00 96.19 495 ASP A O 1
ATOM 3676 N N . SER A 1 496 ? -27.809 18.235 59.119 1.00 94.06 496 SER A N 1
ATOM 3677 C CA . SER A 1 496 ? -27.928 18.416 57.669 1.00 94.06 496 SER A CA 1
ATOM 3678 C C . SER A 1 496 ? -26.623 18.771 56.946 1.00 94.06 496 SER A C 1
ATOM 3680 O O . SER A 1 496 ? -26.625 18.786 55.719 1.00 94.06 496 SER A O 1
ATOM 3682 N N . THR A 1 497 ? -25.544 19.090 57.662 1.00 96.75 497 THR A N 1
ATOM 3683 C CA . THR A 1 497 ? -24.249 19.530 57.108 1.00 96.75 497 THR A CA 1
ATOM 3684 C C . THR A 1 497 ? -23.035 18.868 57.755 1.00 96.75 497 THR A C 1
ATOM 3686 O O . THR A 1 497 ? -21.921 19.015 57.255 1.00 96.75 497 THR A O 1
ATOM 3689 N N . THR A 1 498 ? -23.220 18.138 58.856 1.00 97.25 498 THR A N 1
ATOM 3690 C CA . THR A 1 498 ? -22.120 17.568 59.636 1.00 97.25 498 THR A CA 1
ATOM 3691 C C . THR A 1 498 ? -22.394 16.145 60.101 1.00 97.25 498 THR A C 1
ATOM 3693 O O . THR A 1 498 ? -23.539 15.711 60.234 1.00 97.25 498 THR A O 1
ATOM 3696 N N . ILE A 1 499 ? -21.318 15.422 60.402 1.00 98.00 499 ILE A N 1
ATOM 3697 C CA . ILE A 1 499 ? -21.360 14.138 61.105 1.00 98.00 499 ILE A CA 1
ATOM 3698 C C . ILE A 1 499 ? -20.200 14.055 62.091 1.00 98.00 499 ILE A C 1
ATOM 3700 O O . ILE A 1 499 ? -19.061 14.379 61.757 1.00 98.00 499 ILE A O 1
ATOM 3704 N N . THR A 1 500 ? -20.478 13.604 63.310 1.00 97.56 500 THR A N 1
ATOM 3705 C CA . THR A 1 500 ? -19.450 13.333 64.317 1.00 97.56 500 THR A CA 1
ATOM 3706 C C . THR A 1 500 ? -19.004 11.884 64.185 1.00 97.56 500 THR A C 1
ATOM 3708 O O . THR A 1 500 ? -19.765 10.958 64.485 1.00 97.56 500 THR A O 1
ATOM 3711 N N . LEU A 1 501 ? -17.770 11.685 63.724 1.00 96.25 501 LEU A N 1
ATOM 3712 C CA . LEU A 1 501 ? -17.165 10.369 63.548 1.00 96.25 501 LEU A CA 1
ATOM 3713 C C . LEU A 1 501 ? -16.952 9.660 64.894 1.00 96.25 501 LEU A C 1
ATOM 3715 O O . LEU A 1 501 ? -16.953 10.268 65.966 1.00 96.25 501 LEU A O 1
ATOM 3719 N N . SER A 1 502 ? -16.754 8.344 64.836 1.00 94.81 502 SER A N 1
ATOM 3720 C CA . SER A 1 502 ? -16.511 7.517 66.017 1.00 94.81 502 SER A CA 1
ATOM 3721 C C . SER A 1 502 ? -15.284 7.980 66.803 1.00 94.81 502 SER A C 1
ATOM 3723 O O . SER A 1 502 ? -14.206 8.179 66.242 1.00 94.81 502 SER A O 1
ATOM 3725 N N . ALA A 1 503 ? -15.413 8.055 68.129 1.00 90.94 503 ALA A N 1
ATOM 3726 C CA . ALA A 1 503 ? -14.293 8.369 69.017 1.00 90.94 503 ALA A CA 1
ATOM 3727 C C . ALA A 1 503 ? -13.170 7.311 68.968 1.00 90.94 503 ALA A C 1
ATOM 3729 O O . ALA A 1 503 ? -12.037 7.604 69.343 1.00 90.94 503 ALA A O 1
ATOM 3730 N N . ALA A 1 504 ? -13.469 6.100 68.481 1.00 89.75 504 ALA A N 1
ATOM 3731 C CA . ALA A 1 504 ? -12.483 5.042 68.273 1.00 89.75 504 ALA A CA 1
ATOM 3732 C C . ALA A 1 504 ? -11.552 5.302 67.073 1.00 89.75 504 ALA A C 1
ATOM 3734 O O . ALA A 1 504 ? -10.565 4.589 66.906 1.00 89.75 504 ALA A O 1
ATOM 3735 N N . ASP A 1 505 ? -11.843 6.298 66.230 1.00 88.75 505 ASP A N 1
ATOM 3736 C CA . ASP A 1 505 ? -10.973 6.659 65.115 1.00 88.75 505 ASP A CA 1
ATOM 3737 C C . ASP A 1 505 ? -9.775 7.499 65.587 1.00 88.75 505 ASP A C 1
ATOM 3739 O O . ASP A 1 505 ? -9.841 8.728 65.737 1.00 88.75 505 ASP A O 1
ATOM 3743 N N . THR A 1 506 ? -8.663 6.807 65.842 1.00 87.81 506 THR A N 1
ATOM 3744 C CA . THR A 1 506 ? -7.398 7.393 66.314 1.00 87.81 506 THR A CA 1
ATOM 3745 C C . THR A 1 506 ? -6.429 7.758 65.192 1.00 87.81 506 THR A C 1
ATOM 3747 O O . THR A 1 506 ? -5.438 8.434 65.448 1.00 87.81 506 THR A O 1
ATOM 3750 N N . GLU A 1 507 ? -6.693 7.318 63.963 1.00 85.12 507 GLU A N 1
ATOM 3751 C CA . GLU A 1 507 ? -5.786 7.482 62.816 1.00 85.12 507 GLU A CA 1
ATOM 3752 C C . GLU A 1 507 ? -6.256 8.566 61.834 1.00 85.12 507 GLU A C 1
ATOM 3754 O O . GLU A 1 507 ? -5.495 8.990 60.965 1.00 85.12 507 GLU A O 1
ATOM 3759 N N . GLY A 1 508 ? -7.514 9.004 61.938 1.00 84.44 508 GLY A N 1
ATOM 3760 C CA . GLY A 1 508 ? -8.073 10.045 61.083 1.00 84.44 508 GLY A CA 1
ATOM 3761 C C . GLY A 1 508 ? -7.341 11.380 61.213 1.00 84.44 508 GLY A C 1
ATOM 3762 O O . GLY A 1 508 ? -7.150 11.900 62.314 1.00 84.44 508 GLY A O 1
ATOM 3763 N N . THR A 1 509 ? -6.985 11.972 60.074 1.00 89.88 509 THR A N 1
ATOM 3764 C CA . THR A 1 509 ? -6.457 13.339 59.982 1.00 89.88 509 THR A CA 1
ATOM 3765 C C . THR A 1 509 ? -7.246 14.127 58.944 1.00 89.88 509 THR A C 1
ATOM 3767 O O . THR A 1 509 ? -7.834 13.543 58.033 1.00 89.88 509 THR A O 1
ATOM 3770 N N . ALA A 1 510 ? -7.234 15.460 59.043 1.00 89.12 510 ALA A N 1
ATOM 3771 C CA . ALA A 1 510 ? -7.909 16.313 58.066 1.00 89.12 510 ALA A CA 1
ATOM 3772 C C . ALA A 1 510 ? -7.402 16.074 56.633 1.00 89.12 510 ALA A C 1
ATOM 3774 O O . ALA A 1 510 ? -8.189 16.058 55.696 1.00 89.12 510 ALA A O 1
ATOM 3775 N N . VAL A 1 511 ? -6.097 15.838 56.460 1.00 88.50 511 VAL A N 1
ATOM 3776 C CA . VAL A 1 511 ? -5.494 15.562 55.145 1.00 88.50 511 VAL A CA 1
ATOM 3777 C C . VAL A 1 511 ? -5.934 14.206 54.595 1.00 88.50 511 VAL A C 1
ATOM 3779 O O . VAL A 1 511 ? -6.128 14.085 53.391 1.00 88.50 511 VAL A O 1
ATOM 3782 N N . LEU A 1 512 ? -6.107 13.204 55.461 1.00 88.94 512 LEU A N 1
ATOM 3783 C CA . LEU A 1 512 ? -6.508 11.864 55.039 1.00 88.94 512 LEU A CA 1
ATOM 3784 C C . LEU A 1 512 ? -7.963 11.825 54.553 1.00 88.94 512 LEU A C 1
ATOM 3786 O O . LEU A 1 512 ? -8.247 11.147 53.574 1.00 88.94 512 LEU A O 1
ATOM 3790 N N . TYR A 1 513 ? -8.871 12.537 55.228 1.00 91.94 513 TYR A N 1
ATOM 3791 C CA . TYR A 1 513 ? -10.310 12.454 54.942 1.00 91.94 513 TYR A CA 1
ATOM 3792 C C . TYR A 1 513 ? -10.834 13.535 54.008 1.00 91.94 513 TYR A C 1
ATOM 3794 O O . TYR A 1 513 ? -11.848 13.318 53.348 1.00 91.94 513 TYR A O 1
ATOM 3802 N N . ARG A 1 514 ? -10.170 14.690 53.913 1.00 92.44 514 ARG A N 1
ATOM 3803 C CA . ARG A 1 514 ? -10.616 15.750 53.007 1.00 92.44 514 ARG A CA 1
ATOM 3804 C C . ARG A 1 514 ? -10.682 15.230 51.568 1.00 92.44 514 ARG A C 1
ATOM 3806 O O . ARG A 1 514 ? -9.769 14.558 51.096 1.00 92.44 514 ARG A O 1
ATOM 3813 N N . ASN A 1 515 ? -11.764 15.576 50.877 1.00 91.69 515 ASN A N 1
ATOM 3814 C CA . ASN A 1 515 ? -12.134 15.146 49.524 1.00 91.69 515 ASN A CA 1
ATOM 3815 C C . ASN A 1 515 ? -12.555 13.675 49.369 1.00 91.69 515 ASN A C 1
ATOM 3817 O O . ASN A 1 515 ? -12.977 13.303 48.269 1.00 91.69 515 ASN A O 1
ATOM 3821 N N . GLN A 1 516 ? -12.501 12.858 50.425 1.00 93.44 516 GLN A N 1
ATOM 3822 C CA . GLN A 1 516 ? -13.081 11.514 50.406 1.00 93.44 516 GLN A CA 1
ATOM 3823 C C . GLN A 1 516 ? -14.610 11.582 50.491 1.00 93.44 516 GLN A C 1
ATOM 3825 O O . GLN A 1 516 ? -15.184 12.565 50.976 1.00 93.44 516 GLN A O 1
ATOM 3830 N N . ARG A 1 517 ? -15.269 10.533 49.998 1.00 95.00 517 ARG A N 1
ATOM 3831 C CA . ARG A 1 517 ? -16.715 10.374 50.119 1.00 95.00 517 ARG A CA 1
ATOM 3832 C C . ARG A 1 517 ? -17.031 9.749 51.470 1.00 95.00 517 ARG A C 1
ATOM 3834 O O . ARG A 1 517 ? -16.362 8.811 51.897 1.00 95.00 517 ARG A O 1
ATOM 3841 N N . ILE A 1 518 ? -18.076 10.248 52.115 1.00 96.12 518 ILE A N 1
ATOM 3842 C CA . ILE A 1 518 ? -18.711 9.602 53.257 1.00 96.12 518 ILE A CA 1
ATOM 3843 C C . ILE A 1 518 ? -20.120 9.159 52.869 1.00 96.12 518 ILE A C 1
ATOM 3845 O O . ILE A 1 518 ? -20.880 9.942 52.299 1.00 96.12 518 ILE A O 1
ATOM 3849 N N . VAL A 1 519 ? -20.460 7.904 53.157 1.00 95.19 519 VAL A N 1
ATOM 3850 C CA . VAL A 1 519 ? -21.769 7.302 52.863 1.00 95.19 519 VAL A CA 1
ATOM 3851 C C . VAL A 1 519 ? -22.376 6.783 54.157 1.00 95.19 519 VAL A C 1
ATOM 3853 O O . VAL A 1 519 ? -21.719 6.067 54.910 1.00 95.19 519 VAL A O 1
ATOM 3856 N N . ILE A 1 520 ? -23.633 7.116 54.431 1.00 95.31 520 ILE A N 1
ATOM 3857 C CA . ILE A 1 520 ? -24.395 6.538 55.537 1.00 95.31 520 ILE A CA 1
ATOM 3858 C C . ILE A 1 520 ? -24.994 5.214 55.063 1.00 95.31 520 ILE A C 1
ATOM 3860 O O . ILE A 1 520 ? -26.014 5.175 54.378 1.00 95.31 520 ILE A O 1
ATOM 3864 N N . VAL A 1 521 ? -24.346 4.118 55.444 1.00 92.38 521 VAL A N 1
ATOM 3865 C CA . VAL A 1 521 ? -24.664 2.746 55.013 1.00 92.38 521 VAL A CA 1
ATOM 3866 C C . VAL A 1 521 ? -25.737 2.066 55.873 1.00 92.38 521 VAL A C 1
ATOM 3868 O O . VAL A 1 521 ? -26.121 0.929 55.615 1.00 92.38 521 VAL A O 1
ATOM 3871 N N . GLY A 1 522 ? -26.212 2.713 56.943 1.00 91.00 522 GLY A N 1
ATOM 3872 C CA . GLY A 1 522 ? -27.281 2.164 57.779 1.00 91.00 522 GLY A CA 1
ATOM 3873 C C . GLY A 1 522 ? -27.686 3.057 58.950 1.00 91.00 522 GLY A C 1
ATOM 3874 O O . GLY A 1 522 ? -26.975 3.991 59.308 1.00 91.00 522 GLY A O 1
ATOM 3875 N N . GLY A 1 523 ? -28.825 2.738 59.570 1.00 92.19 523 GLY A N 1
ATOM 3876 C CA . GLY A 1 523 ? -29.384 3.509 60.683 1.00 92.19 523 GLY A CA 1
ATOM 3877 C C . GLY A 1 523 ? -30.061 4.805 60.241 1.00 92.19 523 GLY A C 1
ATOM 3878 O O . GLY A 1 523 ? -30.548 4.916 59.113 1.00 92.19 523 GLY A O 1
ATOM 3879 N N . LYS A 1 524 ? -30.122 5.784 61.143 1.00 92.50 524 LYS A N 1
ATOM 3880 C CA . LYS A 1 524 ? -30.703 7.095 60.848 1.00 92.50 524 LYS A CA 1
ATOM 3881 C C . LYS A 1 524 ? -29.897 7.816 59.755 1.00 92.50 524 LYS A C 1
ATOM 3883 O O . LYS A 1 524 ? -28.679 7.881 59.832 1.00 92.50 524 LYS A O 1
ATOM 3888 N N . GLY A 1 525 ? -30.573 8.314 58.716 1.00 92.50 525 GLY A N 1
ATOM 3889 C CA . GLY A 1 525 ? -29.928 8.936 57.548 1.00 92.50 525 GLY A CA 1
ATOM 3890 C C . GLY A 1 525 ? -29.367 7.960 56.501 1.00 92.50 525 GLY A C 1
ATOM 3891 O O . GLY A 1 525 ? -28.658 8.398 55.599 1.00 92.50 525 GLY A O 1
ATOM 3892 N N . ALA A 1 526 ? -29.655 6.652 56.598 1.00 93.19 526 ALA A N 1
ATOM 3893 C CA . ALA A 1 526 ? -29.205 5.655 55.620 1.00 93.19 526 ALA A CA 1
ATOM 3894 C C . ALA A 1 526 ? -29.541 6.049 54.173 1.00 93.19 526 ALA A C 1
ATOM 3896 O O . ALA A 1 526 ? -30.672 6.429 53.878 1.00 93.19 526 ALA A O 1
ATOM 3897 N N . GLY A 1 527 ? -28.555 5.917 53.285 1.00 91.62 527 GLY A N 1
ATOM 3898 C CA . GLY A 1 527 ? -28.635 6.329 51.884 1.00 91.62 527 GLY A CA 1
ATOM 3899 C C . GLY A 1 527 ? -28.128 7.746 51.614 1.00 91.62 527 GLY A C 1
ATOM 3900 O O . GLY A 1 527 ? -28.012 8.125 50.449 1.00 91.62 527 GLY A O 1
ATOM 3901 N N . GLN A 1 528 ? -27.793 8.527 52.644 1.00 95.44 528 GLN A N 1
ATOM 3902 C CA . GLN A 1 528 ? -27.142 9.823 52.460 1.00 95.44 528 GLN A CA 1
ATOM 3903 C C . GLN A 1 528 ? -25.660 9.677 52.134 1.00 95.44 528 GLN A C 1
ATOM 3905 O O . GLN A 1 528 ? -24.975 8.829 52.701 1.00 95.44 528 GLN A O 1
ATOM 3910 N N . TYR A 1 529 ? -25.144 10.544 51.270 1.00 95.88 529 TYR A N 1
ATOM 3911 C CA . TYR A 1 529 ? -23.717 10.634 50.989 1.00 95.88 529 TYR A CA 1
ATOM 3912 C C . TYR A 1 529 ? -23.281 12.079 50.733 1.00 95.88 529 TYR A C 1
ATOM 3914 O O . TYR A 1 529 ? -24.103 12.962 50.476 1.00 95.88 529 TYR A O 1
ATOM 3922 N N . GLY A 1 530 ? -21.978 12.319 50.817 1.00 96.00 530 GLY A N 1
ATOM 3923 C CA . GLY A 1 530 ? -21.374 13.597 50.465 1.00 96.00 530 GLY A CA 1
ATOM 3924 C C . GLY A 1 530 ? -19.853 13.541 50.506 1.00 96.00 530 GLY A C 1
ATOM 3925 O O . GLY A 1 530 ? -19.254 12.534 50.883 1.00 96.00 530 GLY A O 1
ATOM 3926 N N . THR A 1 531 ? -19.222 14.644 50.128 1.00 96.06 531 THR A N 1
ATOM 3927 C CA . THR A 1 531 ? -17.777 14.840 50.243 1.00 96.06 531 THR A CA 1
ATOM 3928 C C . THR A 1 531 ? -17.429 15.458 51.591 1.00 96.06 531 THR A C 1
ATOM 3930 O O . THR A 1 531 ? -18.020 16.461 51.991 1.00 96.06 531 THR A O 1
ATOM 3933 N N . ILE A 1 532 ? -16.407 14.918 52.255 1.00 96.19 532 ILE A N 1
ATOM 3934 C CA . ILE A 1 532 ? -15.819 15.526 53.451 1.00 96.19 532 ILE A CA 1
ATOM 3935 C C . ILE A 1 532 ? -14.983 16.739 53.025 1.00 96.19 532 ILE A C 1
ATOM 3937 O O . ILE A 1 532 ? -13.958 16.598 52.352 1.00 96.19 532 ILE A O 1
ATOM 3941 N N . THR A 1 533 ? -15.393 17.938 53.426 1.00 95.88 533 THR A N 1
ATOM 3942 C CA . THR A 1 533 ? -14.660 19.182 53.128 1.00 95.88 533 THR A CA 1
ATOM 3943 C C . THR A 1 533 ? -13.698 19.567 54.240 1.00 95.88 533 THR A C 1
ATOM 3945 O O . THR A 1 533 ? -12.617 20.104 53.976 1.00 95.88 533 THR A O 1
ATOM 3948 N N . ASP A 1 534 ? -14.038 19.228 55.481 1.00 94.88 534 ASP A N 1
ATOM 3949 C CA . ASP A 1 534 ? -13.160 19.431 56.622 1.00 94.88 534 ASP A CA 1
ATOM 3950 C C . ASP A 1 534 ? -13.375 18.389 57.720 1.00 94.88 534 ASP A C 1
ATOM 3952 O O . ASP A 1 534 ? -14.436 17.767 57.806 1.00 94.88 534 ASP A O 1
ATOM 3956 N N . PHE A 1 535 ? -12.357 18.196 58.558 1.00 95.88 535 PHE A N 1
ATOM 3957 C CA . PHE A 1 535 ? -12.410 17.288 59.700 1.00 95.88 535 PHE A CA 1
ATOM 3958 C C . PHE A 1 535 ? -11.575 17.814 60.867 1.00 95.88 535 PHE A C 1
ATOM 3960 O O . PHE A 1 535 ? -10.363 18.007 60.742 1.00 95.88 535 PHE A O 1
ATOM 3967 N N . ASP A 1 536 ? -12.216 17.975 62.022 1.00 94.62 536 ASP A N 1
ATOM 3968 C CA . ASP A 1 536 ? -11.548 18.314 63.275 1.00 94.62 536 ASP A CA 1
ATOM 3969 C C . ASP A 1 536 ? -11.160 17.035 64.028 1.00 94.62 536 ASP A C 1
ATOM 3971 O O . ASP A 1 536 ? -11.999 16.259 64.491 1.00 94.62 536 ASP A O 1
ATOM 3975 N N . THR A 1 537 ? -9.856 16.824 64.192 1.00 92.19 537 THR A N 1
ATOM 3976 C CA . THR A 1 537 ? -9.302 15.628 64.836 1.00 92.19 537 THR A CA 1
ATOM 3977 C C . THR A 1 537 ? -9.619 15.517 66.330 1.00 92.19 537 THR A C 1
ATOM 3979 O O . THR A 1 537 ? -9.521 14.411 66.872 1.00 92.19 537 THR A O 1
ATOM 3982 N N . VAL A 1 538 ? -9.964 16.627 66.995 1.00 91.31 538 VAL A N 1
ATOM 3983 C CA . VAL A 1 538 ? -10.277 16.698 68.432 1.00 91.31 538 VAL A CA 1
ATOM 3984 C C . VAL A 1 538 ? -11.765 16.466 68.664 1.00 91.31 538 VAL A C 1
ATOM 3986 O O . VAL A 1 538 ? -12.126 15.548 69.398 1.00 91.31 538 VAL A O 1
ATOM 3989 N N . THR A 1 539 ? -12.629 17.261 68.027 1.00 94.62 539 THR A N 1
ATOM 3990 C CA . THR A 1 539 ? -14.092 17.129 68.189 1.00 94.62 539 THR A CA 1
ATOM 3991 C C . THR A 1 539 ? -14.677 15.962 67.395 1.00 94.62 539 THR A C 1
ATOM 3993 O O . THR A 1 539 ? -15.799 15.541 67.668 1.00 94.62 539 THR A O 1
ATOM 3996 N N . LYS A 1 540 ? -13.908 15.416 66.443 1.00 95.06 540 LYS A N 1
ATOM 3997 C CA . LYS A 1 540 ? -14.302 14.357 65.499 1.00 95.06 540 LYS A CA 1
ATOM 3998 C C . LYS A 1 540 ? -15.419 14.768 64.537 1.00 95.06 540 LYS A C 1
ATOM 4000 O O . LYS A 1 540 ? -16.042 13.904 63.927 1.00 95.06 540 LYS A O 1
ATOM 4005 N N . ILE A 1 541 ? -15.668 16.066 64.376 1.00 96.38 541 ILE A N 1
ATOM 4006 C CA . ILE A 1 541 ? -16.705 16.582 63.480 1.00 96.38 541 ILE A CA 1
ATOM 4007 C C . ILE A 1 541 ? -16.158 16.665 62.052 1.00 96.38 541 ILE A C 1
ATOM 4009 O O . ILE A 1 541 ? -15.141 17.315 61.804 1.00 96.38 541 ILE A O 1
ATOM 4013 N N . CYS A 1 542 ? -16.862 16.033 61.115 1.00 96.56 542 CYS A N 1
ATOM 4014 C CA . CYS A 1 542 ? -16.697 16.208 59.676 1.00 96.56 542 CYS A CA 1
ATOM 4015 C C . CYS A 1 542 ? -17.717 17.213 59.138 1.00 96.56 542 CYS A C 1
ATOM 4017 O O . CYS A 1 542 ? -18.911 17.094 59.417 1.00 96.56 542 CYS A O 1
ATOM 4019 N N . GLN A 1 543 ? -17.246 18.150 58.317 1.00 97.50 543 GLN A N 1
ATOM 4020 C CA . GLN A 1 543 ? -18.088 19.000 57.476 1.00 97.50 543 GLN A CA 1
ATOM 4021 C C . GLN A 1 543 ? -18.345 18.294 56.146 1.00 97.50 543 GLN A C 1
ATOM 4023 O O . GLN A 1 543 ? -17.411 17.754 55.543 1.00 97.50 543 GLN A O 1
ATOM 4028 N N . VAL A 1 544 ? -19.598 18.294 55.697 1.00 97.75 544 VAL A N 1
ATOM 4029 C CA . VAL A 1 544 ? -20.032 17.559 54.506 1.00 97.75 544 VAL A CA 1
ATOM 4030 C C . VAL A 1 544 ? -20.634 18.513 53.484 1.00 97.75 544 VAL A C 1
ATOM 4032 O O . VAL A 1 544 ? -21.474 19.355 53.809 1.00 97.75 544 VAL A O 1
ATOM 4035 N N . SER A 1 545 ? -20.200 18.362 52.237 1.00 96.69 545 SER A N 1
ATOM 4036 C CA . SER A 1 545 ? -20.758 19.054 51.079 1.00 96.69 545 SER A CA 1
ATOM 4037 C C . SER A 1 545 ? -21.287 18.067 50.048 1.00 96.69 545 SER A C 1
ATOM 4039 O O . SER A 1 545 ? -20.767 16.960 49.893 1.00 96.69 545 SER A O 1
ATOM 4041 N N . ARG A 1 546 ? -22.290 18.503 49.293 1.00 93.12 546 ARG A N 1
ATOM 4042 C CA . ARG A 1 546 ? -22.876 17.752 48.183 1.00 93.12 546 ARG A CA 1
ATOM 4043 C C . ARG A 1 546 ? -21.856 17.577 47.072 1.00 93.12 546 ARG A C 1
ATOM 4045 O O . ARG A 1 546 ? -21.105 18.503 46.775 1.00 93.12 546 ARG A O 1
ATOM 4052 N N . GLU A 1 547 ? -21.851 16.425 46.415 1.00 90.12 547 GLU A N 1
ATOM 4053 C CA . GLU A 1 547 ? -20.887 16.175 45.341 1.00 90.12 547 GLU A CA 1
ATOM 4054 C C . GLU A 1 547 ? -21.294 16.828 44.019 1.00 90.12 547 GLU A C 1
ATOM 4056 O O . GLU A 1 547 ? -20.437 17.110 43.184 1.00 90.12 547 GLU A O 1
ATOM 4061 N N . SER A 1 548 ? -22.587 17.099 43.817 1.00 84.62 548 SER A N 1
ATOM 4062 C CA . SER A 1 548 ? -23.070 17.734 42.585 1.00 84.62 548 SER A CA 1
ATOM 4063 C C . SER A 1 548 ? -22.683 19.206 42.432 1.00 84.62 548 SER A C 1
ATOM 4065 O O . SER A 1 548 ? -22.567 19.681 41.302 1.00 84.62 548 SER A O 1
ATOM 4067 N N . ASP A 1 549 ? -22.526 19.950 43.531 1.00 86.81 549 ASP A N 1
ATOM 4068 C CA . ASP A 1 549 ? -22.272 21.397 43.485 1.00 86.81 549 ASP A CA 1
ATOM 4069 C C . ASP A 1 549 ? -21.335 21.935 44.572 1.00 86.81 549 ASP A C 1
ATOM 4071 O O . ASP A 1 549 ? -21.116 23.146 44.640 1.00 86.81 549 ASP A O 1
ATOM 4075 N N . MET A 1 550 ? -20.779 21.060 45.414 1.00 90.19 550 MET A N 1
ATOM 4076 C CA . MET A 1 550 ? -19.914 21.412 46.546 1.00 90.19 550 MET A CA 1
ATOM 4077 C C . MET A 1 550 ? -20.561 22.348 47.584 1.00 90.19 550 MET A C 1
ATOM 4079 O O . MET A 1 550 ? -19.880 22.818 48.501 1.00 90.19 550 MET A O 1
ATOM 4083 N N . GLY A 1 551 ? -21.876 22.584 47.504 1.00 93.19 551 GLY A N 1
ATOM 4084 C CA . GLY A 1 551 ? -22.635 23.299 48.526 1.00 93.19 551 GLY A CA 1
ATOM 4085 C C . GLY A 1 551 ? -22.718 22.492 49.822 1.00 93.19 551 GLY A C 1
ATOM 4086 O O . GLY A 1 551 ? -22.684 21.264 49.793 1.00 93.19 551 GLY A O 1
ATOM 4087 N N . ALA A 1 552 ? -22.830 23.169 50.966 1.00 95.44 552 ALA A N 1
ATOM 4088 C CA . ALA A 1 552 ? -22.927 22.500 52.262 1.00 95.44 552 ALA A CA 1
ATOM 4089 C C . ALA A 1 552 ? -24.163 21.582 52.327 1.00 95.44 552 ALA A C 1
ATOM 4091 O O . ALA A 1 552 ? -25.275 22.009 52.002 1.00 95.44 552 ALA A O 1
ATOM 4092 N N . GLY A 1 553 ? -23.962 20.341 52.768 1.00 95.00 553 GLY A N 1
ATOM 4093 C CA . GLY A 1 553 ? -25.025 19.378 53.033 1.00 95.00 553 GLY A CA 1
ATOM 4094 C C . GLY A 1 553 ? -24.852 18.015 52.370 1.00 95.00 553 GLY A C 1
ATOM 4095 O O . GLY A 1 553 ? -23.812 17.703 51.796 1.00 95.00 553 GLY A O 1
ATOM 4096 N N . TRP A 1 554 ? -25.905 17.203 52.469 1.00 96.00 554 TRP A N 1
ATOM 4097 C CA . TRP A 1 554 ? -25.949 15.822 51.982 1.00 96.00 554 TRP A CA 1
ATOM 4098 C C . TRP A 1 554 ? -26.718 15.677 50.667 1.00 96.00 554 TRP A C 1
ATOM 4100 O O . TRP A 1 554 ? -27.634 16.447 50.364 1.00 96.00 554 TRP A O 1
ATOM 4110 N N . GLU A 1 555 ? -26.378 14.632 49.923 1.00 94.69 555 GLU A N 1
ATOM 4111 C CA . GLU A 1 555 ? -27.181 14.061 48.842 1.00 94.69 555 GLU A CA 1
ATOM 4112 C C . GLU A 1 555 ? -27.715 12.690 49.264 1.00 94.69 555 GLU A C 1
ATOM 4114 O O . GLU A 1 555 ? -27.323 12.158 50.301 1.00 94.69 555 GLU A O 1
ATOM 4119 N N . HIS A 1 556 ? -28.621 12.111 48.476 1.00 93.00 556 HIS A N 1
ATOM 4120 C CA . HIS A 1 556 ? -29.174 10.785 48.737 1.00 93.00 556 HIS A CA 1
ATOM 4121 C C . HIS A 1 556 ? -29.040 9.888 47.502 1.00 93.00 556 HIS A C 1
ATOM 4123 O O . HIS A 1 556 ? -29.262 10.342 46.379 1.00 93.00 556 HIS A O 1
ATOM 4129 N N . LEU A 1 557 ? -28.703 8.610 47.711 1.00 88.56 557 LEU A N 1
ATOM 4130 C CA . LEU A 1 557 ? -28.486 7.613 46.650 1.00 88.56 557 LEU A CA 1
ATOM 4131 C C . LEU A 1 557 ? -29.707 7.436 45.734 1.00 88.56 557 LEU A C 1
ATOM 4133 O O . LEU A 1 557 ? -29.564 7.171 44.543 1.00 88.56 557 LEU A O 1
ATOM 4137 N N . TYR A 1 558 ? -30.903 7.613 46.294 1.00 82.69 558 TYR A N 1
ATOM 4138 C CA . TYR A 1 558 ? -32.154 7.736 45.552 1.00 82.69 558 TYR A CA 1
ATOM 4139 C C . TYR A 1 558 ? -32.588 9.213 45.505 1.00 82.69 558 TYR A C 1
ATOM 4141 O O . TYR A 1 558 ? -32.986 9.743 46.549 1.00 82.69 558 TYR A O 1
ATOM 4149 N N . PRO A 1 559 ? -32.497 9.901 44.350 1.00 74.75 559 PRO A N 1
ATOM 4150 C CA . PRO A 1 559 ? -32.873 11.309 44.234 1.00 74.75 559 PRO A CA 1
ATOM 4151 C C . PRO A 1 559 ? -34.324 11.577 44.657 1.00 74.75 559 PRO A C 1
ATOM 4153 O O . PRO A 1 559 ? -35.222 10.788 44.375 1.00 74.75 559 PRO A O 1
ATOM 4156 N N . GLY A 1 560 ? -34.561 12.709 45.324 1.00 71.88 560 GLY A N 1
ATOM 4157 C CA . GLY A 1 560 ? -35.889 13.102 45.817 1.00 71.88 560 GLY A CA 1
ATOM 4158 C C . GLY A 1 560 ? -36.264 12.531 47.189 1.00 71.88 560 GLY A C 1
ATOM 4159 O O . GLY A 1 560 ? -37.284 12.930 47.746 1.00 71.88 560 GLY A O 1
ATOM 4160 N N . PHE A 1 561 ? -35.442 11.651 47.769 1.00 80.31 561 PHE A N 1
ATOM 4161 C CA . PHE A 1 561 ? -35.602 11.246 49.165 1.00 80.31 561 PHE A CA 1
ATOM 4162 C C . PHE A 1 561 ? -35.264 12.413 50.102 1.00 80.31 561 PHE A C 1
ATOM 4164 O O . PHE A 1 561 ? -34.331 13.179 49.852 1.00 80.31 561 PHE A O 1
ATOM 4171 N N . GLN A 1 562 ? -36.029 12.559 51.183 1.00 84.12 562 GLN A N 1
ATOM 4172 C CA . GLN A 1 562 ? -35.805 13.630 52.147 1.00 84.12 562 GLN A CA 1
ATOM 4173 C C . GLN A 1 562 ? -34.485 13.403 52.897 1.00 84.12 562 GLN A C 1
ATOM 4175 O O . GLN A 1 562 ? -34.263 12.326 53.444 1.00 84.12 562 GLN A O 1
ATOM 4180 N N . ILE A 1 563 ? -33.640 14.437 52.951 1.00 90.56 563 ILE A N 1
ATOM 4181 C CA . ILE A 1 563 ? -32.429 14.436 53.777 1.00 90.56 563 ILE A CA 1
ATOM 4182 C C . ILE A 1 563 ? -32.832 14.521 55.249 1.00 90.56 563 ILE A C 1
ATOM 4184 O O . ILE A 1 563 ? -33.580 15.414 55.659 1.00 90.56 563 ILE A O 1
ATOM 4188 N N . GLU A 1 564 ? -32.321 13.591 56.039 1.00 92.69 564 GLU A N 1
ATOM 4189 C CA . GLU A 1 564 ? -32.450 13.573 57.482 1.00 92.69 564 GLU A CA 1
ATOM 4190 C C . GLU A 1 564 ? -31.634 14.718 58.088 1.00 92.69 564 GLU A C 1
ATOM 4192 O O . GLU A 1 564 ? -30.442 14.889 57.823 1.00 92.69 564 GLU A O 1
ATOM 4197 N N . THR A 1 565 ? -32.291 15.521 58.919 1.00 92.94 565 THR A N 1
ATOM 4198 C CA . THR A 1 565 ? -31.695 16.727 59.502 1.00 92.94 565 THR A CA 1
ATOM 4199 C C . THR A 1 565 ? -30.961 16.454 60.808 1.00 92.94 565 THR A C 1
ATOM 4201 O O . THR A 1 565 ? -30.308 17.356 61.327 1.00 92.94 565 THR A O 1
ATOM 4204 N N . THR A 1 566 ? -31.057 15.232 61.346 1.00 95.75 566 THR A N 1
ATOM 4205 C CA . THR A 1 566 ? -30.395 14.823 62.592 1.00 95.75 566 THR A CA 1
ATOM 4206 C C . THR A 1 566 ? -29.854 13.399 62.499 1.00 95.75 566 THR A C 1
ATOM 4208 O O . THR A 1 566 ? -30.596 12.463 62.214 1.00 95.75 566 THR A O 1
ATOM 4211 N N . LEU A 1 567 ? -28.576 13.212 62.810 1.00 96.38 567 LEU A N 1
ATOM 4212 C CA . LEU A 1 567 ? -27.934 11.899 62.881 1.00 96.38 567 LEU A CA 1
ATOM 4213 C C . LEU A 1 567 ? -27.676 11.528 64.344 1.00 96.38 567 LEU A C 1
ATOM 4215 O O . LEU A 1 567 ? -27.453 12.398 65.188 1.00 96.38 567 LEU A O 1
ATOM 4219 N N . ASP A 1 568 ? -27.704 10.235 64.651 1.00 94.62 568 ASP A N 1
ATOM 4220 C CA . ASP A 1 568 ? -27.499 9.713 66.008 1.00 94.62 568 ASP A CA 1
ATOM 4221 C C . ASP A 1 568 ? -26.587 8.474 66.031 1.00 94.62 568 ASP A C 1
ATOM 4223 O O . ASP A 1 568 ? -26.015 8.080 65.015 1.00 94.62 568 ASP A O 1
ATOM 4227 N N . THR A 1 569 ? -26.455 7.841 67.197 1.00 94.00 569 THR A N 1
ATOM 4228 C CA . THR A 1 569 ? -25.606 6.659 67.407 1.00 94.00 569 THR A CA 1
ATOM 4229 C C . THR A 1 569 ? -26.100 5.385 66.717 1.00 94.00 569 THR A C 1
ATOM 4231 O O . THR A 1 569 ? -25.414 4.366 66.774 1.00 94.00 569 THR A O 1
ATOM 4234 N N . SER A 1 570 ? -27.259 5.399 66.052 1.00 93.94 570 SER A N 1
ATOM 4235 C CA . SER A 1 570 ? -27.667 4.312 65.152 1.00 93.94 570 SER A CA 1
ATOM 4236 C C . SER A 1 570 ? -27.033 4.434 63.761 1.00 93.94 570 SER A C 1
ATOM 4238 O O . SER A 1 570 ? -26.939 3.438 63.043 1.00 93.94 570 SER A O 1
ATOM 4240 N N . THR A 1 571 ? -26.584 5.636 63.390 1.00 96.06 571 THR A N 1
ATOM 4241 C CA . THR A 1 571 ? -26.018 5.981 62.078 1.00 96.06 571 THR A CA 1
ATOM 4242 C C . THR A 1 571 ? -24.699 5.251 61.854 1.00 96.06 571 THR A C 1
ATOM 4244 O O . THR A 1 571 ? -23.724 5.469 62.576 1.00 96.06 571 THR A O 1
ATOM 4247 N N . ARG A 1 572 ? -24.631 4.408 60.827 1.00 94.88 572 ARG A N 1
ATOM 4248 C CA . ARG A 1 572 ? -23.402 3.733 60.393 1.00 94.88 572 ARG A CA 1
ATOM 4249 C C . ARG A 1 572 ? -22.903 4.374 59.111 1.00 94.88 572 ARG A C 1
ATOM 4251 O O . ARG A 1 572 ? -23.690 4.572 58.192 1.00 94.88 572 ARG A O 1
ATOM 4258 N N . TYR A 1 573 ? -21.608 4.654 59.038 1.00 96.06 573 TYR A N 1
ATOM 4259 C CA . TYR A 1 573 ? -20.995 5.317 57.892 1.00 96.06 573 TYR A CA 1
ATOM 4260 C C . TYR A 1 573 ? -19.813 4.524 57.331 1.00 96.06 573 TYR A C 1
ATOM 4262 O O . TYR A 1 573 ? -19.141 3.799 58.073 1.00 96.06 573 TYR A O 1
ATOM 4270 N N . SER A 1 574 ? -19.542 4.702 56.040 1.00 95.06 574 SER A N 1
ATOM 4271 C CA . SER A 1 574 ? -18.276 4.372 55.391 1.00 95.06 574 SER A CA 1
ATOM 4272 C C . SER A 1 574 ? -17.583 5.645 54.898 1.00 95.06 574 SER A C 1
ATOM 4274 O O . SER A 1 574 ? -18.243 6.580 54.454 1.00 95.06 574 SER A O 1
ATOM 4276 N N . ILE A 1 575 ? -16.256 5.691 54.992 1.00 95.12 575 ILE A N 1
ATOM 4277 C CA . ILE A 1 575 ? -15.403 6.677 54.320 1.00 95.12 575 ILE A CA 1
ATOM 4278 C C . ILE A 1 575 ? -14.639 5.936 53.232 1.00 95.12 575 ILE A C 1
ATOM 4280 O O . ILE A 1 575 ? -14.004 4.919 53.528 1.00 95.12 575 ILE A O 1
ATOM 4284 N N . GLU A 1 576 ? -14.709 6.437 52.004 1.00 92.25 576 GLU A N 1
ATOM 4285 C CA . GLU A 1 576 ? -14.166 5.785 50.816 1.00 92.25 576 GLU A CA 1
ATOM 4286 C C . GLU A 1 576 ? -13.564 6.787 49.814 1.00 92.25 576 GLU A C 1
ATOM 4288 O O . GLU A 1 576 ? -13.891 7.981 49.832 1.00 92.25 576 GLU A O 1
ATOM 4293 N N . PRO A 1 577 ? -12.665 6.341 48.918 1.00 88.81 577 PRO A N 1
ATOM 4294 C CA . PRO A 1 577 ? -12.087 7.203 47.898 1.00 88.81 577 PRO A CA 1
ATOM 4295 C C . PRO A 1 577 ? -13.172 7.691 46.935 1.00 88.81 577 PRO A C 1
ATOM 4297 O O . PRO A 1 577 ? -14.021 6.918 46.496 1.00 88.81 577 PRO A O 1
ATOM 4300 N N . ARG A 1 578 ? -13.106 8.969 46.555 1.00 87.12 578 ARG A N 1
ATOM 4301 C CA . ARG A 1 578 ? -13.988 9.548 45.540 1.00 87.12 578 ARG A CA 1
ATOM 4302 C C . ARG A 1 578 ? -13.288 9.562 44.185 1.00 87.12 578 ARG A C 1
ATOM 4304 O O . ARG A 1 578 ? -12.123 9.942 44.088 1.00 87.12 578 ARG A O 1
ATOM 4311 N N . VAL A 1 579 ? -14.022 9.203 43.140 1.00 82.25 579 VAL A N 1
ATOM 4312 C CA . VAL A 1 579 ? -13.632 9.471 41.754 1.00 82.25 579 VAL A CA 1
ATOM 4313 C C . VAL A 1 579 ? -14.209 10.829 41.360 1.00 82.25 579 VAL A C 1
ATOM 4315 O O . VAL A 1 579 ? -15.421 11.017 41.426 1.00 82.25 579 VAL A O 1
ATOM 4318 N N . ASP A 1 580 ? -13.346 11.774 40.988 1.00 82.56 580 ASP A N 1
ATOM 4319 C CA . ASP A 1 580 ? -13.746 13.113 40.551 1.00 82.56 580 ASP A CA 1
ATOM 4320 C C . ASP A 1 580 ? -13.636 13.215 39.029 1.00 82.56 580 ASP A C 1
ATOM 4322 O O . ASP A 1 580 ? -12.544 13.167 38.459 1.00 82.56 580 ASP A O 1
ATOM 4326 N N . LEU A 1 581 ? -14.789 13.274 38.372 1.00 79.69 581 LEU A N 1
ATOM 4327 C CA . LEU A 1 581 ? -14.921 13.331 36.924 1.00 79.69 581 LEU A CA 1
ATOM 4328 C C . LEU A 1 581 ? -15.931 14.418 36.580 1.00 79.69 581 LEU A C 1
ATOM 4330 O O . LEU A 1 581 ? -16.898 14.642 37.309 1.00 79.69 581 LEU A O 1
ATOM 4334 N N . ALA A 1 582 ? -15.732 15.066 35.434 1.00 78.69 582 ALA A N 1
ATOM 4335 C CA . ALA A 1 582 ? -16.715 16.006 34.923 1.00 78.69 582 ALA A CA 1
ATOM 4336 C C . ALA A 1 582 ? -18.052 15.285 34.696 1.00 78.69 582 ALA A C 1
ATOM 4338 O O . ALA A 1 582 ? -18.113 14.253 34.025 1.00 78.69 582 ALA A O 1
ATOM 4339 N N . TRP A 1 583 ? -19.123 15.841 35.256 1.00 71.12 583 TRP A N 1
ATOM 4340 C CA . TRP A 1 583 ? -20.470 15.329 35.045 1.00 71.12 583 TRP A CA 1
ATOM 4341 C C . TRP A 1 583 ? -20.861 15.435 33.561 1.00 71.12 583 TRP A C 1
ATOM 4343 O O . TRP A 1 583 ? -20.471 16.403 32.898 1.00 71.12 583 TRP A O 1
ATOM 4353 N N . PRO A 1 584 ? -21.682 14.503 33.041 1.00 70.81 584 PRO A N 1
ATOM 4354 C CA . PRO A 1 584 ? -22.366 14.702 31.767 1.00 70.81 584 PRO A CA 1
ATOM 4355 C C . PRO A 1 584 ? -23.100 16.047 31.772 1.00 70.81 584 PRO A C 1
ATOM 4357 O O . PRO A 1 584 ? -23.587 16.483 32.814 1.00 70.81 584 PRO A O 1
ATOM 4360 N N . THR A 1 585 ? -23.189 16.731 30.635 1.00 70.31 585 THR A N 1
ATOM 4361 C CA . THR A 1 585 ? -23.891 18.017 30.568 1.00 70.31 585 THR A CA 1
ATOM 4362 C C . THR A 1 585 ? -25.400 17.808 30.684 1.00 70.31 585 THR A C 1
ATOM 4364 O O . THR A 1 585 ? -26.013 17.072 29.916 1.00 70.31 585 THR A O 1
ATOM 4367 N N . TRP A 1 586 ? -26.028 18.485 31.643 1.00 69.00 586 TRP A N 1
ATOM 4368 C CA . TRP A 1 586 ? -27.480 18.506 31.807 1.00 69.00 586 TRP A CA 1
ATOM 4369 C C . TRP A 1 586 ? -27.949 19.909 32.183 1.00 69.00 586 TRP A C 1
ATOM 4371 O O . TRP A 1 586 ? -27.199 20.719 32.730 1.00 69.00 586 TRP A O 1
ATOM 4381 N N . THR A 1 587 ? -29.208 20.211 31.880 1.00 67.31 587 THR A N 1
ATOM 4382 C CA . THR A 1 587 ? -29.844 21.476 32.253 1.00 67.31 587 THR A CA 1
ATOM 4383 C C . THR A 1 587 ? -30.838 21.214 33.376 1.00 67.31 587 THR A C 1
ATOM 4385 O O . THR A 1 587 ? -31.771 20.434 33.203 1.00 67.31 587 THR A O 1
ATOM 4388 N N . LYS A 1 588 ? -30.654 21.876 34.525 1.00 71.00 588 LYS A N 1
ATOM 4389 C CA . LYS A 1 588 ? -31.688 21.972 35.567 1.00 71.00 588 LYS A CA 1
ATOM 4390 C C . LYS A 1 588 ? -32.438 23.280 35.476 1.00 71.00 588 LYS A C 1
ATOM 4392 O O . LYS A 1 588 ? -31.852 24.333 35.238 1.00 71.00 588 LYS A O 1
ATOM 4397 N N . THR A 1 589 ? -33.705 23.213 35.849 1.00 74.31 589 THR A N 1
ATOM 4398 C CA . THR A 1 589 ? -34.478 24.375 36.266 1.00 74.31 589 THR A CA 1
ATOM 4399 C C . THR A 1 589 ? -35.171 24.024 37.573 1.00 74.31 589 THR A C 1
ATOM 4401 O O . THR A 1 589 ? -35.920 23.054 37.634 1.00 74.31 589 THR A O 1
ATOM 4404 N N . SER A 1 590 ? -34.882 24.776 38.633 1.00 80.81 590 SER A N 1
ATOM 4405 C CA . SER A 1 590 ? -35.593 24.629 39.903 1.00 80.81 590 SER A CA 1
ATOM 4406 C C . SER A 1 590 ? -36.944 25.321 39.800 1.00 80.81 590 SER A C 1
ATOM 4408 O O . SER A 1 590 ? -37.008 26.470 39.369 1.00 80.81 590 SER A O 1
ATOM 4410 N N . GLN A 1 591 ? -38.002 24.632 40.215 1.00 82.88 591 GLN A N 1
ATOM 4411 C CA . GLN A 1 591 ? -39.357 25.170 40.268 1.00 82.88 591 GLN A CA 1
ATOM 4412 C C . GLN A 1 591 ? -39.966 24.902 41.639 1.00 82.88 591 GLN A C 1
ATOM 4414 O O . GLN A 1 591 ? -39.696 23.868 42.253 1.00 82.88 591 GLN A O 1
ATOM 4419 N N . THR A 1 592 ? -40.790 25.830 42.113 1.00 86.38 592 THR A N 1
ATOM 4420 C CA . THR A 1 592 ? -41.498 25.697 43.388 1.00 86.38 592 THR A CA 1
ATOM 4421 C C . THR A 1 592 ? -42.922 25.240 43.113 1.00 86.38 592 THR A C 1
ATOM 4423 O O . THR A 1 592 ? -43.664 25.912 42.401 1.00 86.38 592 THR A O 1
ATOM 4426 N N . CYS A 1 593 ? -43.309 24.098 43.680 1.00 85.75 593 CYS A N 1
ATOM 4427 C CA . CYS A 1 593 ? -44.694 23.642 43.632 1.00 85.75 593 CYS A CA 1
ATOM 4428 C C . CYS A 1 593 ? -45.582 24.543 44.502 1.00 85.75 593 CYS A C 1
ATOM 4430 O O . CYS A 1 593 ? -45.146 25.028 45.545 1.00 85.75 593 CYS A O 1
ATOM 4432 N N . SER A 1 594 ? -46.838 24.747 44.104 1.00 87.12 594 SER A N 1
ATOM 4433 C CA . SER A 1 594 ? -47.800 25.550 44.873 1.00 87.12 594 SER A CA 1
ATOM 4434 C C . SER A 1 594 ? -48.339 24.850 46.127 1.00 87.12 594 SER A C 1
ATOM 4436 O O . SER A 1 594 ? -49.096 25.457 46.885 1.00 87.12 594 SER A O 1
ATOM 4438 N N . VAL A 1 595 ? -47.968 23.584 46.351 1.00 84.81 595 VAL A N 1
ATOM 4439 C CA . VAL A 1 595 ? -48.423 22.762 47.478 1.00 84.81 595 VAL A CA 1
ATOM 4440 C C . VAL A 1 595 ? -47.273 21.986 48.114 1.00 84.81 595 VAL A C 1
ATOM 4442 O O . VAL A 1 595 ? -46.266 21.701 47.464 1.00 84.81 595 VAL A O 1
ATOM 4445 N N . ASP A 1 596 ? -47.471 21.566 49.364 1.00 86.12 596 ASP A N 1
ATOM 4446 C CA . ASP A 1 596 ? -46.628 20.555 50.001 1.00 86.12 596 ASP A CA 1
ATOM 4447 C C . ASP A 1 596 ? -46.839 19.217 49.289 1.00 86.12 596 ASP A C 1
ATOM 4449 O O . ASP A 1 596 ? -47.882 18.576 49.432 1.00 86.12 596 ASP A O 1
ATOM 4453 N N . VAL A 1 597 ? -45.864 18.808 48.483 1.00 84.50 597 VAL A N 1
ATOM 4454 C CA . VAL A 1 597 ? -45.979 17.631 47.617 1.00 84.50 597 VAL A CA 1
ATOM 4455 C C . VAL A 1 597 ? -45.992 16.345 48.447 1.00 84.50 597 VAL A C 1
ATOM 4457 O O . VAL A 1 597 ? -45.056 16.066 49.195 1.00 84.50 597 VAL A O 1
ATOM 4460 N N . LEU A 1 598 ? -47.048 15.545 48.289 1.00 82.62 598 LEU A N 1
ATOM 4461 C CA . LEU A 1 598 ? -47.148 14.181 48.817 1.00 82.62 598 LEU A CA 1
ATOM 4462 C C . LEU A 1 598 ? -46.722 13.139 47.781 1.00 82.62 598 LEU A C 1
ATOM 4464 O O . LEU A 1 598 ? -45.992 12.208 48.103 1.00 82.62 598 LEU A O 1
ATOM 4468 N N . SER A 1 599 ? -47.171 13.307 46.540 1.00 81.62 599 SER A N 1
ATOM 4469 C CA . SER A 1 599 ? -46.810 12.476 45.392 1.00 81.62 599 SER A CA 1
ATOM 4470 C C . SER A 1 599 ? -46.709 13.366 44.153 1.00 81.62 599 SER A C 1
ATOM 4472 O O . SER A 1 599 ? -47.425 14.360 44.052 1.00 81.62 599 SER A O 1
ATOM 4474 N N . LEU A 1 600 ? -45.798 13.043 43.235 1.00 86.62 600 LEU A N 1
ATOM 4475 C CA . LEU A 1 600 ? -45.534 13.795 42.009 1.00 86.62 600 LEU A CA 1
ATOM 4476 C C . LEU A 1 600 ? -45.345 12.822 40.849 1.00 86.62 600 LEU A C 1
ATOM 4478 O O . LEU A 1 600 ? -44.647 11.817 40.974 1.00 86.62 600 LEU A O 1
ATOM 4482 N N . THR A 1 601 ? -45.918 13.152 39.700 1.00 86.31 601 THR A N 1
ATOM 4483 C CA . THR A 1 601 ? -45.776 12.369 38.475 1.00 86.31 601 THR A CA 1
ATOM 4484 C C . THR A 1 601 ? -45.736 13.266 37.240 1.00 86.31 601 THR A C 1
ATOM 4486 O O . THR A 1 601 ? -45.966 14.474 37.323 1.00 86.31 601 THR A O 1
ATOM 4489 N N . SER A 1 602 ? -45.439 12.675 36.086 1.00 87.94 602 SER A N 1
ATOM 4490 C CA . SER A 1 602 ? -45.505 13.329 34.779 1.00 87.94 602 SER A CA 1
ATOM 4491 C C . SER A 1 602 ? -46.358 12.511 33.816 1.00 87.94 602 SER A C 1
ATOM 4493 O O . SER A 1 602 ? -46.478 11.293 33.949 1.00 87.94 602 SER A O 1
ATOM 4495 N N . SER A 1 603 ? -46.976 13.171 32.838 1.00 85.38 603 SER A N 1
ATOM 4496 C CA . SER A 1 603 ? -47.803 12.502 31.826 1.00 85.38 603 SER A CA 1
ATOM 4497 C C . SER A 1 603 ? -47.561 13.076 30.438 1.00 85.38 603 SER A C 1
ATOM 4499 O O . SER A 1 603 ? -47.362 14.279 30.284 1.00 85.38 603 SER A O 1
ATOM 4501 N N . GLY A 1 604 ? -47.602 12.212 29.425 1.00 79.69 604 GLY A N 1
ATOM 4502 C CA . GLY A 1 604 ? -47.384 12.563 28.023 1.00 79.69 604 GLY A CA 1
ATOM 4503 C C . GLY A 1 604 ? -45.924 12.421 27.581 1.00 79.69 604 GLY A C 1
ATOM 4504 O O . GLY A 1 604 ? -45.006 12.931 28.227 1.00 79.69 604 GLY A O 1
ATOM 4505 N N . ALA A 1 605 ? -45.718 11.753 26.441 1.00 73.75 605 ALA A N 1
ATOM 4506 C CA . ALA A 1 605 ? -44.393 11.452 25.896 1.00 73.75 605 ALA A CA 1
ATOM 4507 C C . ALA A 1 605 ? -43.605 12.722 25.562 1.00 73.75 605 ALA A C 1
ATOM 4509 O O . ALA A 1 605 ? -44.053 13.535 24.758 1.00 73.75 605 ALA A O 1
ATOM 4510 N N . GLY A 1 606 ? -42.422 12.871 26.167 1.00 70.88 606 GLY A N 1
ATOM 4511 C CA . GLY A 1 606 ? -41.523 14.000 25.906 1.00 70.88 606 GLY A CA 1
ATOM 4512 C C . GLY A 1 606 ? -42.073 15.360 26.343 1.00 70.88 606 GLY A C 1
ATOM 4513 O O . GLY A 1 606 ? -41.654 16.379 25.806 1.00 70.88 606 GLY A O 1
ATOM 4514 N N . THR A 1 607 ? -43.031 15.388 27.272 1.00 74.25 607 THR A N 1
ATOM 4515 C CA . THR A 1 607 ? -43.656 16.635 27.729 1.00 74.25 607 THR A CA 1
ATOM 4516 C C . THR A 1 607 ? -43.093 17.119 29.066 1.00 74.25 607 THR A C 1
ATOM 4518 O O . THR A 1 607 ? -42.492 16.360 29.823 1.00 74.25 607 THR A O 1
ATOM 4521 N N . THR A 1 608 ? -43.340 18.392 29.370 1.00 82.69 608 THR A N 1
ATOM 4522 C CA . THR A 1 608 ? -42.997 19.066 30.629 1.00 82.69 608 THR A CA 1
ATOM 4523 C C . THR A 1 608 ? -44.184 19.128 31.598 1.00 82.69 608 THR A C 1
ATOM 4525 O O . THR A 1 608 ? -44.274 20.058 32.399 1.00 82.69 608 THR A O 1
ATOM 4528 N N . ASN A 1 609 ? -45.138 18.191 31.497 1.00 88.69 609 ASN A N 1
ATOM 4529 C CA . ASN A 1 609 ? -46.321 18.212 32.354 1.00 88.69 609 ASN A CA 1
ATOM 4530 C C . ASN A 1 609 ? -46.036 17.513 33.681 1.00 88.69 609 ASN A C 1
ATOM 4532 O O . ASN A 1 609 ? -45.609 16.355 33.691 1.00 88.69 609 ASN A O 1
ATOM 4536 N N . PHE A 1 610 ? -46.354 18.182 34.780 1.00 90.69 610 PHE A N 1
ATOM 4537 C CA . PHE A 1 610 ? -46.213 17.660 36.131 1.00 90.69 610 PHE A CA 1
ATOM 4538 C C . PHE A 1 610 ? -47.550 17.690 36.857 1.00 90.69 610 PHE A C 1
ATOM 4540 O O . PHE A 1 610 ? -48.327 18.624 36.691 1.00 90.69 610 PHE A O 1
ATOM 4547 N N . ILE A 1 611 ? -47.815 16.666 37.662 1.00 91.25 611 ILE A N 1
ATOM 4548 C CA . ILE A 1 611 ? -49.030 16.542 38.465 1.00 91.25 611 ILE A CA 1
ATOM 4549 C C . ILE A 1 611 ? -48.607 16.154 39.871 1.00 91.25 611 ILE A C 1
ATOM 4551 O O . ILE A 1 611 ? -47.915 15.152 40.039 1.00 91.25 611 ILE A O 1
ATOM 4555 N N . ALA A 1 612 ? -49.015 16.931 40.868 1.00 89.81 612 ALA A N 1
ATOM 4556 C CA . ALA A 1 612 ? -48.667 16.707 42.263 1.00 89.81 612 ALA A CA 1
ATOM 4557 C C . ALA A 1 612 ? -49.917 16.605 43.135 1.00 89.81 612 ALA A C 1
ATOM 4559 O O . ALA A 1 612 ? -50.858 17.381 42.965 1.00 89.81 612 ALA A O 1
ATOM 4560 N N . SER A 1 613 ? -49.920 15.690 44.101 1.00 87.44 613 SER A N 1
ATOM 4561 C CA . SER A 1 613 ? -50.902 15.689 45.182 1.00 87.44 613 SER A CA 1
ATOM 4562 C C . SER A 1 613 ? -50.389 16.449 46.400 1.00 87.44 613 SER A C 1
ATOM 4564 O O . SER A 1 613 ? -49.194 16.463 46.695 1.00 87.44 613 SER A O 1
ATOM 4566 N N . ASN A 1 614 ? -51.308 17.095 47.112 1.00 85.50 614 ASN A N 1
ATOM 4567 C CA . ASN A 1 614 ? -51.007 17.877 48.304 1.00 85.50 614 ASN A CA 1
ATOM 4568 C C . ASN A 1 614 ? -51.058 16.994 49.562 1.00 85.50 614 ASN A C 1
ATOM 4570 O O . ASN A 1 614 ? -52.025 16.262 49.771 1.00 85.50 614 ASN A O 1
ATOM 4574 N N . LYS A 1 615 ? -50.048 17.108 50.429 1.00 82.00 615 LYS A N 1
ATOM 4575 C CA . LYS A 1 615 ? -49.929 16.393 51.711 1.00 82.00 615 LYS A CA 1
ATOM 4576 C C . LYS A 1 615 ? -51.007 16.750 52.727 1.00 82.00 615 LYS A C 1
ATOM 4578 O O . LYS A 1 615 ? -51.310 15.928 53.586 1.00 82.00 615 LYS A O 1
ATOM 4583 N N . SER A 1 616 ? -51.588 17.940 52.616 1.00 78.88 616 SER A N 1
ATOM 4584 C CA . SER A 1 616 ? -52.564 18.464 53.580 1.00 78.88 616 SER A CA 1
ATOM 4585 C C . SER A 1 616 ? -53.820 19.044 52.912 1.00 78.88 616 SER A C 1
ATOM 4587 O O . SER A 1 616 ? -54.677 19.603 53.594 1.00 78.88 616 SER A O 1
ATOM 4589 N N . GLY A 1 617 ? -53.931 18.953 51.582 1.00 69.12 617 GLY A N 1
ATOM 4590 C CA . GLY A 1 617 ? -54.968 19.626 50.797 1.00 69.12 617 GLY A CA 1
ATOM 4591 C C . GLY A 1 617 ? -56.202 18.768 50.525 1.00 69.12 617 GLY A C 1
ATOM 4592 O O . GLY A 1 617 ? -56.092 17.620 50.104 1.00 69.12 617 GLY A O 1
ATOM 4593 N N . VAL A 1 618 ? -57.387 19.359 50.691 1.00 70.88 618 VAL A N 1
ATOM 4594 C CA . VAL A 1 618 ? -58.668 18.828 50.188 1.00 70.88 618 VAL A CA 1
ATOM 4595 C C . VAL A 1 618 ? -59.090 19.583 48.924 1.00 70.88 618 VAL A C 1
ATOM 4597 O O . VAL A 1 618 ? -58.497 20.598 48.569 1.00 70.88 618 VAL A O 1
ATOM 4600 N N . ALA A 1 619 ? -60.078 19.073 48.188 1.00 70.19 619 ALA A N 1
ATOM 4601 C CA . ALA A 1 619 ? -60.539 19.722 46.964 1.00 70.19 619 ALA A CA 1
ATOM 4602 C C . ALA A 1 619 ? -61.259 21.062 47.254 1.00 70.19 619 ALA A C 1
ATOM 4604 O O . ALA A 1 619 ? -62.091 21.094 48.164 1.00 70.19 619 ALA A O 1
ATOM 4605 N N . PRO A 1 620 ? -61.017 22.136 46.465 1.00 65.25 620 PRO A N 1
ATOM 4606 C CA . PRO A 1 620 ? -60.002 22.269 45.410 1.00 65.25 620 PRO A CA 1
ATOM 4607 C C . PRO A 1 620 ? -58.593 22.522 45.992 1.00 65.25 620 PRO A C 1
ATOM 4609 O O . PRO A 1 620 ? -58.438 23.337 46.894 1.00 65.25 620 PRO A O 1
ATOM 4612 N N . GLY A 1 621 ? -57.567 21.842 45.458 1.00 70.38 621 GLY A N 1
ATOM 4613 C CA . GLY A 1 621 ? -56.172 21.934 45.943 1.00 70.38 621 GLY A CA 1
ATOM 4614 C C . GLY A 1 621 ? -55.557 20.615 46.426 1.00 70.38 621 GLY A C 1
ATOM 4615 O O . GLY A 1 621 ? -54.408 20.586 46.864 1.00 70.38 621 GLY A O 1
ATOM 4616 N N . ALA A 1 622 ? -56.309 19.516 46.327 1.00 79.31 622 ALA A N 1
ATOM 4617 C CA . ALA A 1 622 ? -55.823 18.173 46.634 1.00 79.31 622 ALA A CA 1
ATOM 4618 C C . ALA A 1 622 ? -54.868 17.622 45.554 1.00 79.31 622 ALA A C 1
ATOM 4620 O O . ALA A 1 622 ? -53.978 16.835 45.870 1.00 79.31 622 ALA A O 1
ATOM 4621 N N . VAL A 1 623 ? -55.040 18.053 44.297 1.00 86.06 623 VAL A N 1
ATOM 4622 C CA . VAL A 1 623 ? -54.143 17.766 43.168 1.00 86.06 623 VAL A CA 1
ATOM 4623 C C . VAL A 1 623 ? -53.939 19.042 42.358 1.00 86.06 623 VAL A C 1
ATOM 4625 O O . VAL A 1 623 ? -54.907 19.718 41.993 1.00 86.06 623 VAL A O 1
ATOM 4628 N N . VAL A 1 624 ? -52.689 19.351 42.046 1.00 89.69 624 VAL A N 1
ATOM 4629 C CA . VAL A 1 624 ? -52.287 20.460 41.179 1.00 89.69 624 VAL A CA 1
ATOM 4630 C C . VAL A 1 624 ? -51.549 19.926 39.961 1.00 89.69 624 VAL A C 1
ATOM 4632 O O . VAL A 1 624 ? -50.912 18.875 40.029 1.00 89.69 624 VAL A O 1
ATOM 4635 N N . TYR A 1 625 ? -51.619 20.653 38.856 1.00 92.19 625 TYR A N 1
ATOM 4636 C CA . TYR A 1 625 ? -50.898 20.321 37.636 1.00 92.19 625 TYR A CA 1
ATOM 4637 C C . TYR A 1 625 ? -50.150 21.539 37.096 1.00 92.19 625 TYR A C 1
ATOM 4639 O O . TYR A 1 625 ? -50.496 22.687 37.378 1.00 92.19 625 TYR A O 1
ATOM 4647 N N . SER A 1 626 ? -49.125 21.272 36.301 1.00 92.12 626 SER A N 1
ATOM 4648 C CA . SER A 1 626 ? -48.365 22.248 35.534 1.00 92.12 626 SER A CA 1
ATOM 4649 C C . SER A 1 626 ? -48.140 21.687 34.138 1.00 92.12 626 SER A C 1
ATOM 4651 O O . SER A 1 626 ? -47.773 20.523 33.995 1.00 92.12 626 SER A O 1
ATOM 4653 N N . THR A 1 627 ? -48.346 22.504 33.107 1.00 89.88 627 THR A N 1
ATOM 4654 C CA . THR A 1 627 ? -48.096 22.134 31.702 1.00 89.88 627 THR A CA 1
ATOM 4655 C C . THR A 1 627 ? -46.832 22.777 31.129 1.00 89.88 627 THR A C 1
ATOM 4657 O O . THR A 1 627 ? -46.483 22.554 29.971 1.00 89.88 627 THR A O 1
ATOM 4660 N N . ASP A 1 628 ? -46.142 23.593 31.921 1.00 87.19 628 ASP A N 1
ATOM 4661 C CA . ASP A 1 628 ? -45.038 24.459 31.500 1.00 87.19 628 ASP A CA 1
ATOM 4662 C C . ASP A 1 628 ? -43.740 24.170 32.265 1.00 87.19 628 ASP A C 1
ATOM 4664 O O . ASP A 1 628 ? -42.903 25.047 32.475 1.00 87.19 628 ASP A O 1
ATOM 4668 N N . GLY A 1 629 ? -43.554 22.916 32.678 1.00 85.88 629 GLY A N 1
ATOM 4669 C CA . GLY A 1 629 ? -42.325 22.481 33.331 1.00 85.88 629 GLY A CA 1
ATOM 4670 C C . GLY A 1 629 ? -42.219 22.896 34.789 1.00 85.88 629 GLY A C 1
ATOM 4671 O O . GLY A 1 629 ? -41.111 22.918 35.313 1.00 85.88 629 GLY A O 1
ATOM 4672 N N . GLY A 1 630 ? -43.343 23.198 35.441 1.00 87.25 630 GLY A N 1
ATOM 4673 C CA . GLY A 1 630 ? -43.421 23.585 36.848 1.00 87.25 630 GLY A CA 1
ATOM 4674 C C . GLY A 1 630 ? -43.401 25.094 37.085 1.00 87.25 630 GLY A C 1
ATOM 4675 O O . GLY A 1 630 ? -43.388 25.495 38.246 1.00 87.25 630 GLY A O 1
ATOM 4676 N N . ALA A 1 631 ? -43.389 25.920 36.032 1.00 88.12 631 ALA A N 1
ATOM 4677 C CA . ALA A 1 631 ? -43.340 27.377 36.166 1.00 88.12 631 ALA A CA 1
ATOM 4678 C C . ALA A 1 631 ? -44.664 27.957 36.686 1.00 88.12 631 ALA A C 1
ATOM 4680 O O . ALA A 1 631 ? -44.653 28.880 37.500 1.00 88.12 631 ALA A O 1
ATOM 4681 N N . ASN A 1 632 ? -45.797 27.387 36.270 1.00 90.88 632 ASN A N 1
ATOM 4682 C CA . ASN A 1 632 ? -47.116 27.709 36.802 1.00 90.88 632 ASN A CA 1
ATOM 4683 C C . ASN A 1 632 ? -47.844 26.436 37.235 1.00 90.88 632 ASN A C 1
ATOM 4685 O O . ASN A 1 632 ? -47.865 25.438 36.515 1.00 90.88 632 ASN A O 1
ATOM 4689 N N . TRP A 1 633 ? -48.480 26.500 38.406 1.00 91.88 633 TRP A N 1
ATOM 4690 C CA . TRP A 1 633 ? -49.274 25.411 38.968 1.00 91.88 633 TRP A CA 1
ATOM 4691 C C . TRP A 1 633 ? -50.731 25.830 39.111 1.00 91.88 633 TRP A C 1
ATOM 4693 O O . TRP A 1 633 ? -51.036 26.866 39.705 1.00 91.88 633 TRP A O 1
ATOM 4703 N N . LEU A 1 634 ? -51.632 25.001 38.596 1.00 92.31 634 LEU A N 1
ATOM 4704 C CA . LEU A 1 634 ? -53.075 25.204 38.635 1.00 92.31 634 LEU A CA 1
ATOM 4705 C C . LEU A 1 634 ? -53.741 24.084 39.432 1.00 92.31 634 LEU A C 1
ATOM 4707 O O . LEU A 1 634 ? -53.263 22.952 39.474 1.00 92.31 634 LEU A O 1
ATOM 4711 N N . ASN A 1 635 ? -54.870 24.397 40.065 1.00 89.69 635 ASN A N 1
ATOM 4712 C CA . ASN A 1 635 ? -55.691 23.383 40.718 1.00 89.69 635 ASN A CA 1
ATOM 4713 C C . ASN A 1 635 ? -56.379 22.518 39.660 1.00 89.69 635 ASN A C 1
ATOM 4715 O O . ASN A 1 635 ? -57.014 23.043 38.743 1.00 89.69 635 ASN A O 1
ATOM 4719 N N . SER A 1 636 ? -56.299 21.200 39.824 1.00 87.56 636 SER A N 1
ATOM 4720 C CA . SER A 1 636 ? -57.017 20.260 38.962 1.00 87.56 636 SER A CA 1
ATOM 4721 C C . SER A 1 636 ? -58.523 20.374 39.202 1.00 87.56 636 SER A C 1
ATOM 4723 O O . SER A 1 636 ? -58.971 20.482 40.350 1.00 87.56 636 SER A O 1
ATOM 4725 N N . THR A 1 637 ? -59.320 20.331 38.135 1.00 85.00 637 THR A N 1
ATOM 4726 C CA . THR A 1 637 ? -60.785 20.379 38.231 1.00 85.00 637 THR A CA 1
ATOM 4727 C C . THR A 1 637 ? -61.334 18.976 38.446 1.00 85.00 637 THR A C 1
ATOM 4729 O O . THR A 1 637 ? -61.074 18.070 37.662 1.00 85.00 637 THR A O 1
ATOM 4732 N N . LEU A 1 638 ? -62.126 18.781 39.497 1.00 76.38 638 LEU A N 1
ATOM 4733 C CA . LEU A 1 638 ? -62.752 17.494 39.803 1.00 76.38 638 LEU A CA 1
ATOM 4734 C C . LEU A 1 638 ? -64.222 17.525 39.372 1.00 76.38 638 LEU A C 1
ATOM 4736 O O . LEU A 1 638 ? -64.965 18.425 39.759 1.00 76.38 638 LEU A O 1
ATOM 4740 N N . THR A 1 639 ? -64.640 16.545 38.571 1.00 70.00 639 THR A N 1
ATOM 4741 C CA . THR A 1 639 ? -66.009 16.434 38.044 1.00 70.00 639 THR A CA 1
ATOM 4742 C C . THR A 1 639 ? -66.679 15.151 38.551 1.00 70.00 639 THR A C 1
ATOM 4744 O O . THR A 1 639 ? -66.166 14.051 38.350 1.00 70.00 639 THR A O 1
ATOM 4747 N N . GLY A 1 640 ? -67.820 15.290 39.243 1.00 62.19 640 GLY A N 1
ATOM 4748 C CA . GLY A 1 640 ? -68.564 14.178 39.862 1.00 62.19 640 GLY A CA 1
ATOM 4749 C C . GLY A 1 640 ? -69.101 14.516 41.261 1.00 62.19 640 GLY A C 1
ATOM 4750 O O . GLY A 1 640 ? -68.491 15.291 41.993 1.00 62.19 640 GLY A O 1
ATOM 4751 N N . ALA A 1 641 ? -70.269 13.971 41.627 1.00 51.28 641 ALA A N 1
ATOM 4752 C CA . ALA A 1 641 ? -71.053 14.409 42.791 1.00 51.28 641 ALA A CA 1
ATOM 4753 C C . ALA A 1 641 ? -70.552 13.900 44.165 1.00 51.28 641 ALA A C 1
ATOM 4755 O O . ALA A 1 641 ? -70.964 14.452 45.183 1.00 51.28 641 ALA A O 1
ATOM 4756 N N . THR A 1 642 ? -69.659 12.902 44.225 1.00 56.28 642 THR A N 1
ATOM 4757 C CA . THR A 1 642 ? -69.228 12.280 45.501 1.00 56.28 642 THR A CA 1
ATOM 4758 C C . THR A 1 642 ? -67.846 12.747 45.988 1.00 56.28 642 THR A C 1
ATOM 4760 O O . THR A 1 642 ? -67.531 12.640 47.171 1.00 56.28 642 THR A O 1
ATOM 4763 N N . ILE A 1 643 ? -67.041 13.366 45.117 1.00 52.88 643 ILE A N 1
ATOM 4764 C CA . ILE A 1 643 ? -65.650 13.782 45.403 1.00 52.88 643 ILE A CA 1
ATOM 4765 C C . ILE A 1 643 ? -65.557 14.987 46.370 1.00 52.88 643 ILE A C 1
ATOM 4767 O O . ILE A 1 643 ? -64.505 15.253 46.950 1.00 52.88 643 ILE A O 1
ATOM 4771 N N . GLY A 1 644 ? -66.667 15.690 46.624 1.00 52.47 644 GLY A N 1
ATOM 4772 C CA . GLY A 1 644 ? -66.725 16.806 47.580 1.00 52.47 644 GLY A CA 1
ATOM 4773 C C . GLY A 1 644 ? -66.588 16.409 49.057 1.00 52.47 644 GLY A C 1
ATOM 4774 O O . GLY A 1 644 ? -66.576 17.289 49.915 1.00 52.47 644 GLY A O 1
ATOM 4775 N N . THR A 1 645 ? -66.484 15.112 49.370 1.00 54.09 645 THR A N 1
ATOM 4776 C CA . THR A 1 645 ? -66.532 14.610 50.750 1.00 54.09 645 THR A CA 1
ATOM 4777 C C . THR A 1 645 ? -65.406 13.589 51.005 1.00 54.09 645 THR A C 1
ATOM 4779 O O . THR A 1 645 ? -65.628 12.387 50.963 1.00 54.09 645 THR A O 1
ATOM 4782 N N . PHE A 1 646 ? -64.217 14.138 51.315 1.00 52.19 646 PHE A N 1
ATOM 4783 C CA . PHE A 1 646 ? -63.033 13.570 52.008 1.00 52.19 646 PHE A CA 1
ATOM 4784 C C . PHE A 1 646 ? -61.968 12.766 51.249 1.00 52.19 646 PHE A C 1
ATOM 4786 O O . PHE A 1 646 ? -62.195 11.617 50.916 1.00 52.19 646 PHE A O 1
ATOM 4793 N N . GLY A 1 647 ? -60.733 13.303 51.213 1.00 61.94 647 GLY A N 1
ATOM 4794 C CA . GLY A 1 647 ? -59.490 12.515 51.307 1.00 61.94 647 GLY A CA 1
ATOM 4795 C C . GLY A 1 647 ? -58.245 13.161 50.679 1.00 61.94 647 GLY A C 1
ATOM 4796 O O . GLY A 1 647 ? -58.339 13.847 49.663 1.00 61.94 647 GLY A O 1
ATOM 4797 N N . LEU A 1 648 ? -57.072 12.918 51.277 1.00 68.31 648 LEU A N 1
ATOM 4798 C CA . LEU A 1 648 ? -55.769 13.191 50.655 1.00 68.31 648 LEU A CA 1
ATOM 4799 C C . LEU A 1 648 ? -55.540 12.193 49.511 1.00 68.31 648 LEU A C 1
ATOM 4801 O O . LEU A 1 648 ? -55.848 11.010 49.656 1.00 68.31 648 LEU A O 1
ATOM 4805 N N . TRP A 1 649 ? -54.984 12.630 48.383 1.00 76.06 649 TRP A N 1
ATOM 4806 C CA . TRP A 1 649 ? -54.596 11.717 47.302 1.00 76.06 649 TRP A CA 1
ATOM 4807 C C . TRP A 1 649 ? -53.186 11.194 47.572 1.00 76.06 649 TRP A C 1
ATOM 4809 O O . TRP A 1 649 ? -52.201 11.899 47.358 1.00 76.06 649 TRP A O 1
ATOM 4819 N N . ASN A 1 650 ? -53.087 9.961 48.072 1.00 72.62 650 ASN A N 1
ATOM 4820 C CA . ASN A 1 650 ? -51.810 9.366 48.478 1.00 72.62 650 ASN A CA 1
ATOM 4821 C C . ASN A 1 650 ? -50.870 9.109 47.305 1.00 72.62 650 ASN A C 1
ATOM 4823 O O . ASN A 1 650 ? -49.657 9.084 47.491 1.00 72.62 650 ASN A O 1
ATOM 4827 N N . ASN A 1 651 ? -51.427 8.867 46.122 1.00 77.44 651 ASN A N 1
ATOM 4828 C CA . ASN A 1 651 ? -50.641 8.490 44.965 1.00 77.44 651 ASN A CA 1
ATOM 4829 C C . ASN A 1 651 ? -51.268 9.066 43.693 1.00 77.44 651 ASN A C 1
ATOM 4831 O O . ASN A 1 651 ? -52.467 8.886 43.454 1.00 77.44 651 ASN A O 1
ATOM 4835 N N . VAL A 1 652 ? -50.459 9.768 42.902 1.00 84.12 652 VAL A N 1
ATOM 4836 C CA . VAL A 1 652 ? -50.801 10.219 41.551 1.00 84.12 652 VAL A CA 1
ATOM 4837 C C . VAL A 1 652 ? -49.837 9.572 40.566 1.00 84.12 652 VAL A C 1
ATOM 4839 O O . VAL A 1 652 ? -48.624 9.638 40.732 1.00 84.12 652 VAL A O 1
ATOM 4842 N N . ILE A 1 653 ? -50.380 8.929 39.537 1.00 84.94 653 ILE A N 1
ATOM 4843 C CA . ILE A 1 653 ? -49.612 8.103 38.604 1.00 84.94 653 ILE A CA 1
ATOM 4844 C C . ILE A 1 653 ? -49.968 8.517 37.183 1.00 84.94 653 ILE A C 1
ATOM 4846 O O . ILE A 1 653 ? -51.091 8.312 36.722 1.00 84.94 653 ILE A O 1
ATOM 4850 N N . GLY A 1 654 ? -49.010 9.125 36.494 1.00 84.75 654 GLY A N 1
ATOM 4851 C CA . GLY A 1 654 ? -49.115 9.539 35.107 1.00 84.75 654 GLY A CA 1
ATOM 4852 C C . GLY A 1 654 ? -48.458 8.525 34.181 1.00 84.75 654 GLY A C 1
ATOM 4853 O O . GLY A 1 654 ? -47.372 8.008 34.441 1.00 84.75 654 GLY A O 1
ATOM 4854 N N . ASN A 1 655 ? -49.108 8.241 33.059 1.00 80.94 655 ASN A N 1
ATOM 4855 C CA . ASN A 1 655 ? -48.504 7.433 32.016 1.00 80.94 655 ASN A CA 1
ATOM 4856 C C . ASN A 1 655 ? -47.576 8.318 31.175 1.00 80.94 655 ASN A C 1
ATOM 4858 O O . ASN A 1 655 ? -48.021 9.210 30.462 1.00 80.94 655 ASN A O 1
ATOM 4862 N N . ARG A 1 656 ? -46.269 8.056 31.187 1.00 75.62 656 ARG A N 1
ATOM 4863 C CA . ARG A 1 656 ? -45.310 8.876 30.424 1.00 75.62 656 ARG A CA 1
ATOM 4864 C C . ARG A 1 656 ? -45.441 8.749 28.902 1.00 75.62 656 ARG A C 1
ATOM 4866 O O . ARG A 1 656 ? -44.782 9.492 28.193 1.00 75.62 656 ARG A O 1
ATOM 4873 N N . LYS A 1 657 ? -46.256 7.831 28.370 1.00 78.44 657 LYS A N 1
ATOM 4874 C CA . LYS A 1 657 ? -46.488 7.668 26.921 1.00 78.44 657 LYS A CA 1
ATOM 4875 C C . LYS A 1 657 ? -47.765 8.353 26.428 1.00 78.44 657 LYS A C 1
ATOM 4877 O O . LYS A 1 657 ? -47.896 8.566 25.226 1.00 78.44 657 LYS A O 1
ATOM 4882 N N . ASN A 1 658 ? -48.706 8.686 27.310 1.00 82.31 658 ASN A N 1
ATOM 4883 C CA . ASN A 1 658 ? -49.984 9.306 26.942 1.00 82.31 658 ASN A CA 1
ATOM 4884 C C . ASN A 1 658 ? -50.463 10.295 28.019 1.00 82.31 658 ASN A C 1
ATOM 4886 O O . ASN A 1 658 ? -49.775 10.534 28.995 1.00 82.31 658 ASN A O 1
ATOM 4890 N N . ASN A 1 659 ? -51.628 10.911 27.849 1.00 87.44 659 ASN A N 1
ATOM 4891 C CA . ASN A 1 659 ? -52.091 11.971 28.754 1.00 87.44 659 ASN A CA 1
ATOM 4892 C C . ASN A 1 659 ? -52.837 11.449 29.993 1.00 87.44 659 ASN A C 1
ATOM 4894 O O . ASN A 1 659 ? -53.468 12.235 30.699 1.00 87.44 659 ASN A O 1
ATOM 4898 N N . ASN A 1 660 ? -52.822 10.136 30.237 1.00 87.38 660 ASN A N 1
ATOM 4899 C CA . ASN A 1 660 ? -53.618 9.552 31.304 1.00 87.38 660 ASN A CA 1
ATOM 4900 C C . ASN A 1 660 ? -52.923 9.713 32.652 1.00 87.38 660 ASN A C 1
ATOM 4902 O O . ASN A 1 660 ? -51.738 9.403 32.792 1.00 87.38 660 ASN A O 1
ATOM 4906 N N . VAL A 1 661 ? -53.698 10.131 33.649 1.00 87.56 661 VAL A N 1
ATOM 4907 C CA . VAL A 1 661 ? -53.277 10.197 35.048 1.00 87.56 661 VAL A CA 1
ATOM 4908 C C . VAL A 1 661 ? -54.333 9.520 35.906 1.00 87.56 661 VAL A C 1
ATOM 4910 O O . VAL A 1 661 ? -55.532 9.706 35.696 1.00 87.56 661 VAL A O 1
ATOM 4913 N N . LEU A 1 662 ? -53.891 8.733 36.876 1.00 86.75 662 LEU A N 1
ATOM 4914 C CA . LEU A 1 662 ? -54.738 8.119 37.884 1.00 86.75 662 LEU A CA 1
ATOM 4915 C C . LEU A 1 662 ? -54.367 8.673 39.259 1.00 86.75 662 LEU A C 1
ATOM 4917 O O . LEU A 1 662 ? -53.192 8.718 39.609 1.00 86.75 662 LEU A O 1
ATOM 4921 N N . ALA A 1 663 ? -55.362 9.074 40.039 1.00 83.38 663 ALA A N 1
ATOM 4922 C CA . ALA A 1 663 ? -55.203 9.482 41.427 1.00 83.38 663 ALA A CA 1
ATOM 4923 C C . ALA A 1 663 ? -55.922 8.483 42.342 1.00 83.38 663 ALA A C 1
ATOM 4925 O O . ALA A 1 663 ? -57.085 8.146 42.103 1.00 83.38 663 ALA A O 1
ATOM 4926 N N . LEU A 1 664 ? -55.230 8.015 43.384 1.00 79.69 664 LEU A N 1
ATOM 4927 C CA . LEU A 1 664 ? -55.740 7.061 44.375 1.00 79.69 664 LEU A CA 1
ATOM 4928 C C . LEU A 1 664 ? -55.933 7.742 45.735 1.00 79.69 664 LEU A C 1
ATOM 4930 O O . LEU A 1 664 ? -55.026 8.406 46.250 1.00 79.69 664 LEU A O 1
ATOM 4934 N N . MET A 1 665 ? -57.127 7.603 46.307 1.00 75.19 665 MET A N 1
ATOM 4935 C CA . MET A 1 665 ? -57.507 8.294 47.536 1.00 75.19 665 MET A CA 1
ATOM 4936 C C . MET A 1 665 ? -57.007 7.552 48.783 1.00 75.19 665 MET A C 1
ATOM 4938 O O . MET A 1 665 ? -57.081 6.327 48.874 1.00 75.19 665 MET A O 1
ATOM 4942 N N . GLN A 1 666 ? -56.519 8.294 49.778 1.00 71.38 666 GLN A N 1
ATOM 4943 C CA . GLN A 1 666 ? -56.103 7.753 51.070 1.00 71.38 666 GLN A CA 1
ATOM 4944 C C . GLN A 1 666 ? -57.291 7.126 51.816 1.00 71.38 666 GLN A C 1
ATOM 4946 O O . GLN A 1 666 ? -58.307 7.777 52.030 1.00 71.38 666 GLN A O 1
ATOM 4951 N N . GLY A 1 667 ? -57.140 5.876 52.267 1.00 62.84 667 GLY A N 1
ATOM 4952 C CA . GLY A 1 667 ? -58.086 5.229 53.186 1.00 62.84 667 GLY A CA 1
ATOM 4953 C C . GLY A 1 667 ? -59.389 4.712 52.563 1.00 62.84 667 GLY A C 1
ATOM 4954 O O . GLY A 1 667 ? -60.230 4.198 53.298 1.00 62.84 667 GLY A O 1
ATOM 4955 N N . HIS A 1 668 ? -59.555 4.796 51.238 1.00 62.28 668 HIS A N 1
ATOM 4956 C CA . HIS A 1 668 ? -60.750 4.323 50.536 1.00 62.28 668 HIS A CA 1
ATOM 4957 C C . HIS A 1 668 ? -60.426 3.200 49.539 1.00 62.28 668 HIS A C 1
ATOM 4959 O O . HIS A 1 668 ? -59.560 3.335 48.682 1.00 62.28 668 HIS A O 1
ATOM 4965 N N . THR A 1 669 ? -61.159 2.087 49.632 1.00 60.56 669 THR A N 1
ATOM 4966 C CA . THR A 1 669 ? -60.902 0.841 48.884 1.00 60.56 669 THR A CA 1
ATOM 4967 C C . THR A 1 669 ? -61.394 0.842 47.433 1.00 60.56 669 THR A C 1
ATOM 4969 O O . THR A 1 669 ? -60.992 -0.023 46.666 1.00 60.56 669 THR A O 1
ATOM 4972 N N . VAL A 1 670 ? -62.277 1.761 47.023 1.00 65.75 670 VAL A N 1
ATOM 4973 C CA . VAL A 1 670 ? -62.977 1.651 45.720 1.00 65.75 670 VAL A CA 1
ATOM 4974 C C . VAL A 1 670 ? -63.028 2.933 44.889 1.00 65.75 670 VAL A C 1
ATOM 4976 O O . VAL A 1 670 ? -63.503 2.882 43.754 1.00 65.75 670 VAL A O 1
ATOM 4979 N N . TYR A 1 671 ? -62.535 4.056 45.416 1.00 71.75 671 TYR A N 1
ATOM 4980 C CA . TYR A 1 671 ? -62.631 5.362 44.763 1.00 71.75 671 TYR A CA 1
ATOM 4981 C C . TYR A 1 671 ? -61.275 5.810 44.219 1.00 71.75 671 TYR A C 1
ATOM 4983 O O . TYR A 1 671 ? -60.301 5.943 44.962 1.00 71.75 671 TYR A O 1
ATOM 4991 N N . ALA A 1 672 ? -61.231 6.076 42.918 1.00 78.69 672 ALA A N 1
ATOM 4992 C CA . ALA A 1 672 ? -60.109 6.720 42.257 1.00 78.69 672 ALA A CA 1
ATOM 4993 C C . ALA A 1 672 ? -60.609 7.772 41.277 1.00 78.69 672 ALA A C 1
ATOM 4995 O O . ALA A 1 672 ? -61.790 7.816 40.932 1.00 78.69 672 ALA A O 1
ATOM 4996 N N . ALA A 1 673 ? -59.706 8.624 40.817 1.00 82.81 673 ALA A N 1
ATOM 4997 C CA . ALA A 1 673 ? -60.024 9.591 39.787 1.00 82.81 673 ALA A CA 1
ATOM 4998 C C . ALA A 1 673 ? -59.088 9.415 38.599 1.00 82.81 673 ALA A C 1
ATOM 5000 O O . ALA A 1 673 ? -57.877 9.258 38.761 1.00 82.81 673 ALA A O 1
ATOM 5001 N N . ARG A 1 674 ? -59.652 9.457 37.395 1.00 87.00 674 ARG A N 1
ATOM 5002 C CA . ARG A 1 674 ? -58.904 9.394 36.144 1.00 87.00 674 ARG A CA 1
ATOM 5003 C C . ARG A 1 674 ? -58.968 10.732 35.428 1.00 87.00 674 ARG A C 1
ATOM 5005 O O . ARG A 1 674 ? -60.053 11.273 35.213 1.00 87.00 674 ARG A O 1
ATOM 5012 N N . SER A 1 675 ? -57.808 11.191 34.992 1.00 88.38 675 SER A N 1
ATOM 5013 C CA . SER A 1 675 ? -57.639 12.239 33.997 1.00 88.38 675 SER A CA 1
ATOM 5014 C C . SER A 1 675 ? -57.151 11.622 32.687 1.00 88.38 675 SER A C 1
ATOM 5016 O O . SER A 1 675 ? -56.397 10.646 32.684 1.00 88.38 675 SER A O 1
ATOM 5018 N N . THR A 1 676 ? -57.603 12.184 31.571 1.00 89.62 676 THR A N 1
ATOM 5019 C CA . THR A 1 676 ? -57.115 11.877 30.213 1.00 89.62 676 THR A CA 1
ATOM 5020 C C . THR A 1 676 ? -56.483 13.102 29.544 1.00 89.62 676 THR A C 1
ATOM 5022 O O . THR A 1 676 ? -56.157 13.076 28.358 1.00 89.62 676 THR A O 1
ATOM 5025 N N . ASP A 1 677 ? -56.344 14.188 30.297 1.00 89.25 677 ASP A N 1
ATOM 5026 C CA . ASP A 1 677 ? -55.935 15.521 29.865 1.00 89.25 677 ASP A CA 1
ATOM 5027 C C . ASP A 1 677 ? -54.815 16.063 30.761 1.00 89.25 677 ASP A C 1
ATOM 5029 O O . ASP A 1 677 ? -54.800 17.229 31.129 1.00 89.25 677 ASP A O 1
ATOM 5033 N N . LYS A 1 678 ? -53.845 15.206 31.100 1.00 87.06 678 LYS A N 1
ATOM 5034 C CA . LYS A 1 678 ? -52.613 15.592 31.813 1.00 87.06 678 LYS A CA 1
ATOM 5035 C C . LYS A 1 678 ? -52.835 16.122 33.234 1.00 87.06 678 LYS A C 1
ATOM 5037 O O . LYS A 1 678 ? -52.013 16.869 33.756 1.00 87.06 678 LYS A O 1
ATOM 5042 N N . GLY A 1 679 ? -53.918 15.702 33.874 1.00 87.12 679 GLY A N 1
ATOM 5043 C CA . GLY A 1 679 ? -54.282 16.113 35.226 1.00 87.12 679 GLY A CA 1
ATOM 5044 C C . GLY A 1 679 ? -55.081 17.410 35.297 1.00 87.12 679 GLY A C 1
ATOM 5045 O O . GLY A 1 679 ? -55.373 17.846 36.404 1.00 87.12 679 GLY A O 1
ATOM 5046 N N . GLU A 1 680 ? -55.469 18.014 34.168 1.00 89.88 680 GLU A N 1
ATOM 5047 C CA . GLU A 1 680 ? -56.294 19.228 34.174 1.00 89.88 680 GLU A CA 1
ATOM 5048 C C . GLU A 1 680 ? -57.684 18.958 34.751 1.00 89.88 680 GLU A C 1
ATOM 5050 O O . GLU A 1 680 ? -58.156 19.688 35.633 1.00 89.88 680 GLU A O 1
ATOM 5055 N N . THR A 1 681 ? -58.323 17.880 34.288 1.00 88.38 681 THR A N 1
ATOM 5056 C CA . THR A 1 681 ? -59.623 17.437 34.777 1.00 88.38 681 THR A CA 1
ATOM 5057 C C . THR A 1 681 ? -59.590 15.983 35.217 1.00 88.38 681 THR A C 1
ATOM 5059 O O . T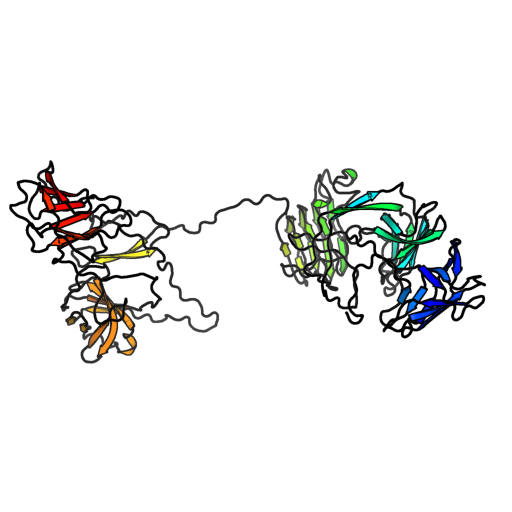HR A 1 681 ? -59.049 15.093 34.564 1.00 88.38 681 THR A O 1
ATOM 5062 N N . PHE A 1 682 ? -60.201 15.727 36.364 1.00 85.56 682 PHE A N 1
ATOM 5063 C CA . PHE A 1 682 ? -60.338 14.401 36.933 1.00 85.56 682 PHE A CA 1
ATOM 5064 C C . PHE A 1 682 ? -61.813 14.021 36.994 1.00 85.56 682 PHE A C 1
ATOM 5066 O O . PHE A 1 682 ? -62.670 14.788 37.444 1.00 85.56 682 PHE A O 1
ATOM 5073 N N . SER A 1 683 ? -62.088 12.806 36.540 1.00 85.38 683 SER A N 1
ATOM 5074 C CA . SER A 1 683 ? -63.399 12.166 36.579 1.00 85.38 683 SER A CA 1
ATOM 5075 C C . SER A 1 683 ? -63.348 10.966 37.515 1.00 85.38 683 SER A C 1
ATOM 5077 O O . SER A 1 683 ? -62.370 10.215 37.516 1.00 85.38 683 SER A O 1
ATOM 5079 N N . GLU A 1 684 ? -64.380 10.804 38.337 1.00 78.94 684 GLU A N 1
ATOM 5080 C CA . GLU A 1 684 ? -64.475 9.675 39.261 1.00 78.94 684 GLU A CA 1
ATOM 5081 C C . GLU A 1 684 ? -64.526 8.347 38.500 1.00 78.94 684 GLU A C 1
ATOM 5083 O O . GLU A 1 684 ? -65.255 8.202 37.514 1.00 78.94 684 GLU A O 1
ATOM 5088 N N . ILE A 1 685 ? -63.775 7.362 38.984 1.00 78.62 685 ILE A N 1
ATOM 5089 C CA . ILE A 1 685 ? -63.903 5.971 38.573 1.00 78.62 685 ILE A CA 1
ATOM 5090 C C . ILE A 1 685 ? -64.057 5.084 39.810 1.00 78.62 685 ILE A C 1
ATOM 5092 O O . ILE A 1 685 ? -63.401 5.280 40.834 1.00 78.62 685 ILE A O 1
ATOM 5096 N N . THR A 1 686 ? -64.927 4.085 39.703 1.00 72.56 686 THR A N 1
ATOM 5097 C CA . THR A 1 686 ? -65.125 3.078 40.748 1.00 72.56 686 THR A CA 1
ATOM 5098 C C . THR A 1 686 ? -64.456 1.781 40.323 1.00 72.56 686 THR A C 1
ATOM 5100 O O . THR A 1 686 ? -64.724 1.266 39.234 1.00 72.56 686 THR A O 1
ATOM 5103 N N . PHE A 1 687 ? -63.597 1.231 41.176 1.00 68.44 687 PHE A N 1
ATOM 5104 C CA . PHE A 1 687 ? -63.004 -0.079 40.926 1.00 68.44 687 PHE A CA 1
ATOM 5105 C C . PHE A 1 687 ? -63.932 -1.200 41.397 1.00 68.44 687 PHE A C 1
ATOM 5107 O O . PHE A 1 687 ? -64.557 -1.118 42.450 1.00 68.44 687 PHE A O 1
ATOM 5114 N N . ALA A 1 688 ? -64.003 -2.279 40.615 1.00 62.09 688 ALA A N 1
ATOM 5115 C CA . ALA A 1 688 ? -64.940 -3.382 40.835 1.00 62.09 688 ALA A CA 1
ATOM 5116 C C . ALA A 1 688 ? -64.620 -4.265 42.060 1.00 62.09 688 ALA A C 1
ATOM 5118 O O . ALA A 1 688 ? -65.399 -5.161 42.374 1.00 62.09 688 ALA A O 1
ATOM 5119 N N . ASN A 1 689 ? -63.482 -4.059 42.733 1.00 58.03 689 ASN A N 1
ATOM 5120 C CA . ASN A 1 689 ? -62.984 -4.971 43.758 1.00 58.03 689 ASN A CA 1
ATOM 5121 C C . ASN A 1 689 ? -62.642 -4.208 45.044 1.00 58.03 689 ASN A C 1
ATOM 5123 O O . ASN A 1 689 ? -61.821 -3.295 45.008 1.00 58.03 689 ASN A O 1
ATOM 5127 N N . GLY A 1 690 ? -63.258 -4.589 46.168 1.00 55.09 690 GLY A N 1
ATOM 5128 C CA . GLY A 1 690 ? -63.154 -3.923 47.478 1.00 55.09 690 GLY A CA 1
ATOM 5129 C C . GLY A 1 690 ? -61.805 -4.061 48.200 1.00 55.09 690 GLY A C 1
ATOM 5130 O O . GLY A 1 690 ? -61.776 -4.068 49.428 1.00 55.09 690 GLY A O 1
ATOM 5131 N N . ALA A 1 691 ? -60.701 -4.207 47.465 1.00 57.59 691 ALA A N 1
ATOM 5132 C CA . ALA A 1 691 ? -59.343 -4.267 48.003 1.00 57.59 691 ALA A CA 1
ATOM 5133 C C . ALA A 1 691 ? -58.726 -2.859 48.109 1.00 57.59 691 ALA A C 1
ATOM 5135 O O . ALA A 1 691 ? -59.040 -1.987 47.311 1.00 57.59 691 ALA A O 1
ATOM 5136 N N . ASN A 1 692 ? -57.827 -2.625 49.072 1.00 58.88 692 ASN A N 1
ATOM 5137 C CA . ASN A 1 692 ? -57.086 -1.359 49.173 1.00 58.88 692 ASN A CA 1
ATOM 5138 C C . ASN A 1 692 ? -56.075 -1.249 48.021 1.00 58.88 692 ASN A C 1
ATOM 5140 O O . ASN A 1 692 ? -55.060 -1.947 48.022 1.00 58.88 692 ASN A O 1
ATOM 5144 N N . TRP A 1 693 ? -56.339 -0.370 47.055 1.00 57.72 693 TRP A N 1
ATOM 5145 C CA . TRP A 1 693 ? -55.414 -0.077 45.961 1.00 57.72 693 TRP A CA 1
ATOM 5146 C C . TRP A 1 693 ? -54.340 0.904 46.434 1.00 57.72 693 TRP A C 1
ATOM 5148 O O . TRP A 1 693 ? -54.647 2.024 46.832 1.00 57.72 693 TRP A O 1
ATOM 5158 N N . ILE A 1 694 ? -53.079 0.471 46.400 1.00 56.25 694 ILE A N 1
ATOM 5159 C CA . ILE A 1 694 ? -51.920 1.268 46.842 1.00 56.25 694 ILE A CA 1
ATOM 5160 C C . ILE A 1 694 ? -51.055 1.771 45.673 1.00 56.25 694 ILE A C 1
ATOM 5162 O O . ILE A 1 694 ? -50.296 2.723 45.847 1.00 56.25 694 ILE A O 1
ATOM 5166 N N . ASP A 1 695 ? -51.188 1.169 44.484 1.00 58.09 695 ASP A N 1
ATOM 5167 C CA . ASP A 1 695 ? -50.445 1.522 43.268 1.00 58.09 695 ASP A CA 1
ATOM 5168 C C . ASP A 1 695 ? -51.201 1.074 41.995 1.00 58.09 695 ASP A C 1
ATOM 5170 O O . ASP A 1 695 ? -52.097 0.225 42.066 1.00 58.09 695 ASP A O 1
ATOM 5174 N N . ALA A 1 696 ? -50.833 1.627 40.837 1.00 57.53 696 ALA A N 1
ATOM 5175 C CA . ALA A 1 696 ? -51.296 1.219 39.507 1.00 57.53 696 ALA A CA 1
ATOM 5176 C C . ALA A 1 696 ? -50.118 1.224 38.513 1.00 57.53 696 ALA A C 1
ATOM 5178 O O . ALA A 1 696 ? -49.233 2.073 38.597 1.00 57.53 696 ALA A O 1
ATOM 5179 N N . ALA A 1 697 ? -50.078 0.255 37.595 1.00 52.28 697 ALA A N 1
ATOM 5180 C CA . ALA A 1 697 ? -48.996 0.090 36.617 1.00 52.28 697 ALA A CA 1
ATOM 5181 C C . ALA A 1 697 ? -49.424 0.499 35.204 1.00 52.28 697 ALA A C 1
ATOM 5183 O O . ALA A 1 697 ? -50.561 0.144 34.812 1.00 52.28 697 ALA A O 1
#

InterPro domains:
  IPR023366 ATP synthase subunit alpha, N-terminal domain-like superfamily [G3DSA:2.40.30.20] (149-254)
  IPR036278 Sialidase superfamily [SSF50939] (612-694)

pLDDT: mean 85.9, std 11.02, range [38.78, 98.12]

Secondary structure (DSSP, 8-state):
-TT----SS------EEEBPSSS--SSEEEEE----SS--EEEEEEEEEETT--EEEEEEEEEETTTTEEEEEESS-----TT-EEEEEEEEEEETTEEEEESPPPP-----EEEE-SS-EEE-----SSPPB--S--EEEEEEEEE-S--EE-SEEEE-TTT-EEEEE-TT----TT-EEEEEEEEEEEE-TTS-TTSPPPEEEE--TTT---EEE--EEEETTEEEEE----SSEEEEEEEEEEEEEEEEEEEEEE-S--B--TT----TTS----SS-EEEE---TTSTT-GGG---SS-EEEEEEEEEEESSEEEEEEGGG-SSS--EEEEEEEEEEEETSEEEEEETT-EEEEEEEEEES-SEEEEEETT-EEEEES-EEESSSEEEEEE---TTS-PPPPP--------EEEEEEE-SSSEEEEEEEE--SS-S-------STTTT---------SS------PPP-SSSSPPTTTT---EEEE-SEEESSEEE--TT--S--HHHHTT-EEEEEESTTTTEEEEEEEE-TTT-EEEEE-TTT--BS-EESSTTPPPPSEE-TT-EEEEEPPP--PPPP--------SS-EEEEEE-STT---EEEEESSPPSSSSEEEESSTTSS-EEPEEESSSTTS---EEEEEE-TTSS-EEEEETT-SSEEEEESSTTSEEEEEE-SS-S------

Sequence (697 aa):
CVLGSKTYPIVETTTAFAVLSSFLLTSAFQVDLGTSAVGHTYVSGGTVVKGDGTRLAITDFDYNGSTGIGTITTAVTHNLSASDTVNLFGIITNCAYGTKVYPQMPHAGVYPVSVVGTDILNFFLPTSDIVHNYTSGGEVKNVTLLNAGSATNITGFNYANENGYTTITSADHGLEIGDYVKLADIKVSCTHPAVAVGSSGGEKIYPDTTISSGIFYVYDVIDENTFAFGMDISTFVHAYLSGGTVQKVTWTTSNPLSLLSFTYNSDGIINEHGTKRPTAGAFVSLDPGTGPADETVWITTKSTYVQNVTTFGERCVGMKIDGSLHNGGLVSIVANDFSQIIIDGIGYWALYNGMSELVSVFTYYCHIGYLSEFGGRLRATNGNNSYGDFGSVAEGVNPSETAIIGKVDNKSTEAKVSVVETNGVNLLAFGYSNAGQEYTSATPTISGSGYGAVIKYEEFRKDAISEVRITDPGDSSTSGGLGYTYKLNTAQGGDSTTITLSAADTEGTAVLYRNQRIVIVGGKGAGQYGTITDFDTVTKICQVSRESDMGAGWEHLYPGFQIETTLDTSTRYSIEPRVDLAWPTWTKTSQTCSVDVLSLTSSGAGTTNFIASNKSGVAPGAVVYSTDGGANWLNSTLTGATIGTFGLWNNVIGNRKNNNVLALMQGHTVYAARSTDKGETFSEITFANGANWIDAA

Organism: NCBI:txid408172

Foldseek 3Di:
DVQPDDDPPFADDDQKWFWAPPDDDQFKTKTQQAAGPWDKAFDAWKWKQFPVRDIWTWPDWDADNHRRMIMTGTPGGDPDDGRGMIGMWQTWIQTPQFIETPPHFGFPPDFDWQDDDPQDTDAADDFDPDADFDDFKDKDWDKDKDFDDDKFKWPDWDADQRYQKIKTFTAQRVDDQFWKKAKWFFKKFWAAPPDDPPPGRGIDTPDPVSHGVSMFGFHADPDSGMTIGGDDHDNIDIGTDGIMIITTMDIDIDDMDMDPGDDDDNVADQDPVRAGAFPAEEPAEQDLPVHQDPPVRAAADDAAEAEQEEDAEESYEHYEQENRSHPDHQSEHEYECYEYEYAQHEDYEFAQQREYEAENYEYHNYLEDAEYEQAGYYDYDNYFYDDHNYYYDYYDYNPPDDDDDDDDDPQPDDWAFDDFFDQVPDTFDTDTPARDPPDPADDDDDDDDCPPPDDDDPDDDDPDDGDDDFDDPPDPDDTPDPPWDKDKDFWAKAFQFKTQDDPPPPPDDQVVQAQWKKAFRYDQQGQKIFGFHGADNVRSMTTGAHPVPRHGGIDGNHHPDDGGGMGHRRTMMITGHDDDDDDDDDDDDDADAPAQFLEKEWAAAPFLKIKGAHPPDAPQRRMWIDRPNRNDIDGAAEDDDPSNDDFRFNYWYYDNHALWIKTATPPAQFWIWIDRHSRNYTYIDGDPDRGRDPDDD